Protein 2D5B (pdb70)

CATH classification: 3.40.50.620 (+2 more: 2.170.220.10, 1.10.730.10)

Nearest PDB structures (foldseek):
  2d54-assembly1_A  TM=9.998E-01  e=4.704E-87  Thermus thermophilus
  3vu8-assembly1_A  TM=9.979E-01  e=3.877E-84  Thermus thermophilus HB8
  1woy-assembly1_A  TM=9.708E-01  e=1.739E-84  Thermus thermophilus
  7wpl-assembly1_A  TM=9.063E-01  e=1.817E-44  Staphylococcus aureus subsp. aureus COL
  4eg3-assembly1_A  TM=8.966E-01  e=3.518E-40  Trypanosoma brucei brucei TREU927

Organism: Thermus thermophilus (strain ATCC 27634 / DSM 579 / HB8) (NCBI:txid300852)

Sequence (500 aa):
MEKVFYVTTPIYYVNAEPHLGHAYTTVVADFLARWHRLDGYRTFFLTGTDEHGETVYRAAQAAGEDPKAFVDRVSGRFKRAWDLLGIAYDDFIRTTEERHKKVVQLVLKKVYEAGDIYYGEYEGLYCVSCERFYTEKELVEGLCPIHGRPVERRKEGNYFFRMEKYRPWLQEYIQENPDLIRPEGYRNEVLAMLAEPIGDLSISRPKSRVPWGIPLPWDENHVTFVWFDALLNYVSALDYPEGEAYRTFWPHAWHLIGKDILKPHAVFWPTMLKAAGIPMYRHLNVGGFLLGPDGRKMSKTLGNVVDPFALLEKYGRDALRYYLLREIPYGQDTPVSEEALRTRYEADLADDLGNLVQRTRAMLFRFAEGRIPEPVAGEELAEGTGLAGRLRPLVRELKFHVALEEAMAYVKALNRYINEKKPWELFKKEPEEARAVLYRVVEGLRIASILLTPAMPDKMAELRRALGLKEEVRLEEAERWGLAEPRPIPEEAPVLFPKK

InterPro domains:
  IPR002547 tRNA-binding domain [PF01588] (524-615)
  IPR002547 tRNA-binding domain [PS50886] (518-618)
  IPR004495 Methionyl-tRNA synthetase, beta subunit, C-terminal [TIGR00399] (499-617)
  IPR004495 Methionyl-tRNA synthetase, beta subunit, C-terminal [cd02800] (514-618)
  IPR009080 Aminoacyl-tRNA synthetase, class Ia, anticodon-binding [SSF47323] (349-499)
  IPR012340 Nucleic acid-binding, OB-fold [G3DSA:2.40.50.140] (509-617)
  IPR012340 Nucleic acid-binding, OB-fold [SSF50249] (517-615)
  IPR014729 Rossmann-like alpha/beta/alpha sandwich fold [G3DSA:3.40.50.620] (5-330)
  IPR014758 Methionyl-tRNA synthetase [TIGR00398] (5-472)
  IPR015413 Methionyl/Leucyl tRNA synthetase [PF09334] (138-360)
  IPR023457 Methionine-tRNA synthetase, type 2 [MF_01228] (1-500)
  IPR023457 Methionine-tRNA synthetase, type 2 [PTHR43326] (2-507)
  IPR033911 Methioninyl-tRNA synthetase core domain [PR01041] (7-20)
  IPR033911 Methioninyl-tRNA synthetase core domain [PR01041] (39-53)
  IPR033911 Methioninyl-tRNA synthetase core domain [PR01041] (87-98)
  IPR033911 Methioninyl-tRNA synthetase core domain [PR01041] (224-235)
  IPR033911 Methioninyl-tRNA synthetase core domain [PR01041] (255-270)
  IPR033911 Methioninyl-tRNA synthetase core domain [PR01041] (348-359)
  IPR033911 Methioninyl-tRNA synthetase core domain [cd00814] (5-334)
  IPR041872 Methionyl-tRNA synthetase, anticodon-binding domain [PF19303] (409-472)

Solvent-accessible surface area: 21676 Å² total; per-residue (Å²): 232,158,95,17,2,0,0,0,0,6,20,24,78,0,42,22,142,14,91,4,30,19,0,6,12,0,0,0,0,0,1,0,0,52,4,2,75,26,15,58,48,140,18,33,0,0,0,0,0,27,0,20,4,29,85,1,55,97,24,0,104,95,57,70,54,88,26,86,48,6,0,64,136,2,2,23,66,0,82,142,3,1,103,73,0,12,14,34,70,69,33,16,0,38,1,24,50,117,57,0,77,141,6,0,37,65,1,0,112,74,0,99,125,49,43,0,16,70,132,19,109,75,92,14,35,11,8,88,38,13,43,84,24,11,71,141,192,80,16,86,170,41,67,2,55,126,52,45,122,108,30,91,140,97,132,21,18,4,31,20,0,86,6,49,118,22,44,78,55,0,51,98,53,2,105,125,53,76,92,8,1,37,42,110,51,22,44,72,83,0,46,67,48,0,66,118,102,36,30,59,17,19,0,0,34,26,80,95,108,9,53,44,22,3,20,0,50,63,31,101,106,12,4,5,62,46,71,1,1,8,3,1,1,3,0,0,4,0,65,17,68,167,18,101,32,33,175,17,14,2,65,65,0,8,0,0,0,14,55,104,31,4,101,16,2,0,2,27,0,0,0,1,1,97,12,1,61,7,74,11,1,94,40,0,0,0,3,12,61,21,22,0,74,58,36,134,136,48,34,182,124,84,67,9,86,12,69,3,35,45,8,19,141,105,6,27,73,6,4,0,0,0,2,0,2,44,48,6,28,14,10,109,62,20,69,3,18,51,106,28,0,78,83,51,5,80,51,7,0,29,81,22,1,9,51,0,5,103,67,0,25,40,6,0,77,140,19,8,156,7,92,1,10,123,51,48,69,3,100,91,8,34,135,0,30,35,19,0,40,132,2,63,67,26,0,86,76,6,81,4,39,42,2,3,83,44,0,3,50,18,0,76,35,0,21,148,10,1,79,113,71,90,0,83,68,28,70,148,135,77,46,136,66,0,76,10,0,0,0,16,0,0,0,0,0,14,0,0,0,0,2,0,17,0,0,0,18,82,51,0,25,34,0,4,107,8,0,14,11,113,82,140,12,111,0,89,10,0,63,123,57,26,58,3,101,46,101,85,8,48,143,155,34,106,94,12,10,49,189,111

Radius of gyration: 26.38 Å; Cα contacts (8 Å, |Δi|>4): 877; chains: 1; bounding box: 44×81×64 Å

Secondary structure (DSSP, 8-state):
---EEEEE-PPEETTSPP-HHHHHHHHHHHHHHHHHHHTT-EEEEEEEEE--SHHHHHHHHHHTS-HHHHHHHHHHHHHHHHHHTT---SEEEETTSHHHHHHHHHHHHHHHHTT-EEEEEEEEEEETTTTEE--TTTSBTTB-TTT-SB-EEEEEEEEEE-GGGGHHHHHHHHHT-TTSEESHHHHHHHHHHHTS----EE-EEETTT--SSPEETTEEEEEE-HHHHHHTHHHHTTTTTT-HHHHHHGGGEEEEEEGGGHHIIIIIHHHHHHHHT-PPPSEEEEE--EE-TTSSPP-TTTT----HHHHHHHH-HHHHHHHHHHHS-TTS-EE--HHHHHHHIIIIIIIIIIIHHHHHHHHHHHHSTTB-------GGGGGGGGHHHHHHHHHHTT-HHHHHHHHHHHHHHHHHHHHHH-HHHHHHH-HHHHHHHHHHHHHHHHHHHHHHTTTSHHHHHHHHHHTT--SS--GGGGGSS--S---BPPS----SS---

Structure (mmCIF, N/CA/C/O backbone):
data_2D5B
#
_entry.id   2D5B
#
_cell.length_a   50.140
_cell.length_b   82.250
_cell.length_c   121.410
_cell.angle_alpha   90.00
_cell.angle_beta   90.00
_cell.angle_gamma   90.00
#
_symmetry.space_group_name_H-M   'P 21 21 21'
#
loop_
_entity.id
_entity.type
_entity.pdbx_description
1 polymer 'Methionyl-tRNA Synthetase'
2 non-polymer 'ZINC ION'
3 water water
#
loop_
_atom_site.group_PDB
_atom_site.id
_atom_site.type_symbol
_atom_site.label_atom_id
_atom_site.label_alt_id
_atom_site.label_comp_id
_atom_site.label_asym_id
_atom_site.label_entity_id
_atom_site.label_seq_id
_atom_site.pdbx_PDB_ins_code
_atom_site.Cartn_x
_atom_site.Cartn_y
_atom_site.Cartn_z
_atom_site.occupancy
_atom_site.B_iso_or_equiv
_atom_site.auth_seq_id
_atom_site.auth_comp_id
_atom_site.auth_asym_id
_atom_site.auth_atom_id
_atom_site.pdbx_PDB_model_num
ATOM 1 N N . MET A 1 1 ? 32.895 3.942 24.885 1.00 45.24 1 MET A N 1
ATOM 2 C CA . MET A 1 1 ? 32.651 3.547 26.301 1.00 43.77 1 MET A CA 1
ATOM 3 C C . MET A 1 1 ? 33.919 3.770 27.118 1.00 41.69 1 MET A C 1
ATOM 4 O O . MET A 1 1 ? 34.102 3.177 28.182 1.00 41.10 1 MET A O 1
ATOM 9 N N . GLU A 1 2 ? 34.797 4.625 26.602 1.00 38.89 2 GLU A N 1
ATOM 10 C CA . GLU A 1 2 ? 36.047 4.953 27.280 1.00 35.78 2 GLU A CA 1
ATOM 11 C C . GLU A 1 2 ? 35.707 5.901 28.426 1.00 30.89 2 GLU A C 1
ATOM 12 O O . GLU A 1 2 ? 35.101 6.948 28.208 1.00 32.29 2 GLU A O 1
ATOM 18 N N . LYS A 1 3 ? 36.092 5.530 29.643 1.00 26.44 3 LYS A N 1
ATOM 19 C CA . LYS A 1 3 ? 35.808 6.350 30.817 1.00 20.97 3 LYS A CA 1
ATOM 20 C C . LYS A 1 3 ? 36.910 7.378 31.041 1.00 16.91 3 LYS A C 1
ATOM 21 O O . LYS A 1 3 ? 38.036 7.033 31.395 1.00 12.83 3 LYS A O 1
ATOM 27 N N . VAL A 1 4 ? 36.564 8.641 30.820 1.00 13.86 4 VAL A N 1
ATOM 28 C CA . VAL A 1 4 ? 37.495 9.753 30.971 1.00 11.48 4 VAL A CA 1
ATOM 29 C C . VAL A 1 4 ? 36.898 10.840 31.858 1.00 9.89 4 VAL A C 1
ATOM 30 O O . VAL A 1 4 ? 35.710 11.143 31.765 1.00 9.93 4 VAL A O 1
ATOM 34 N N . PHE A 1 5 ? 37.729 11.421 32.715 1.00 6.77 5 PHE A N 1
ATOM 35 C CA . PHE A 1 5 ? 37.287 12.495 33.597 1.00 9.05 5 PHE A CA 1
ATOM 36 C C . PHE A 1 5 ? 38.358 13.572 33.599 1.00 8.71 5 PHE A C 1
ATOM 37 O O . PHE A 1 5 ? 39.538 13.285 33.789 1.00 8.03 5 PHE A O 1
ATOM 45 N N . TYR A 1 6 ? 37.937 14.808 33.366 1.00 7.90 6 TYR A N 1
ATOM 46 C CA . TYR A 1 6 ? 38.847 15.943 33.363 1.00 7.05 6 TYR A CA 1
ATOM 47 C C . TYR A 1 6 ? 38.234 17.040 34.219 1.00 5.78 6 TYR A C 1
ATOM 48 O O . TYR A 1 6 ? 37.115 17.481 33.962 1.00 8.12 6 TYR A O 1
ATOM 57 N N . VAL A 1 7 ? 38.950 17.456 35.257 1.00 6.80 7 VAL A N 1
ATOM 58 C CA . VAL A 1 7 ? 38.462 18.524 36.120 1.00 8.10 7 VAL A CA 1
ATOM 59 C C . VAL A 1 7 ? 39.547 19.575 36.316 1.00 8.38 7 VAL A C 1
ATOM 60 O O . VAL A 1 7 ? 40.741 19.268 36.410 1.00 7.80 7 VAL A O 1
ATOM 64 N N . THR A 1 8 ? 39.124 20.829 36.346 1.00 7.37 8 THR A N 1
ATOM 65 C CA . THR A 1 8 ? 40.048 21.928 36.530 1.00 7.94 8 THR A CA 1
ATOM 66 C C . THR A 1 8 ? 39.556 22.787 37.671 1.00 7.63 8 THR A C 1
ATOM 67 O O . THR A 1 8 ? 38.376 22.777 38.004 1.00 8.08 8 THR A O 1
ATOM 71 N N . THR A 1 9 ? 40.480 23.531 38.261 1.00 9.10 9 THR A N 1
ATOM 72 C CA . THR A 1 9 ? 40.157 24.461 39.329 1.00 9.18 9 THR A CA 1
ATOM 73 C C . THR A 1 9 ? 40.629 25.784 38.766 1.00 9.60 9 THR A C 1
ATOM 74 O O . THR A 1 9 ? 41.402 25.814 37.808 1.00 10.60 9 THR A O 1
ATOM 78 N N . PRO A 1 10 ? 40.183 26.902 39.345 1.00 10.56 10 PRO A N 1
ATOM 79 C CA . PRO A 1 10 ? 40.650 28.170 38.784 1.00 11.02 10 PRO A CA 1
ATOM 80 C C . PRO A 1 10 ? 42.135 28.346 39.081 1.00 10.88 10 PRO A C 1
ATOM 81 O O . PRO A 1 10 ? 42.611 27.905 40.128 1.00 9.90 10 PRO A O 1
ATOM 85 N N . ILE A 1 11 ? 42.884 28.957 38.172 1.00 9.11 11 ILE A N 1
ATOM 86 C CA . ILE A 1 11 ? 44.281 29.202 38.498 1.00 10.85 11 ILE A CA 1
ATOM 87 C C . ILE A 1 11 ? 44.209 30.508 39.292 1.00 13.55 11 ILE A C 1
ATOM 88 O O . ILE A 1 11 ? 43.557 31.467 38.876 1.00 15.11 11 ILE A O 1
ATOM 93 N N . TYR A 1 12 ? 44.853 30.530 40.453 1.00 13.09 12 TYR A N 1
ATOM 94 C CA . TYR A 1 12 ? 44.805 31.690 41.336 1.00 13.77 12 TYR A CA 1
ATOM 95 C C . TYR A 1 12 ? 45.917 32.725 41.182 1.00 13.70 12 TYR A C 1
ATOM 96 O O . TYR A 1 12 ? 46.992 32.422 40.668 1.00 11.63 12 TYR A O 1
ATOM 105 N N . TYR A 1 13 ? 45.637 33.954 41.619 1.00 14.59 13 TYR A N 1
ATOM 106 C CA . TYR A 1 13 ? 46.622 35.037 41.574 1.00 16.04 13 TYR A CA 1
ATOM 107 C C . TYR A 1 13 ? 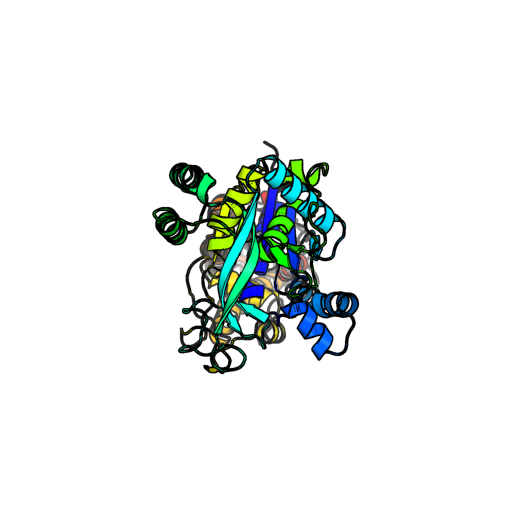47.836 34.461 42.288 1.00 14.59 13 TYR A C 1
ATOM 108 O O . TYR A 1 13 ? 47.752 34.075 43.450 1.00 13.27 13 TYR A O 1
ATOM 117 N N . VAL A 1 14 ? 48.962 34.410 41.589 1.00 13.29 14 VAL A N 1
ATOM 118 C CA . VAL A 1 14 ? 50.170 33.798 42.127 1.00 15.21 14 VAL A CA 1
ATOM 119 C C . VAL A 1 14 ? 50.699 34.308 43.468 1.00 16.38 14 VAL A C 1
ATOM 120 O O . VAL A 1 14 ? 51.256 33.530 44.242 1.00 16.13 14 VAL A O 1
ATOM 124 N N . ASN A 1 15 ? 50.521 35.592 43.758 1.00 15.43 15 ASN A N 1
ATOM 125 C CA . ASN A 1 15 ? 51.024 36.140 45.020 1.00 17.65 15 ASN A CA 1
ATOM 126 C C . ASN A 1 15 ? 49.950 36.235 46.099 1.00 17.34 15 ASN A C 1
ATOM 127 O O . ASN A 1 15 ? 50.163 36.841 47.150 1.00 17.95 15 ASN A O 1
ATOM 132 N N . ALA A 1 16 ? 48.795 35.637 45.841 1.00 15.53 16 ALA A N 1
ATOM 133 C CA . ALA A 1 16 ? 47.705 35.675 46.799 1.00 15.40 16 ALA A CA 1
ATOM 134 C C . ALA A 1 16 ? 47.959 34.760 47.990 1.00 15.46 16 ALA A C 1
ATOM 135 O O . ALA A 1 16 ? 48.629 33.736 47.872 1.00 14.69 16 ALA A O 1
ATOM 137 N N . GLU A 1 17 ? 47.436 35.145 49.148 1.00 14.69 17 GLU A N 1
ATOM 138 C CA . GLU A 1 17 ? 47.578 34.316 50.337 1.00 15.12 17 GLU A CA 1
ATOM 139 C C . GLU A 1 17 ? 46.520 33.216 50.225 1.00 14.23 17 GLU A C 1
ATOM 140 O O . GLU A 1 17 ? 45.325 33.504 50.174 1.00 12.55 17 GLU A O 1
ATOM 146 N N . PRO A 1 18 ? 46.945 31.946 50.168 1.00 14.42 18 PRO A N 1
ATOM 147 C CA . PRO A 1 18 ? 45.968 30.856 50.062 1.00 15.01 18 PRO A CA 1
ATOM 148 C C . PRO A 1 18 ? 44.993 30.931 51.230 1.00 14.68 18 PRO A C 1
ATOM 149 O O . PRO A 1 18 ? 45.413 31.061 52.380 1.00 14.82 18 PRO A O 1
ATOM 153 N N . HIS A 1 19 ? 43.698 30.863 50.936 1.00 13.61 19 HIS A N 1
ATOM 154 C CA . HIS A 1 19 ? 42.682 30.938 51.979 1.00 13.25 19 HIS A CA 1
ATOM 155 C C . HIS A 1 19 ? 41.661 29.804 51.901 1.00 12.18 19 HIS A C 1
ATOM 156 O O . HIS A 1 19 ? 41.788 28.892 51.080 1.00 8.90 19 HIS A O 1
ATOM 163 N N . LEU A 1 20 ? 40.655 29.867 52.765 1.00 12.30 20 LEU A N 1
ATOM 164 C CA . LEU A 1 20 ? 39.625 28.839 52.829 1.00 13.57 20 LEU A CA 1
ATOM 165 C C . LEU A 1 20 ? 38.922 28.603 51.498 1.00 13.49 20 LEU A C 1
ATOM 166 O O . LEU A 1 20 ? 38.576 27.470 51.171 1.00 11.80 20 LEU A O 1
ATOM 171 N N . GLY A 1 21 ? 38.705 29.675 50.741 1.00 12.63 21 GLY A N 1
ATOM 172 C CA . GLY A 1 21 ? 38.043 29.542 49.457 1.00 12.44 21 GLY A CA 1
ATOM 173 C C . GLY A 1 21 ? 38.875 28.724 48.495 1.00 11.93 21 GLY A C 1
ATOM 174 O O . GLY A 1 21 ? 38.363 27.824 47.815 1.00 13.13 21 GLY A O 1
ATOM 175 N N . HIS A 1 22 ? 40.165 29.036 48.430 1.00 10.71 22 HIS A N 1
ATOM 176 C CA . HIS A 1 22 ? 41.064 28.308 47.549 1.00 11.72 22 HIS A CA 1
ATOM 177 C C . HIS A 1 22 ? 41.083 26.841 47.963 1.00 12.27 22 HIS A C 1
ATOM 178 O O . HIS A 1 22 ? 41.006 25.941 47.122 1.00 11.98 22 HIS A O 1
ATOM 185 N N . ALA A 1 23 ? 41.193 26.613 49.269 1.00 10.45 23 ALA A N 1
ATOM 186 C CA . ALA A 1 23 ? 41.249 25.267 49.820 1.00 11.38 23 ALA A CA 1
ATOM 187 C C . ALA A 1 23 ? 40.018 24.429 49.486 1.00 10.83 23 ALA A C 1
ATOM 188 O O . ALA A 1 23 ? 40.140 23.292 49.026 1.00 8.52 23 ALA A O 1
ATOM 190 N N . TYR A 1 24 ? 38.837 24.996 49.713 1.00 10.67 24 TYR A N 1
ATOM 191 C CA . TYR A 1 24 ? 37.584 24.296 49.453 1.00 11.07 24 TYR A CA 1
ATOM 192 C C . TYR A 1 24 ? 37.434 23.840 48.006 1.00 9.48 24 TYR A C 1
ATOM 193 O O . TYR A 1 24 ? 37.190 22.667 47.739 1.00 9.55 24 TYR A O 1
ATOM 202 N N . THR A 1 25 ? 37.568 24.776 47.076 1.00 9.60 25 THR A N 1
ATOM 203 C CA . THR A 1 25 ? 37.435 24.472 45.658 1.00 8.22 25 THR A CA 1
ATOM 204 C C . THR A 1 25 ? 38.377 23.360 45.222 1.00 9.11 25 THR A C 1
ATOM 205 O O . THR A 1 25 ? 37.995 22.456 44.478 1.00 7.26 25 THR A O 1
ATOM 209 N N . THR A 1 26 ? 39.615 23.436 45.693 1.00 7.46 26 THR A N 1
ATOM 210 C CA . THR A 1 26 ? 40.628 22.448 45.340 1.00 7.76 26 THR A CA 1
ATOM 211 C C . THR A 1 26 ? 40.354 21.091 45.983 1.00 7.41 26 THR A C 1
ATOM 212 O O . THR A 1 26 ? 40.589 20.050 45.368 1.00 7.22 26 THR A O 1
ATOM 216 N N . VAL A 1 27 ? 39.854 21.106 47.217 1.00 6.79 27 VAL A N 1
ATOM 217 C CA . VAL A 1 27 ? 39.526 19.872 47.923 1.00 7.56 27 VAL A CA 1
ATOM 218 C C . VAL A 1 27 ? 38.365 19.180 47.212 1.00 8.94 27 VAL A C 1
ATOM 219 O O . VAL A 1 27 ? 38.333 17.949 47.102 1.00 9.07 27 VAL A O 1
ATOM 223 N N . VAL A 1 28 ? 37.408 19.972 46.731 1.00 8.73 28 VAL A N 1
ATOM 224 C CA . VAL A 1 28 ? 36.270 19.405 46.016 1.00 8.33 28 VAL A CA 1
ATOM 225 C C . VAL A 1 28 ? 36.730 18.771 44.706 1.00 8.16 28 VAL A C 1
ATOM 226 O O . VAL A 1 28 ? 36.289 17.677 44.351 1.00 7.44 28 VAL A O 1
ATOM 230 N N . ALA A 1 29 ? 37.601 19.467 43.981 1.00 8.24 29 ALA A N 1
ATOM 231 C CA . ALA A 1 29 ? 38.120 18.942 42.721 1.00 8.88 29 ALA A CA 1
ATOM 232 C C . ALA A 1 29 ? 38.888 17.655 43.001 1.00 9.33 29 ALA A C 1
ATOM 233 O O . ALA A 1 29 ? 38.775 16.677 42.264 1.00 7.34 29 ALA A O 1
ATOM 235 N N . ASP A 1 30 ? 39.670 17.655 44.075 1.00 10.38 30 ASP A N 1
ATOM 236 C CA . ASP A 1 30 ? 40.447 16.476 44.431 1.00 9.67 30 ASP A CA 1
ATOM 237 C C . ASP A 1 30 ? 39.523 15.295 44.748 1.00 10.25 30 ASP A C 1
ATOM 238 O O . ASP A 1 30 ? 39.802 14.161 44.369 1.00 9.25 30 ASP A O 1
ATOM 243 N N . PHE A 1 31 ? 38.414 15.559 45.432 1.00 9.72 31 PHE A N 1
ATOM 244 C CA . PHE A 1 31 ? 37.481 14.484 45.745 1.00 8.66 31 PHE A CA 1
ATOM 245 C C . PHE A 1 31 ? 36.960 13.900 44.430 1.00 8.71 31 PHE A C 1
ATOM 246 O O . PHE A 1 31 ? 36.938 12.682 44.248 1.00 7.80 31 PHE A O 1
ATOM 254 N N . LEU A 1 32 ? 36.539 14.778 43.519 1.00 8.21 32 LEU A N 1
ATOM 255 C CA . LEU A 1 32 ? 36.025 14.356 42.216 1.00 7.87 32 LEU A CA 1
ATOM 256 C C . LEU A 1 32 ? 37.041 13.532 41.439 1.00 7.37 32 LEU A C 1
ATOM 257 O O . LEU A 1 32 ? 36.719 12.468 40.904 1.00 6.96 32 LEU A O 1
ATOM 262 N N . ALA A 1 33 ? 38.268 14.032 41.371 1.00 8.22 33 ALA A N 1
ATOM 263 C CA . ALA A 1 33 ? 39.338 13.338 40.665 1.00 7.93 33 ALA A CA 1
ATOM 264 C C . ALA A 1 33 ? 39.618 11.982 41.317 1.00 9.03 33 ALA A C 1
ATOM 265 O O . ALA A 1 33 ? 39.648 10.951 40.641 1.00 7.52 33 ALA A O 1
ATOM 267 N N . ARG A 1 34 ? 39.815 11.978 42.630 1.00 7.89 34 ARG A N 1
ATOM 268 C CA . ARG A 1 34 ? 40.100 10.727 43.328 1.00 9.81 34 ARG A CA 1
ATOM 269 C C . ARG A 1 34 ? 38.968 9.728 43.151 1.00 9.31 34 ARG A C 1
ATOM 270 O O . ARG A 1 34 ? 39.209 8.540 42.934 1.00 9.68 34 ARG A O 1
ATOM 278 N N . TRP A 1 35 ? 37.734 10.212 43.234 1.00 9.86 35 TRP A N 1
ATOM 279 C CA . TRP A 1 35 ? 36.582 9.336 43.075 1.00 9.36 35 TRP A CA 1
ATOM 280 C C . TRP A 1 35 ? 36.561 8.693 41.693 1.00 9.01 35 TRP A C 1
ATOM 281 O O . TRP A 1 35 ? 36.372 7.482 41.561 1.00 7.42 35 TRP A O 1
ATOM 292 N N . HIS A 1 36 ? 36.752 9.494 40.652 1.00 9.59 36 HIS A N 1
ATOM 293 C CA . HIS A 1 36 ? 36.731 8.927 39.316 1.00 9.13 36 HIS A CA 1
ATOM 294 C C . HIS A 1 36 ? 37.888 7.960 39.061 1.00 8.74 36 HIS A C 1
ATOM 295 O O . HIS A 1 36 ? 37.702 6.933 38.409 1.00 9.55 36 HIS A O 1
ATOM 302 N N . ARG A 1 37 ? 39.073 8.261 39.587 1.00 9.15 37 ARG A N 1
ATOM 303 C CA . ARG A 1 37 ? 40.209 7.352 39.411 1.00 8.73 37 ARG A CA 1
ATOM 304 C C . ARG A 1 37 ? 39.887 6.030 40.101 1.00 9.26 37 ARG A C 1
ATOM 305 O O . ARG A 1 37 ? 40.174 4.949 39.580 1.00 9.10 37 ARG A O 1
ATOM 313 N N . LEU A 1 38 ? 39.286 6.131 41.279 1.00 8.13 38 LEU A N 1
ATOM 314 C CA . LEU A 1 38 ? 38.910 4.961 42.057 1.00 10.69 38 LEU A CA 1
ATOM 315 C C . LEU A 1 38 ? 37.880 4.146 41.273 1.00 10.68 38 LEU A C 1
ATOM 316 O O . LEU A 1 38 ? 37.822 2.922 41.398 1.00 12.22 38 LEU A O 1
ATOM 321 N N . ASP A 1 39 ? 37.081 4.829 40.455 1.00 9.42 39 ASP A N 1
ATOM 322 C CA . ASP A 1 39 ? 36.050 4.165 39.660 1.00 8.75 39 ASP A CA 1
ATOM 323 C C . ASP A 1 39 ? 36.534 3.788 38.256 1.00 10.62 39 ASP A C 1
ATOM 324 O O . ASP A 1 39 ? 35.731 3.569 37.345 1.00 11.09 39 ASP A O 1
ATOM 329 N N . GLY A 1 40 ? 37.854 3.729 38.093 1.00 11.92 40 GLY A N 1
ATOM 330 C CA . GLY A 1 40 ? 38.446 3.329 36.826 1.00 12.07 40 GLY A CA 1
ATOM 331 C C . GLY A 1 40 ? 38.506 4.310 35.668 1.00 14.05 40 GLY A C 1
ATOM 332 O O . GLY A 1 40 ? 38.736 3.892 34.527 1.00 13.34 40 GLY A O 1
ATOM 333 N N . TYR A 1 41 ? 38.306 5.598 35.935 1.00 11.85 41 TYR A N 1
ATOM 334 C CA . TYR A 1 41 ? 38.359 6.603 34.876 1.00 11.37 41 TYR A CA 1
ATOM 335 C C . TYR A 1 41 ? 39.790 7.045 34.587 1.00 11.04 41 TYR A C 1
ATOM 336 O O . TYR A 1 41 ? 40.619 7.136 35.498 1.00 11.54 41 TYR A O 1
ATOM 345 N N . ARG A 1 42 ? 40.069 7.304 33.313 1.00 10.40 42 ARG A N 1
ATOM 346 C CA . ARG A 1 42 ? 41.361 7.830 32.902 1.00 9.77 42 ARG A CA 1
ATOM 347 C C . ARG A 1 42 ? 41.112 9.278 33.317 1.00 10.37 42 ARG A C 1
ATOM 348 O O . ARG A 1 42 ? 40.245 9.951 32.759 1.00 10.39 42 ARG A O 1
ATOM 356 N N . THR A 1 43 ? 41.873 9.747 34.297 1.00 10.14 43 THR A N 1
ATOM 357 C CA . THR A 1 43 ? 41.658 11.066 34.873 1.00 7.62 43 THR A CA 1
ATOM 358 C C . THR A 1 43 ? 42.763 12.112 34.786 1.00 9.24 43 THR A C 1
ATOM 359 O O . THR A 1 43 ? 43.945 11.794 34.882 1.00 9.42 43 THR A O 1
ATOM 363 N N . PHE A 1 44 ? 42.359 13.366 34.592 1.00 9.03 44 PHE A N 1
ATOM 364 C CA . PHE A 1 44 ? 43.301 14.481 34.571 1.00 8.88 44 PHE A CA 1
ATOM 365 C C . PHE A 1 44 ? 42.691 15.558 35.463 1.00 9.90 44 PHE A C 1
ATOM 366 O O . PHE A 1 44 ? 41.550 15.974 35.254 1.00 10.14 44 PHE A O 1
ATOM 374 N N . PHE A 1 45 ? 43.457 15.985 36.464 1.00 9.00 45 PHE A N 1
ATOM 375 C CA . PHE A 1 45 ? 43.025 16.998 37.431 1.00 8.05 45 PHE A CA 1
ATOM 376 C C . PHE A 1 45 ? 44.030 18.147 37.349 1.00 8.34 45 PHE A C 1
ATOM 377 O O . PHE A 1 45 ? 45.207 17.981 37.675 1.00 7.94 45 PHE A O 1
ATOM 385 N N . LEU A 1 46 ? 43.552 19.306 36.903 1.00 7.42 46 LEU A N 1
ATOM 386 C CA . LEU A 1 46 ? 44.396 20.485 36.725 1.00 7.88 46 LEU A CA 1
ATOM 387 C C . LEU A 1 46 ? 44.231 21.595 37.755 1.00 8.03 46 LEU A C 1
ATOM 388 O O . LEU A 1 46 ? 43.123 21.896 38.195 1.00 8.20 46 LEU A O 1
ATOM 393 N N . THR A 1 47 ? 45.355 22.206 38.114 1.00 8.67 47 THR A N 1
ATOM 394 C CA . THR A 1 47 ? 45.372 23.334 39.034 1.00 10.67 47 THR A CA 1
ATOM 395 C C . THR A 1 47 ? 46.504 24.242 38.551 1.00 10.44 47 THR A C 1
ATOM 396 O O . THR A 1 47 ? 47.232 23.877 37.628 1.00 10.94 47 THR A O 1
ATOM 400 N N . GLY A 1 48 ? 46.657 25.415 39.157 1.00 8.01 48 GLY A N 1
ATOM 401 C CA . GLY A 1 48 ? 47.727 26.301 38.727 1.00 9.67 48 GLY A CA 1
ATOM 402 C C . GLY A 1 48 ? 47.687 27.709 39.287 1.00 11.48 48 GLY A C 1
ATOM 403 O O . GLY A 1 48 ? 46.896 28.020 40.184 1.00 10.59 48 GLY A O 1
ATOM 404 N N . THR A 1 49 ? 48.556 28.560 38.746 1.00 9.91 49 THR A N 1
ATOM 405 C CA . THR A 1 49 ? 48.659 29.953 39.164 1.00 10.94 49 THR A CA 1
ATOM 406 C C . THR A 1 49 ? 48.668 30.926 37.982 1.00 10.57 49 THR A C 1
ATOM 407 O O . THR A 1 49 ? 49.265 30.650 36.936 1.00 9.46 49 THR A O 1
ATOM 411 N N . ASP A 1 50 ? 47.989 32.056 38.168 1.00 11.05 50 ASP A N 1
ATOM 412 C CA . ASP A 1 50 ? 47.920 33.121 37.171 1.00 13.42 50 ASP A CA 1
ATOM 413 C C . ASP A 1 50 ? 49.094 34.027 37.527 1.00 13.93 50 ASP A C 1
ATOM 414 O O . ASP A 1 50 ? 49.070 34.706 38.557 1.00 14.49 50 ASP A O 1
ATOM 419 N N . GLU A 1 51 ? 50.119 34.037 36.680 1.00 14.75 51 GLU A N 1
ATOM 420 C CA . GLU A 1 51 ? 51.312 34.820 36.967 1.00 14.64 51 GLU A CA 1
ATOM 421 C C . GLU A 1 51 ? 51.594 36.027 36.070 1.00 14.56 51 GLU A C 1
ATOM 422 O O . GLU A 1 51 ? 52.727 36.511 36.036 1.00 13.27 51 GLU A O 1
ATOM 428 N N . HIS A 1 52 ? 50.583 36.518 35.355 1.00 13.92 52 HIS A N 1
ATOM 429 C CA . HIS A 1 52 ? 50.774 37.686 34.489 1.00 14.89 52 HIS A CA 1
ATOM 430 C C . HIS A 1 52 ? 49.969 38.895 34.967 1.00 15.42 52 HIS A C 1
ATOM 431 O O . HIS A 1 52 ? 49.163 38.789 35.890 1.00 15.75 52 HIS A O 1
ATOM 438 N N . GLY A 1 53 ? 50.184 40.043 34.326 1.00 16.65 53 GLY A N 1
ATOM 439 C CA . GLY A 1 53 ? 49.466 41.250 34.705 1.00 17.16 53 GLY A CA 1
ATOM 440 C C . GLY A 1 53 ? 50.357 42.256 35.416 1.00 20.45 53 GLY A C 1
ATOM 441 O O . GLY A 1 53 ? 51.434 41.900 35.903 1.00 19.77 53 GLY A O 1
ATOM 442 N N . GLU A 1 54 ? 49.913 43.510 35.488 1.00 20.65 54 GLU A N 1
ATOM 443 C CA . GLU A 1 54 ? 50.706 44.553 36.133 1.00 22.68 54 GLU A CA 1
ATOM 444 C C . GLU A 1 54 ? 50.720 44.438 37.653 1.00 22.31 54 GLU A C 1
ATOM 445 O O . GLU A 1 54 ? 51.683 44.843 38.300 1.00 22.85 54 GLU A O 1
ATOM 451 N N . THR A 1 55 ? 49.654 43.891 38.225 1.00 22.08 55 THR A N 1
ATOM 452 C CA . THR A 1 55 ? 49.593 43.738 39.670 1.00 23.55 55 THR A CA 1
ATOM 453 C C . THR A 1 55 ? 50.740 42.841 40.126 1.00 22.93 55 THR A C 1
ATOM 454 O O . THR A 1 55 ? 51.474 43.189 41.046 1.00 23.82 55 THR A O 1
ATOM 458 N N . VAL A 1 56 ? 50.896 41.692 39.472 1.00 21.42 56 VAL A N 1
ATOM 459 C CA . VAL A 1 56 ? 51.977 40.765 39.803 1.00 20.60 56 VAL A CA 1
ATOM 460 C C . VAL A 1 56 ? 53.316 41.480 39.630 1.00 19.22 56 VAL A C 1
ATOM 461 O O . VAL A 1 56 ? 54.185 41.430 40.500 1.00 19.42 56 VAL A O 1
ATOM 465 N N . TYR A 1 57 ? 53.464 42.148 38.491 1.00 17.57 57 TYR A N 1
ATOM 466 C CA . TYR A 1 57 ? 54.687 42.869 38.165 1.00 16.73 57 TYR A CA 1
ATOM 467 C C . TYR A 1 57 ? 55.057 43.900 39.230 1.00 16.69 57 TYR A C 1
ATOM 468 O O . TYR A 1 57 ? 56.207 43.980 39.658 1.00 16.60 57 TYR A O 1
ATOM 477 N N . ARG A 1 58 ? 54.082 44.692 39.654 1.00 17.20 58 ARG A N 1
ATOM 478 C CA . ARG A 1 58 ? 54.342 45.712 40.657 1.00 19.28 58 ARG A CA 1
ATOM 479 C C . ARG A 1 58 ? 54.613 45.103 42.026 1.00 19.53 58 ARG A C 1
ATOM 480 O O . ARG A 1 58 ? 55.342 45.678 42.834 1.00 18.38 58 ARG A O 1
ATOM 488 N N . ALA A 1 59 ? 54.037 43.934 42.280 1.00 19.02 59 ALA A N 1
ATOM 489 C CA . ALA A 1 59 ? 54.258 43.258 43.551 1.00 18.97 59 ALA A CA 1
ATOM 490 C C . ALA A 1 59 ? 55.732 42.869 43.605 1.00 18.38 59 ALA A C 1
ATOM 491 O O . ALA A 1 59 ? 56.395 43.044 44.626 1.00 19.67 59 ALA A O 1
ATOM 493 N N . ALA A 1 60 ? 56.243 42.357 42.489 1.00 18.83 60 ALA A N 1
ATOM 494 C CA . ALA A 1 60 ? 57.645 41.957 42.404 1.00 18.66 60 ALA A CA 1
ATOM 495 C C . ALA A 1 60 ? 58.546 43.171 42.616 1.00 18.97 60 ALA A C 1
ATOM 496 O O . ALA A 1 60 ? 59.515 43.115 43.371 1.00 16.45 60 ALA A O 1
ATOM 498 N N . GLN A 1 61 ? 58.224 44.267 41.939 1.00 20.02 61 GLN A N 1
ATOM 499 C CA . GLN A 1 61 ? 59.009 45.487 42.067 1.00 21.10 61 GLN A CA 1
ATOM 500 C C . GLN A 1 61 ? 59.017 45.968 43.512 1.00 21.10 61 GLN A C 1
ATOM 501 O O . GLN A 1 61 ? 60.065 46.338 44.046 1.00 20.70 61 GLN A O 1
ATOM 507 N N . ALA A 1 62 ? 57.849 45.950 44.147 1.00 20.18 62 ALA A N 1
ATOM 508 C CA . ALA A 1 62 ? 57.737 46.371 45.541 1.00 20.18 62 ALA A CA 1
ATOM 509 C C . ALA A 1 62 ? 58.554 45.437 46.437 1.00 20.43 62 ALA A C 1
ATOM 510 O O . ALA A 1 62 ? 59.162 45.874 47.415 1.00 19.84 62 ALA A O 1
ATOM 512 N N . ALA A 1 63 ? 58.568 44.150 46.093 1.00 20.29 63 ALA A N 1
ATOM 513 C CA . ALA A 1 63 ? 59.307 43.155 46.866 1.00 21.52 63 ALA A CA 1
ATOM 514 C C . ALA A 1 63 ? 60.802 43.227 46.572 1.00 23.03 63 ALA A C 1
ATOM 515 O O . ALA A 1 63 ? 61.600 42.541 47.214 1.00 22.93 63 ALA A O 1
ATOM 517 N N . GLY A 1 64 ? 61.172 44.055 45.600 1.00 22.98 64 GLY A N 1
ATOM 518 C CA . GLY A 1 64 ? 62.569 44.206 45.233 1.00 23.44 64 GLY A CA 1
ATOM 519 C C . GLY A 1 64 ? 63.114 42.998 44.495 1.00 25.28 64 GLY A C 1
ATOM 520 O O . GLY A 1 64 ? 64.316 42.733 44.527 1.00 26.72 64 GLY A O 1
ATOM 521 N N . GLU A 1 65 ? 62.234 42.268 43.819 1.00 25.05 65 GLU A N 1
ATOM 522 C CA . GLU A 1 65 ? 62.634 41.072 43.084 1.00 24.71 65 GLU A CA 1
ATOM 523 C C . GLU A 1 65 ? 62.349 41.133 41.590 1.00 23.42 65 GLU A C 1
ATOM 524 O O . GLU A 1 65 ? 61.449 41.843 41.144 1.00 21.41 65 GLU A O 1
ATOM 530 N N . ASP A 1 66 ? 63.123 40.370 40.824 1.00 22.84 66 ASP A N 1
ATOM 531 C CA . ASP A 1 66 ? 62.919 40.275 39.388 1.00 21.93 66 ASP A CA 1
ATOM 532 C C . ASP A 1 66 ? 61.562 39.576 39.260 1.00 21.50 66 ASP A C 1
ATOM 533 O O . ASP A 1 66 ? 61.278 38.635 39.998 1.00 20.25 66 ASP A O 1
ATOM 538 N N . PRO A 1 67 ? 60.703 40.036 38.337 1.00 20.96 67 PRO A N 1
ATOM 539 C CA . PRO A 1 67 ? 59.378 39.432 38.151 1.00 20.62 67 PRO A CA 1
ATOM 540 C C . PRO A 1 67 ? 59.324 37.914 37.965 1.00 19.26 67 PRO A C 1
ATOM 541 O O . PRO A 1 67 ? 58.542 37.236 38.632 1.00 19.18 67 PRO A O 1
ATOM 545 N N . LYS A 1 68 ? 60.140 37.378 37.063 1.00 19.41 68 LYS A N 1
ATOM 546 C CA . LYS A 1 68 ? 60.134 35.937 36.831 1.00 18.85 68 LYS A CA 1
ATOM 547 C C . LYS A 1 68 ? 60.607 35.209 38.081 1.00 17.89 68 LYS A C 1
ATOM 548 O O . LYS A 1 68 ? 60.050 34.178 38.454 1.00 17.72 68 LYS A O 1
ATOM 554 N N . ALA A 1 69 ? 61.639 35.749 38.722 1.00 18.18 69 ALA A N 1
ATOM 555 C CA . ALA A 1 69 ? 62.176 35.156 39.943 1.00 17.58 69 ALA A CA 1
ATOM 556 C C . ALA A 1 69 ? 61.121 35.232 41.037 1.00 17.40 69 ALA A C 1
ATOM 557 O O . ALA A 1 69 ? 60.981 34.313 41.845 1.00 18.08 69 ALA A O 1
ATOM 559 N N . PHE A 1 70 ? 60.383 36.338 41.057 1.00 16.27 70 PHE A N 1
ATOM 560 C CA . PHE A 1 70 ? 59.328 36.548 42.044 1.00 15.41 70 PHE A CA 1
ATOM 561 C C . PHE A 1 70 ? 58.243 35.474 41.909 1.00 15.45 70 PHE A C 1
ATOM 562 O O . PHE A 1 70 ? 57.918 34.782 42.876 1.00 14.62 70 PHE A O 1
ATOM 570 N N . VAL A 1 71 ? 57.686 35.328 40.711 1.00 16.70 71 VAL A N 1
ATOM 571 C CA . VAL A 1 71 ? 56.638 34.331 40.511 1.00 17.91 71 VAL A CA 1
ATOM 572 C C . VAL A 1 71 ? 57.162 32.908 40.714 1.00 19.01 71 VAL A C 1
ATOM 573 O O . VAL A 1 71 ? 56.438 32.039 41.204 1.00 18.53 71 VAL A O 1
ATOM 577 N N . ASP A 1 72 ? 58.418 32.672 40.347 1.00 18.78 72 ASP A N 1
ATOM 578 C CA . ASP A 1 72 ? 59.019 31.353 40.524 1.00 22.22 72 ASP A CA 1
ATOM 579 C C . ASP A 1 72 ? 58.973 30.975 41.999 1.00 23.12 72 ASP A C 1
ATOM 580 O O . ASP A 1 72 ? 58.729 29.820 42.351 1.00 24.33 72 ASP A O 1
ATOM 585 N N . ARG A 1 73 ? 59.208 31.964 42.854 1.00 22.92 73 ARG A N 1
ATOM 586 C CA . ARG A 1 73 ? 59.209 31.757 44.293 1.00 22.13 73 ARG A CA 1
ATOM 587 C C . ARG A 1 73 ? 57.819 31.703 44.931 1.00 21.61 73 ARG A C 1
ATOM 588 O O . ARG A 1 73 ? 57.460 30.703 45.558 1.00 20.88 73 ARG A O 1
ATOM 596 N N . VAL A 1 74 ? 57.034 32.762 44.766 1.00 19.12 74 VAL A N 1
ATOM 597 C CA . VAL A 1 74 ? 55.705 32.816 45.375 1.00 18.79 74 VAL A CA 1
ATOM 598 C C . VAL A 1 74 ? 54.700 31.761 44.907 1.00 17.92 74 VAL A C 1
ATOM 599 O O . VAL A 1 74 ? 53.750 31.445 45.627 1.00 15.97 74 VAL A O 1
ATOM 603 N N . SER A 1 75 ? 54.897 31.215 43.713 1.00 17.00 75 SER A N 1
ATOM 604 C CA . SER A 1 75 ? 53.982 30.188 43.222 1.00 18.01 75 SER A CA 1
ATOM 605 C C . SER A 1 75 ? 54.102 28.957 44.122 1.00 17.19 75 SER A C 1
ATOM 606 O O . SER A 1 75 ? 53.171 28.165 44.238 1.00 18.05 75 SER A O 1
ATOM 609 N N . GLY A 1 76 ? 55.254 28.813 44.771 1.00 17.25 76 GLY A N 1
ATOM 610 C CA . GLY A 1 76 ? 55.468 27.680 45.656 1.00 15.42 76 GLY A CA 1
ATOM 611 C C . GLY A 1 76 ? 54.524 27.669 46.845 1.00 15.08 76 GLY A C 1
ATOM 612 O O . GLY A 1 76 ? 54.333 26.637 47.489 1.00 13.28 76 GLY A O 1
ATOM 613 N N . ARG A 1 77 ? 53.927 28.820 47.138 1.00 14.05 77 ARG A N 1
ATOM 614 C CA . ARG A 1 77 ? 53.002 28.937 48.253 1.00 14.79 77 ARG A CA 1
ATOM 615 C C . ARG A 1 77 ? 51.769 28.074 47.984 1.00 14.04 77 ARG A C 1
ATOM 616 O O . ARG A 1 77 ? 51.312 27.342 48.862 1.00 13.16 77 ARG A O 1
ATOM 624 N N . PHE A 1 78 ? 51.223 28.153 46.775 1.00 12.74 78 PHE A N 1
ATOM 625 C CA . PHE A 1 78 ? 50.061 27.331 46.457 1.00 12.14 78 PHE A CA 1
ATOM 626 C C . PHE A 1 78 ? 50.436 25.857 46.345 1.00 11.11 78 PHE A C 1
ATOM 627 O O . PHE A 1 78 ? 49.664 24.985 46.745 1.00 10.18 78 PHE A O 1
ATOM 635 N N . LYS A 1 79 ? 51.621 25.571 45.814 1.00 11.78 79 LYS A N 1
ATOM 636 C CA . LYS A 1 79 ? 52.056 24.185 45.693 1.00 11.61 79 LYS A CA 1
ATOM 637 C C . LYS A 1 79 ? 52.161 23.592 47.093 1.00 12.04 79 LYS A C 1
ATOM 638 O O . LYS A 1 79 ? 51.790 22.436 47.327 1.00 11.81 79 LYS A O 1
ATOM 644 N N . ARG A 1 80 ? 52.659 24.400 48.024 1.00 11.06 80 ARG A N 1
ATOM 645 C CA . ARG A 1 80 ? 52.804 23.997 49.417 1.00 13.50 80 ARG A CA 1
ATOM 646 C C . ARG A 1 80 ? 51.424 23.723 50.018 1.00 12.70 80 ARG A C 1
ATOM 647 O O . ARG A 1 80 ? 51.217 22.718 50.707 1.00 12.05 80 ARG A O 1
ATOM 655 N N . ALA A 1 81 ? 50.484 24.623 49.752 1.00 11.43 81 ALA A N 1
ATOM 656 C CA . ALA A 1 81 ? 49.124 24.478 50.263 1.00 12.11 81 ALA A CA 1
ATOM 657 C C . ALA A 1 81 ? 48.483 23.185 49.776 1.00 11.87 81 ALA A C 1
ATOM 658 O O . ALA A 1 81 ? 47.797 22.504 50.534 1.00 10.24 81 ALA A O 1
ATOM 660 N N . TRP A 1 82 ? 48.701 22.844 48.510 1.00 11.11 82 TRP A N 1
ATOM 661 C CA . TRP A 1 82 ? 48.110 21.626 47.964 1.00 12.40 82 TRP A CA 1
ATOM 662 C C . TRP A 1 82 ? 48.770 20.381 48.554 1.00 12.22 82 TRP A C 1
ATOM 663 O O . TRP A 1 82 ? 48.127 19.341 48.722 1.00 11.44 82 TRP A O 1
ATOM 674 N N . ASP A 1 83 ? 50.054 20.484 48.873 1.00 11.15 83 ASP A N 1
ATOM 675 C CA . ASP A 1 83 ? 50.747 19.362 49.480 1.00 12.82 83 ASP A CA 1
ATOM 676 C C . ASP A 1 83 ? 50.152 19.166 50.876 1.00 12.77 83 ASP A C 1
ATOM 677 O O . ASP A 1 83 ? 49.796 18.049 51.262 1.00 12.12 83 ASP A O 1
ATOM 682 N N . LEU A 1 84 ? 50.029 20.258 51.628 1.00 12.35 84 LEU A N 1
ATOM 683 C CA . LEU A 1 84 ? 49.467 20.188 52.975 1.00 12.17 84 LEU A CA 1
ATOM 684 C C . LEU A 1 84 ? 48.057 19.603 52.969 1.00 11.09 84 LEU A C 1
ATOM 685 O O . LEU A 1 84 ? 47.714 18.800 53.832 1.00 10.30 84 LEU A O 1
ATOM 690 N N . LEU A 1 85 ? 47.248 20.003 51.991 1.00 9.69 85 LEU A N 1
ATOM 691 C CA . LEU A 1 85 ? 45.873 19.519 51.897 1.00 10.58 85 LEU A CA 1
ATOM 692 C C . LEU A 1 85 ? 45.751 18.134 51.251 1.00 11.64 85 LEU A C 1
ATOM 693 O O . LEU A 1 85 ? 44.651 17.576 51.156 1.00 10.78 85 LEU A O 1
ATOM 698 N N . GLY A 1 86 ? 46.881 17.583 50.817 1.00 10.07 86 GLY A N 1
ATOM 699 C CA . GLY A 1 86 ? 46.879 16.264 50.202 1.00 11.65 86 GLY A CA 1
ATOM 700 C C . GLY A 1 86 ? 46.174 16.213 48.861 1.00 11.69 86 GLY A C 1
ATOM 701 O O . GLY A 1 86 ? 45.453 15.261 48.563 1.00 11.02 86 GLY A O 1
ATOM 702 N N . ILE A 1 87 ? 46.402 17.231 48.040 1.00 10.75 87 ILE A N 1
ATOM 703 C CA . ILE A 1 87 ? 45.780 17.316 46.722 1.00 11.10 87 ILE A CA 1
ATOM 704 C C . ILE A 1 87 ? 46.568 16.533 45.671 1.00 10.54 87 ILE A C 1
ATOM 705 O O . ILE A 1 87 ? 47.706 16.874 45.357 1.00 10.64 87 ILE A O 1
ATOM 710 N N . ALA A 1 88 ? 45.957 15.493 45.113 1.00 10.28 88 ALA A N 1
ATOM 711 C CA . ALA A 1 88 ? 46.634 14.692 44.101 1.00 9.64 88 ALA A CA 1
ATOM 712 C C . ALA A 1 88 ? 46.311 15.184 42.693 1.00 10.19 88 ALA A C 1
ATOM 713 O O . ALA A 1 88 ? 45.590 14.526 41.946 1.00 9.43 88 ALA A O 1
ATOM 715 N N . TYR A 1 89 ? 46.849 16.344 42.331 1.00 10.45 89 TYR A N 1
ATOM 716 C CA . TYR A 1 89 ? 46.611 16.896 41.005 1.00 10.14 89 TYR A CA 1
ATOM 717 C C . TYR A 1 89 ? 47.589 16.290 40.005 1.00 11.03 89 TYR A C 1
ATOM 718 O O . TYR A 1 89 ? 48.645 15.778 40.388 1.00 11.23 89 TYR A O 1
ATOM 727 N N . ASP A 1 90 ? 47.236 16.336 38.725 1.00 10.65 90 ASP A N 1
ATOM 728 C CA . ASP A 1 90 ? 48.100 15.778 37.692 1.00 11.38 90 ASP A CA 1
ATOM 729 C C . ASP A 1 90 ? 49.059 16.812 37.124 1.00 12.40 90 ASP A C 1
ATOM 730 O O . ASP A 1 90 ? 50.125 16.465 36.610 1.00 12.16 90 ASP A O 1
ATOM 735 N N . ASP A 1 91 ? 48.685 18.083 37.220 1.00 10.57 91 ASP A N 1
ATOM 736 C CA . ASP A 1 91 ? 49.539 19.146 36.705 1.00 11.25 91 ASP A CA 1
ATOM 737 C C . ASP A 1 91 ? 49.235 20.458 37.425 1.00 11.04 91 ASP A C 1
ATOM 738 O O . ASP A 1 91 ? 48.108 20.688 37.873 1.00 9.75 91 ASP A O 1
ATOM 743 N N . PHE A 1 92 ? 50.260 21.291 37.556 1.00 9.84 92 PHE A N 1
ATOM 744 C CA . PHE A 1 92 ? 50.154 22.604 38.193 1.00 10.19 92 PHE A CA 1
ATOM 745 C C . PHE A 1 92 ? 50.654 23.527 37.090 1.00 11.06 92 PHE A C 1
ATOM 746 O O . PHE A 1 92 ? 51.860 23.635 36.862 1.00 12.91 92 PHE A O 1
ATOM 754 N N . ILE A 1 93 ? 49.728 24.167 36.386 1.00 10.32 93 ILE A N 1
ATOM 755 C CA . ILE A 1 93 ? 50.093 25.037 35.276 1.00 10.55 93 ILE A CA 1
ATOM 756 C C . ILE A 1 93 ? 50.391 26.462 35.717 1.00 11.70 93 ILE A C 1
ATOM 757 O O . ILE A 1 93 ? 49.616 27.077 36.449 1.00 11.41 93 ILE A O 1
ATOM 762 N N . ARG A 1 94 ? 51.539 26.968 35.280 1.00 11.49 94 ARG A N 1
ATOM 763 C CA . ARG A 1 94 ? 51.961 28.330 35.588 1.00 12.64 94 ARG A CA 1
ATOM 764 C C . ARG A 1 94 ? 51.921 29.072 34.251 1.00 12.86 94 ARG A C 1
ATOM 765 O O . ARG A 1 94 ? 52.536 28.636 33.280 1.00 12.74 94 ARG A O 1
ATOM 773 N N . THR A 1 95 ? 51.197 30.185 34.200 1.00 13.35 95 THR A N 1
ATOM 774 C CA . THR A 1 95 ? 51.043 30.927 32.952 1.00 13.13 95 THR A CA 1
ATOM 775 C C . THR A 1 95 ? 52.305 31.522 32.333 1.00 13.72 95 THR A C 1
ATOM 776 O O . THR A 1 95 ? 52.249 32.050 31.226 1.00 13.79 95 THR A O 1
ATOM 780 N N . THR A 1 96 ? 53.432 31.446 33.038 1.00 13.04 96 THR A N 1
ATOM 781 C CA . THR A 1 96 ? 54.700 31.941 32.504 1.00 12.71 96 THR A CA 1
ATOM 782 C C . THR A 1 96 ? 55.358 30.847 31.661 1.00 14.11 96 THR A C 1
ATOM 783 O O . THR A 1 96 ? 56.388 31.073 31.025 1.00 13.61 96 THR A O 1
ATOM 787 N N . GLU A 1 97 ? 54.752 29.664 31.664 1.00 13.16 97 GLU A N 1
ATOM 788 C CA . GLU A 1 97 ? 55.254 28.525 30.897 1.00 15.69 97 GLU A CA 1
ATOM 789 C C . GLU A 1 97 ? 55.183 28.805 29.398 1.00 14.58 97 GLU A C 1
ATOM 790 O O . GLU A 1 97 ? 54.211 29.382 28.920 1.00 12.21 97 GLU A O 1
ATOM 796 N N . GLU A 1 98 ? 56.209 28.384 28.663 1.00 14.14 98 GLU A N 1
ATOM 797 C CA . GLU A 1 98 ? 56.248 28.590 27.218 1.00 15.46 98 GLU A CA 1
ATOM 798 C C . GLU A 1 98 ? 55.071 27.972 26.472 1.00 14.74 98 GLU A C 1
ATOM 799 O O . GLU A 1 98 ? 54.526 28.584 25.549 1.00 13.64 98 GLU A O 1
ATOM 805 N N . ARG A 1 99 ? 54.676 26.763 26.854 1.00 14.45 99 ARG A N 1
ATOM 806 C CA . ARG A 1 99 ? 53.569 26.123 26.167 1.00 15.64 99 ARG A CA 1
ATOM 807 C C . ARG A 1 99 ? 52.290 26.940 26.315 1.00 15.75 99 ARG A C 1
ATOM 808 O O . ARG A 1 99 ? 51.439 26.931 25.428 1.00 16.26 99 ARG A O 1
ATOM 816 N N . HIS A 1 100 ? 52.152 27.647 27.434 1.00 14.13 100 HIS A N 1
ATOM 817 C CA . HIS A 1 100 ? 50.969 28.471 27.636 1.00 13.52 100 HIS A CA 1
ATOM 818 C C . HIS A 1 100 ? 51.057 29.676 26.704 1.00 14.35 100 HIS A C 1
ATOM 819 O O . HIS A 1 100 ? 50.080 30.043 26.046 1.00 13.26 100 HIS A O 1
ATOM 826 N N . LYS A 1 101 ? 52.239 30.284 26.642 1.00 14.69 101 LYS A N 1
ATOM 827 C CA . LYS A 1 101 ? 52.450 31.445 25.786 1.00 15.46 101 LYS A CA 1
ATOM 828 C C . LYS A 1 101 ? 52.110 31.117 24.344 1.00 15.75 101 LYS A C 1
ATOM 829 O O . LYS A 1 101 ? 51.463 31.904 23.654 1.00 14.42 101 LYS A O 1
ATOM 835 N N . LYS A 1 102 ? 52.552 29.951 23.884 1.00 15.44 102 LYS A N 1
ATOM 836 C CA . LYS A 1 102 ? 52.293 29.555 22.508 1.00 16.82 102 LYS A CA 1
ATOM 837 C C . LYS A 1 102 ? 50.820 29.310 22.216 1.00 14.50 102 LYS A C 1
ATOM 838 O O . LYS A 1 102 ? 50.333 29.669 21.149 1.00 15.87 102 LYS A O 1
ATOM 844 N N . VAL A 1 103 ? 50.105 28.705 23.159 1.00 13.92 103 VAL A N 1
ATOM 845 C CA . VAL A 1 103 ? 48.684 28.446 22.955 1.00 12.52 103 VAL A CA 1
ATOM 846 C C . VAL A 1 103 ? 47.884 29.743 22.935 1.00 11.55 103 VAL A C 1
ATOM 847 O O . VAL A 1 103 ? 46.999 29.924 22.098 1.00 12.37 103 VAL A O 1
ATOM 851 N N . VAL A 1 104 ? 48.196 30.654 23.851 1.00 10.32 104 VAL A N 1
ATOM 852 C CA . VAL A 1 104 ? 47.487 31.923 23.897 1.00 10.41 104 VAL A CA 1
ATOM 853 C C . VAL A 1 104 ? 47.709 32.686 22.592 1.00 9.57 104 VAL A C 1
ATOM 854 O O . VAL A 1 104 ? 46.778 33.275 22.058 1.00 9.90 104 VAL A O 1
ATOM 858 N N . GLN A 1 105 ? 48.934 32.667 22.071 1.00 10.08 105 GLN A N 1
ATOM 859 C CA . GLN A 1 105 ? 49.215 33.374 20.825 1.00 10.85 105 GLN A CA 1
ATOM 860 C C . GLN A 1 105 ? 48.572 32.687 19.618 1.00 12.22 105 GLN A C 1
ATOM 861 O O . GLN A 1 105 ? 48.153 33.347 18.663 1.00 11.79 105 GLN A O 1
ATOM 867 N N . LEU A 1 106 ? 48.490 31.363 19.659 1.00 13.05 106 LEU A N 1
ATOM 868 C CA . LEU A 1 106 ? 47.870 30.627 18.556 1.00 14.00 106 LEU A CA 1
ATOM 869 C C . LEU A 1 106 ? 46.363 30.890 18.538 1.00 13.04 106 LEU A C 1
ATOM 870 O O . LEU A 1 106 ? 45.767 31.089 17.477 1.00 14.80 106 LEU A O 1
ATOM 875 N N . VAL A 1 107 ? 45.746 30.895 19.715 1.00 12.60 107 VAL A N 1
ATOM 876 C CA . VAL A 1 107 ? 44.310 31.142 19.805 1.00 13.59 107 VAL A CA 1
ATOM 877 C C . VAL A 1 107 ? 43.985 32.577 19.398 1.00 12.91 107 VAL A C 1
ATOM 878 O O . VAL A 1 107 ? 42.998 32.822 18.705 1.00 14.03 107 VAL A O 1
ATOM 882 N N . LEU A 1 108 ? 44.817 33.526 19.822 1.00 12.18 108 LEU A N 1
ATOM 883 C CA . LEU A 1 108 ? 44.603 34.924 19.457 1.00 11.91 108 LEU A CA 1
ATOM 884 C C . LEU A 1 108 ? 44.675 35.050 17.942 1.00 11.09 108 LEU A C 1
ATOM 885 O O . LEU A 1 108 ? 43.876 35.754 17.325 1.00 12.98 108 LEU A O 1
ATOM 890 N N . LYS A 1 109 ? 45.637 34.357 17.344 1.00 14.35 109 LYS A N 1
ATOM 891 C CA . LYS A 1 109 ? 45.800 34.387 15.898 1.00 17.32 109 LYS A CA 1
ATOM 892 C C . LYS A 1 109 ? 44.544 33.837 15.213 1.00 17.97 109 LYS A C 1
ATOM 893 O O . LYS A 1 109 ? 44.095 34.389 14.207 1.00 18.71 109 LYS A O 1
ATOM 899 N N . LYS A 1 110 ? 43.969 32.769 15.768 1.00 17.39 110 LYS A N 1
ATOM 900 C CA . LYS A 1 110 ? 42.759 32.168 15.198 1.00 18.40 110 LYS A CA 1
ATOM 901 C C . LYS A 1 110 ? 41.565 33.117 15.244 1.00 18.71 110 LYS A C 1
ATOM 902 O O . LYS A 1 110 ? 40.824 33.249 14.267 1.00 19.60 110 LYS A O 1
ATOM 908 N N . VAL A 1 111 ? 41.376 33.763 16.390 1.00 17.99 111 VAL A N 1
ATOM 909 C CA . VAL A 1 111 ? 40.283 34.702 16.573 1.00 17.17 111 VAL A CA 1
ATOM 910 C C . VAL A 1 111 ? 40.483 35.903 15.657 1.00 17.10 111 VAL A C 1
ATOM 911 O O . VAL A 1 111 ? 39.522 36.444 15.103 1.00 17.14 111 VAL A O 1
ATOM 915 N N . TYR A 1 112 ? 41.739 36.308 15.497 1.00 17.76 112 TYR A N 1
ATOM 916 C CA . TYR A 1 112 ? 42.081 37.434 14.637 1.00 19.69 112 TYR A CA 1
ATOM 917 C C . TYR A 1 112 ? 41.724 37.088 13.193 1.00 21.43 112 TYR A C 1
ATOM 918 O O . TYR A 1 112 ? 41.032 37.848 12.516 1.00 23.20 112 TYR A O 1
ATOM 927 N N . GLU A 1 113 ? 42.196 35.938 12.725 1.00 22.56 113 GLU A N 1
ATOM 928 C CA . GLU A 1 113 ? 41.916 35.507 11.360 1.00 25.53 113 GLU A CA 1
ATOM 929 C C . GLU A 1 113 ? 40.424 35.262 11.128 1.00 24.89 113 GLU A C 1
ATOM 930 O O . GLU A 1 113 ? 39.964 35.213 9.986 1.00 26.39 113 GLU A O 1
ATOM 936 N N . ALA A 1 114 ? 39.667 35.115 12.211 1.00 24.87 114 ALA A N 1
ATOM 937 C CA . ALA A 1 114 ? 38.226 34.905 12.106 1.00 23.31 114 ALA A CA 1
ATOM 938 C C . ALA A 1 114 ? 37.557 36.266 11.953 1.00 23.44 114 ALA A C 1
ATOM 939 O O . ALA A 1 114 ? 36.337 36.360 11.823 1.00 24.56 114 ALA A O 1
ATOM 941 N N . GLY A 1 115 ? 38.373 37.316 11.978 1.00 21.89 115 GLY A N 1
ATOM 942 C CA . GLY A 1 115 ? 37.867 38.670 11.836 1.00 20.50 115 GLY A CA 1
ATOM 943 C C . GLY A 1 115 ? 37.148 39.197 13.064 1.00 20.27 115 GLY A C 1
ATOM 944 O O . GLY A 1 115 ? 36.357 40.132 12.962 1.00 19.61 115 GLY A O 1
ATOM 945 N N . ASP A 1 116 ? 37.427 38.616 14.227 1.00 17.66 116 ASP A N 1
ATOM 946 C CA . ASP A 1 116 ? 36.765 39.042 15.458 1.00 18.02 116 ASP A CA 1
ATOM 947 C C . ASP A 1 116 ? 37.553 40.050 16.280 1.00 19.52 116 ASP A C 1
ATOM 948 O O . ASP A 1 116 ? 37.163 40.375 17.400 1.00 19.50 116 ASP A O 1
ATOM 953 N N . ILE A 1 117 ? 38.657 40.542 15.727 1.00 18.80 117 ILE A N 1
ATOM 954 C CA . ILE A 1 117 ? 39.490 41.513 16.424 1.00 18.48 117 ILE A CA 1
ATOM 955 C C . ILE A 1 117 ? 39.514 42.844 15.691 1.00 18.34 117 ILE A C 1
ATOM 956 O O . ILE A 1 117 ? 39.523 42.887 14.464 1.00 20.21 117 ILE A O 1
ATOM 961 N N . TYR A 1 118 ? 39.504 43.930 16.453 1.00 17.54 118 TYR A N 1
ATOM 962 C CA . TYR A 1 118 ? 39.577 45.261 15.876 1.00 17.50 118 TYR A CA 1
ATOM 963 C C . TYR A 1 118 ? 40.239 46.173 16.895 1.00 16.87 118 TYR A C 1
ATOM 964 O O . TYR A 1 118 ? 40.169 45.932 18.106 1.00 15.50 118 TYR A O 1
ATOM 973 N N . TYR A 1 119 ? 40.913 47.201 16.399 1.00 15.58 119 TYR A N 1
ATOM 974 C CA . TYR A 1 119 ? 41.581 48.153 17.272 1.00 17.39 119 TYR A CA 1
ATOM 975 C C . TYR A 1 119 ? 40.588 49.263 17.597 1.00 17.12 119 TYR A C 1
ATOM 976 O O . TYR A 1 119 ? 39.909 49.776 16.711 1.00 17.79 119 TYR A O 1
ATOM 985 N N . GLY A 1 120 ? 40.500 49.630 18.869 1.00 18.67 120 GLY A N 1
ATOM 986 C CA . GLY A 1 120 ? 39.569 50.669 19.261 1.00 20.39 120 GLY A CA 1
ATOM 987 C C . GLY A 1 120 ? 40.029 51.470 20.461 1.00 21.39 120 GLY A C 1
ATOM 988 O O . GLY A 1 120 ? 41.134 51.282 20.964 1.00 20.99 120 GLY A O 1
ATOM 989 N N . GLU A 1 121 ? 39.170 52.370 20.922 1.00 22.51 121 GLU A N 1
ATOM 990 C CA . GLU A 1 121 ? 39.490 53.211 22.064 1.00 24.43 121 GLU A CA 1
ATOM 991 C C . GLU A 1 121 ? 38.717 52.775 23.302 1.00 24.17 121 GLU A C 1
ATOM 992 O O . GLU A 1 121 ? 37.504 52.573 23.248 1.00 24.30 121 GLU A O 1
ATOM 998 N N . TYR A 1 122 ? 39.428 52.610 24.411 1.00 22.93 122 TYR A N 1
ATOM 999 C CA . TYR A 1 122 ? 38.799 52.233 25.667 1.00 22.16 122 TYR A CA 1
ATOM 1000 C C . TYR A 1 122 ? 38.746 53.510 26.495 1.00 22.23 122 TYR A C 1
ATOM 1001 O O . TYR A 1 122 ? 39.767 54.159 26.693 1.00 22.30 122 TYR A O 1
ATOM 1010 N N . GLU A 1 123 ? 37.560 53.872 26.967 1.00 23.24 123 GLU A N 1
ATOM 1011 C CA . GLU A 1 123 ? 37.398 55.079 27.769 1.00 24.69 123 GLU A CA 1
ATOM 1012 C C . GLU A 1 123 ? 36.646 54.786 29.062 1.00 24.27 123 GLU A C 1
ATOM 1013 O O . GLU A 1 123 ? 35.691 54.007 29.071 1.00 22.65 123 GLU A O 1
ATOM 1019 N N . GLY A 1 124 ? 37.085 55.415 30.149 1.00 24.26 124 GLY A N 1
ATOM 1020 C CA . GLY A 1 124 ? 36.446 55.221 31.439 1.00 23.04 124 GLY A CA 1
ATOM 1021 C C . GLY A 1 124 ? 37.237 55.877 32.555 1.00 22.93 124 GLY A C 1
ATOM 1022 O O . GLY A 1 124 ? 38.272 56.496 32.300 1.00 22.68 124 GLY A O 1
ATOM 1023 N N . LEU A 1 125 ? 36.750 55.747 33.787 1.00 23.11 125 LEU A N 1
ATOM 1024 C CA . LEU A 1 125 ? 37.421 56.323 34.952 1.00 22.19 125 LEU A CA 1
ATOM 1025 C C . LEU A 1 125 ? 38.758 55.612 35.144 1.00 20.57 125 LEU A C 1
ATOM 1026 O O . LEU A 1 125 ? 38.837 54.388 35.056 1.00 20.28 125 LEU A O 1
ATOM 1031 N N . TYR A 1 126 ? 39.799 56.386 35.432 1.00 19.44 126 TYR A N 1
ATOM 1032 C CA . TYR A 1 126 ? 41.145 55.843 35.557 1.00 17.41 126 TYR A CA 1
ATOM 1033 C C . TYR A 1 126 ? 41.921 56.358 36.769 1.00 17.81 126 TYR A C 1
ATOM 1034 O O . TYR A 1 126 ? 41.757 57.505 37.178 1.00 17.22 126 TYR A O 1
ATOM 1043 N N . CYS A 1 127 ? 42.762 55.502 37.343 1.00 16.72 127 CYS A N 1
ATOM 1044 C CA . CYS A 1 127 ? 43.610 55.906 38.458 1.00 17.00 127 CYS A CA 1
ATOM 1045 C C . CYS A 1 127 ? 45.030 55.854 37.914 1.00 15.25 127 CYS A C 1
ATOM 1046 O O . CYS A 1 127 ? 45.540 54.775 37.615 1.00 15.55 127 CYS A O 1
ATOM 1049 N N . VAL A 1 128 ? 45.659 57.016 37.774 1.00 15.45 128 VAL A N 1
ATOM 1050 C CA . VAL A 1 128 ? 47.016 57.095 37.241 1.00 15.60 128 VAL A CA 1
ATOM 1051 C C . VAL A 1 128 ? 48.060 56.459 38.156 1.00 16.79 128 VAL A C 1
ATOM 1052 O O . VAL A 1 128 ? 49.173 56.152 37.721 1.00 15.83 128 VAL A O 1
ATOM 1056 N N . SER A 1 129 ? 47.703 56.261 39.422 1.00 17.76 129 SER A N 1
ATOM 1057 C CA . SER A 1 129 ? 48.625 55.654 40.376 1.00 18.45 129 SER A CA 1
ATOM 1058 C C . SER A 1 129 ? 48.597 54.130 40.219 1.00 18.87 129 SER A C 1
ATOM 1059 O O . SER A 1 129 ? 49.637 53.472 40.300 1.00 16.91 129 SER A O 1
ATOM 1062 N N . CYS A 1 130 ? 47.405 53.578 39.997 1.00 19.40 130 CYS A N 1
ATOM 1063 C CA . CYS A 1 130 ? 47.240 52.139 39.788 1.00 19.14 130 CYS A CA 1
ATOM 1064 C C . CYS A 1 130 ? 47.570 51.794 38.341 1.00 19.28 130 CYS A C 1
ATOM 1065 O O . CYS A 1 130 ? 47.984 50.675 38.029 1.00 17.98 130 CYS A O 1
ATOM 1068 N N . GLU A 1 131 ? 47.355 52.765 37.462 1.00 17.36 131 GLU A N 1
ATOM 1069 C CA . GLU A 1 131 ? 47.591 52.591 36.038 1.00 18.34 131 GLU A CA 1
ATOM 1070 C C . GLU A 1 131 ? 46.583 51.581 35.486 1.00 17.82 131 GLU A C 1
ATOM 1071 O O . GLU A 1 131 ? 46.942 50.678 34.729 1.00 15.93 131 GLU A O 1
ATOM 1077 N N . ARG A 1 132 ? 45.324 51.725 35.885 1.00 17.84 132 ARG A N 1
ATOM 1078 C CA . ARG A 1 132 ? 44.267 50.836 35.410 1.00 18.75 132 ARG A CA 1
ATOM 1079 C C . ARG A 1 132 ? 42.915 51.531 35.469 1.00 18.94 132 ARG A C 1
ATOM 1080 O O . ARG A 1 132 ? 42.748 52.523 36.182 1.00 18.46 132 ARG A O 1
ATOM 1088 N N . PHE A 1 133 ? 41.955 51.012 34.710 1.00 18.33 133 PHE A N 1
ATOM 1089 C CA . PHE A 1 133 ? 40.615 51.579 34.693 1.00 18.87 133 PHE A CA 1
ATOM 1090 C C . PHE A 1 133 ? 39.772 50.953 35.795 1.00 20.00 133 PHE A C 1
ATOM 1091 O O . PHE A 1 133 ? 40.019 49.822 36.213 1.00 21.28 133 PHE A O 1
ATOM 1099 N N . TYR A 1 134 ? 38.780 51.703 36.260 1.00 21.80 134 TYR A N 1
ATOM 1100 C CA . TYR A 1 134 ? 37.881 51.246 37.314 1.00 23.29 134 TYR A CA 1
ATOM 1101 C C . TYR A 1 134 ? 36.448 51.635 36.978 1.00 25.44 134 TYR A C 1
ATOM 1102 O O . TYR A 1 134 ? 36.181 52.777 36.606 1.00 25.13 134 TYR A O 1
ATOM 1111 N N . THR A 1 135 ? 35.525 50.690 37.107 1.00 28.40 135 THR A N 1
ATOM 1112 C CA . THR A 1 135 ? 34.123 50.986 36.847 1.00 31.76 135 THR A CA 1
ATOM 1113 C C . THR A 1 135 ? 33.636 51.731 38.080 1.00 33.15 135 THR A C 1
ATOM 1114 O O . THR A 1 135 ? 34.266 51.660 39.136 1.00 31.30 135 THR A O 1
ATOM 1118 N N . GLU A 1 136 ? 32.523 52.445 37.956 1.00 36.15 136 GLU A N 1
ATOM 1119 C CA . GLU A 1 136 ? 31.997 53.179 39.097 1.00 38.57 136 GLU A CA 1
ATOM 1120 C C . GLU A 1 136 ? 31.662 52.238 40.251 1.00 39.25 136 GLU A C 1
ATOM 1121 O O . GLU A 1 136 ? 31.655 52.649 41.410 1.00 39.22 136 GLU A O 1
ATOM 1127 N N . LYS A 1 137 ? 31.399 50.973 39.933 1.00 40.64 137 LYS A N 1
ATOM 1128 C CA . LYS A 1 137 ? 31.073 49.989 40.961 1.00 42.05 137 LYS A CA 1
ATOM 1129 C C . LYS A 1 137 ? 32.320 49.524 41.708 1.00 42.51 137 LYS A C 1
ATOM 1130 O O . LYS A 1 137 ? 32.267 49.242 42.907 1.00 42.77 137 LYS A O 1
ATOM 1136 N N . GLU A 1 138 ? 33.442 49.447 40.997 1.00 42.77 138 GLU A N 1
ATOM 1137 C CA . GLU A 1 138 ? 34.702 49.019 41.597 1.00 43.24 138 GLU A CA 1
ATOM 1138 C C . GLU A 1 138 ? 35.261 50.083 42.535 1.00 43.29 138 GLU A C 1
ATOM 1139 O O . GLU A 1 138 ? 36.070 49.790 43.414 1.00 43.62 138 GLU A O 1
ATOM 1145 N N . LEU A 1 139 ? 34.824 51.322 42.343 1.00 43.43 139 LEU A N 1
ATOM 1146 C CA . LEU A 1 139 ? 35.283 52.422 43.175 1.00 43.30 139 LEU A CA 1
ATOM 1147 C C . LEU A 1 139 ? 34.664 52.346 44.563 1.00 44.22 139 LEU A C 1
ATOM 1148 O O . LEU A 1 139 ? 33.580 51.791 44.740 1.00 43.75 139 LEU A O 1
ATOM 1153 N N . VAL A 1 140 ? 35.369 52.902 45.542 1.00 44.97 140 VAL A N 1
ATOM 1154 C CA . VAL A 1 140 ? 34.891 52.932 46.918 1.00 45.39 140 VAL A CA 1
ATOM 1155 C C . VAL A 1 140 ? 34.338 54.331 47.144 1.00 45.50 140 VAL A C 1
ATOM 1156 O O . VAL A 1 140 ? 35.024 55.203 47.680 1.00 46.20 140 VAL A O 1
ATOM 1160 N N . GLU A 1 141 ? 33.094 54.536 46.723 1.00 45.04 141 GLU A N 1
ATOM 1161 C CA . GLU A 1 141 ? 32.438 55.831 46.845 1.00 44.60 141 GLU A CA 1
ATOM 1162 C C . GLU A 1 141 ? 33.161 56.878 46.002 1.00 42.87 141 GLU A C 1
ATOM 1163 O O . GLU A 1 141 ? 33.484 57.967 46.482 1.00 42.65 141 GLU A O 1
ATOM 1169 N N . GLY A 1 142 ? 33.416 56.530 44.744 1.00 40.71 142 GLY A N 1
ATOM 1170 C CA . GLY A 1 142 ? 34.081 57.444 43.833 1.00 37.10 142 GLY A CA 1
ATOM 1171 C C . GLY A 1 142 ? 35.585 57.535 43.991 1.00 35.30 142 GLY A C 1
ATOM 1172 O O . GLY A 1 142 ? 36.243 58.257 43.243 1.00 35.35 142 GLY A O 1
ATOM 1173 N N . LEU A 1 143 ? 36.137 56.805 44.954 1.00 33.07 143 LEU A N 1
ATOM 1174 C CA . LEU A 1 143 ? 37.576 56.828 45.193 1.00 31.26 143 LEU A CA 1
ATOM 1175 C C . LEU A 1 143 ? 38.234 55.504 44.817 1.00 30.28 143 LEU A C 1
ATOM 1176 O O . LEU A 1 143 ? 37.617 54.444 44.916 1.00 28.67 143 LEU A O 1
ATOM 1181 N N . CYS A 1 144 ? 39.489 55.569 44.380 1.00 28.53 144 CYS A N 1
ATOM 1182 C CA . CYS A 1 144 ? 40.214 54.362 44.013 1.00 27.17 144 CYS A CA 1
ATOM 1183 C C . CYS A 1 144 ? 40.217 53.419 45.209 1.00 27.70 144 CYS A C 1
ATOM 1184 O O . CYS A 1 144 ? 40.607 53.802 46.313 1.00 27.55 144 CYS A O 1
ATOM 1187 N N . PRO A 1 145 ? 39.783 52.169 45.003 1.00 26.94 145 PRO A N 1
ATOM 1188 C CA . PRO A 1 145 ? 39.748 51.193 46.092 1.00 26.53 145 PRO A CA 1
ATOM 1189 C C . PRO A 1 145 ? 41.135 50.898 46.656 1.00 26.95 145 PRO A C 1
ATOM 1190 O O . PRO A 1 145 ? 41.262 50.240 47.686 1.00 28.52 145 PRO A O 1
ATOM 1194 N N . ILE A 1 146 ? 42.171 51.388 45.982 1.00 25.81 146 ILE A N 1
ATOM 1195 C CA . ILE A 1 146 ? 43.540 51.161 46.435 1.00 26.27 146 ILE A CA 1
ATOM 1196 C C . ILE A 1 146 ? 44.172 52.401 47.064 1.00 26.98 146 ILE A C 1
ATOM 1197 O O . ILE A 1 146 ? 44.680 52.339 48.185 1.00 27.52 146 ILE A O 1
ATOM 1202 N N . HIS A 1 147 ? 44.136 53.523 46.347 1.00 26.10 147 HIS A N 1
ATOM 1203 C CA . HIS A 1 147 ? 44.735 54.761 46.843 1.00 25.66 147 HIS A CA 1
ATOM 1204 C C . HIS A 1 147 ? 43.789 55.701 47.583 1.00 26.18 147 HIS A C 1
ATOM 1205 O O . HIS A 1 147 ? 44.228 56.690 48.165 1.00 26.23 147 HIS A O 1
ATOM 1212 N N . GLY A 1 148 ? 42.497 55.399 47.558 1.00 27.37 148 GLY A N 1
ATOM 1213 C CA . GLY A 1 148 ? 41.537 56.241 48.248 1.00 28.70 148 GLY A CA 1
ATOM 1214 C C . GLY A 1 148 ? 41.540 57.678 47.765 1.00 29.80 148 GLY A C 1
ATOM 1215 O O . GLY A 1 148 ? 41.237 58.600 48.524 1.00 30.88 148 GLY A O 1
ATOM 1216 N N . ARG A 1 149 ? 41.897 57.873 46.501 1.00 30.43 149 ARG A N 1
ATOM 1217 C CA . ARG A 1 149 ? 41.921 59.206 45.914 1.00 30.91 149 ARG A CA 1
ATOM 1218 C C . ARG A 1 149 ? 41.008 59.246 44.694 1.00 29.86 149 ARG A C 1
ATOM 1219 O O . ARG A 1 149 ? 40.658 58.205 44.136 1.00 29.49 149 ARG A O 1
ATOM 1227 N N . PRO A 1 150 ? 40.604 60.453 44.266 1.00 28.75 150 PRO A N 1
ATOM 1228 C CA . PRO A 1 150 ? 39.725 60.594 43.102 1.00 27.39 150 PRO A CA 1
ATOM 1229 C C . PRO A 1 150 ? 40.316 60.024 41.815 1.00 26.07 150 PRO A C 1
ATOM 1230 O O . PRO A 1 150 ? 41.535 59.951 41.654 1.00 25.53 150 PRO A O 1
ATOM 1234 N N . VAL A 1 151 ? 39.439 59.612 40.905 1.00 24.54 151 VAL A N 1
ATOM 1235 C CA . VAL A 1 151 ? 39.868 59.070 39.625 1.00 24.70 151 VAL A CA 1
ATOM 1236 C C . VAL A 1 151 ? 39.539 60.061 38.515 1.00 25.03 151 VAL A C 1
ATOM 1237 O O . VAL A 1 151 ? 38.769 61.004 38.717 1.00 24.68 151 VAL A O 1
ATOM 1241 N N . GLU A 1 152 ? 40.126 59.844 37.344 1.00 24.23 152 GLU A N 1
ATOM 1242 C CA . GLU A 1 152 ? 39.927 60.742 36.213 1.00 24.79 152 GLU A CA 1
ATOM 1243 C C . GLU A 1 152 ? 39.581 59.966 34.948 1.00 23.36 152 GLU A C 1
ATOM 1244 O O . GLU A 1 152 ? 40.016 58.831 34.770 1.00 20.19 152 GLU A O 1
ATOM 1250 N N . ARG A 1 153 ? 38.800 60.583 34.069 1.00 22.13 153 ARG A N 1
ATOM 1251 C CA . ARG A 1 153 ? 38.414 59.924 32.828 1.00 23.19 153 ARG A CA 1
ATOM 1252 C C . ARG A 1 153 ? 39.555 59.992 31.814 1.00 21.25 153 ARG A C 1
ATOM 1253 O O . ARG A 1 153 ? 40.018 61.072 31.460 1.00 23.34 153 ARG A O 1
ATOM 1261 N N . ARG A 1 154 ? 40.012 58.832 31.357 1.00 20.62 154 ARG A N 1
ATOM 1262 C CA . ARG A 1 154 ? 41.095 58.765 30.381 1.00 18.85 154 ARG A CA 1
ATOM 1263 C C . ARG A 1 154 ? 40.731 57.797 29.256 1.00 18.37 154 ARG A C 1
ATOM 1264 O O . ARG A 1 154 ? 39.812 56.985 29.387 1.00 17.20 154 ARG A O 1
ATOM 1272 N N . LYS A 1 155 ? 41.453 57.888 28.145 1.00 19.35 155 LYS A N 1
ATOM 1273 C CA . LYS A 1 155 ? 41.206 57.004 27.014 1.00 19.42 155 LYS A CA 1
ATOM 1274 C C . LYS A 1 155 ? 42.481 56.265 26.652 1.00 18.59 155 LYS A C 1
ATOM 1275 O O . LYS A 1 155 ? 43.586 56.719 26.964 1.00 17.88 155 LYS A O 1
ATOM 1281 N N . GLU A 1 156 ? 42.321 55.124 25.988 1.00 16.29 156 GLU A N 1
ATOM 1282 C CA . GLU A 1 156 ? 43.451 54.288 25.622 1.00 16.64 156 GLU A CA 1
ATOM 1283 C C . GLU A 1 156 ? 43.096 53.382 24.455 1.00 16.20 156 GLU A C 1
ATOM 1284 O O . GLU A 1 156 ? 41.969 52.908 24.353 1.00 18.59 156 GLU A O 1
ATOM 1290 N N . GLY A 1 157 ? 44.063 53.141 23.580 1.00 16.05 157 GLY A N 1
ATOM 1291 C CA . GLY A 1 157 ? 43.825 52.254 22.458 1.00 13.65 157 GLY A CA 1
ATOM 1292 C C . GLY A 1 157 ? 44.031 50.814 22.895 1.00 11.85 157 GLY A C 1
ATOM 1293 O O . GLY A 1 157 ? 45.037 50.497 23.526 1.00 10.46 157 GLY A O 1
ATOM 1294 N N . ASN A 1 158 ? 43.066 49.951 22.588 1.00 12.49 158 ASN A N 1
ATOM 1295 C CA . ASN A 1 158 ? 43.138 48.527 22.922 1.00 12.12 158 ASN A CA 1
ATOM 1296 C C . ASN A 1 158 ? 42.629 47.753 21.714 1.00 12.01 158 ASN A C 1
ATOM 1297 O O . ASN A 1 158 ? 41.964 48.321 20.849 1.00 12.48 158 ASN A O 1
ATOM 1302 N N . TYR A 1 159 ? 42.941 46.462 21.661 1.00 11.50 159 TYR A N 1
ATOM 1303 C CA . TYR A 1 159 ? 42.417 45.614 20.604 1.00 11.32 159 TYR A CA 1
ATOM 1304 C C . TYR A 1 159 ? 41.222 44.964 21.279 1.00 12.74 159 TYR A C 1
ATOM 1305 O O . TYR A 1 159 ? 41.295 44.601 22.457 1.00 12.75 159 TYR A O 1
ATOM 1314 N N . PHE A 1 160 ? 40.121 44.835 20.550 1.00 11.86 160 PHE A N 1
ATOM 1315 C CA . PHE A 1 160 ? 38.912 44.247 21.109 1.00 11.47 160 PHE A CA 1
ATOM 1316 C C . PHE A 1 160 ? 38.494 42.970 20.404 1.00 12.20 160 PHE A C 1
ATOM 1317 O O . PHE A 1 160 ? 38.767 42.780 19.224 1.00 12.95 160 PHE A O 1
ATOM 1325 N N . PHE A 1 161 ? 37.825 42.103 21.155 1.00 12.21 161 PHE A N 1
ATOM 1326 C CA . PHE A 1 161 ? 37.307 40.844 20.642 1.00 12.74 161 PHE A CA 1
ATOM 1327 C C . PHE A 1 161 ? 35.799 41.047 20.501 1.00 13.85 161 PHE A C 1
ATOM 1328 O O . PHE A 1 161 ? 35.151 41.541 21.426 1.00 13.10 161 PHE A O 1
ATOM 1336 N N . ARG A 1 162 ? 35.255 40.673 19.344 1.00 14.86 162 ARG A N 1
ATOM 1337 C CA . ARG A 1 162 ? 33.826 40.820 19.065 1.00 16.14 162 ARG A CA 1
ATOM 1338 C C . ARG A 1 162 ? 33.000 39.788 19.827 1.00 15.89 162 ARG A C 1
ATOM 1339 O O . ARG A 1 162 ? 32.374 38.913 19.223 1.00 13.94 162 ARG A O 1
ATOM 1347 N N . MET A 1 163 ? 32.994 39.899 21.150 1.00 14.02 163 MET A N 1
ATOM 1348 C CA . MET A 1 163 ? 32.263 38.971 22.004 1.00 14.47 163 MET A CA 1
ATOM 1349 C C . MET A 1 163 ? 30.752 38.968 21.747 1.00 13.45 163 MET A C 1
ATOM 1350 O O . MET A 1 163 ? 30.122 37.913 21.726 1.00 12.99 163 MET A O 1
ATOM 1355 N N . GLU A 1 164 ? 30.183 40.153 21.551 1.00 12.92 164 GLU A N 1
ATOM 1356 C CA . GLU A 1 164 ? 28.750 40.301 21.305 1.00 14.88 164 GLU A CA 1
ATOM 1357 C C . GLU A 1 164 ? 28.281 39.414 20.154 1.00 13.82 164 GLU A C 1
ATOM 1358 O O . GLU A 1 164 ? 27.179 38.869 20.181 1.00 12.74 164 GLU A O 1
ATOM 1364 N N . LYS A 1 165 ? 29.135 39.262 19.149 1.00 13.18 165 LYS A N 1
ATOM 1365 C CA . LYS A 1 165 ? 28.834 38.439 17.983 1.00 13.49 165 LYS A CA 1
ATOM 1366 C C . LYS A 1 165 ? 28.389 37.033 18.359 1.00 13.48 165 LYS A C 1
ATOM 1367 O O . LYS A 1 165 ? 27.611 36.408 17.641 1.00 12.10 165 LYS A O 1
ATOM 1373 N N . TYR A 1 166 ? 28.871 36.536 19.493 1.00 12.38 166 TYR A N 1
ATOM 1374 C CA . TYR A 1 166 ? 28.533 35.187 19.915 1.00 12.74 166 TYR A CA 1
ATOM 1375 C C . TYR A 1 166 ? 27.463 35.073 20.992 1.00 12.66 166 TYR A C 1
ATOM 1376 O O . TYR A 1 166 ? 27.191 33.977 21.479 1.00 12.61 166 TYR A O 1
ATOM 1385 N N . ARG A 1 167 ? 26.840 36.190 21.353 1.00 13.33 167 ARG A N 1
ATOM 1386 C CA . ARG A 1 167 ? 25.816 36.160 22.391 1.00 13.16 167 ARG A CA 1
ATOM 1387 C C . ARG A 1 167 ? 24.590 35.339 21.976 1.00 12.27 167 ARG A C 1
ATOM 1388 O O . ARG A 1 167 ? 24.115 34.498 22.739 1.00 11.90 167 ARG A O 1
ATOM 1396 N N . PRO A 1 168 ? 24.057 35.574 20.764 1.00 12.49 168 PRO A N 1
ATOM 1397 C CA . PRO A 1 168 ? 22.883 34.787 20.361 1.00 13.12 168 PRO A CA 1
ATOM 1398 C C . PRO A 1 168 ? 23.159 33.283 20.446 1.00 13.04 168 PRO A C 1
ATOM 1399 O O . PRO A 1 168 ? 22.333 32.518 20.957 1.00 13.80 168 PRO A O 1
ATOM 1403 N N . TRP A 1 169 ? 24.326 32.867 19.955 1.00 13.20 169 TRP A N 1
ATOM 1404 C CA . TRP A 1 169 ? 24.719 31.459 19.982 1.00 13.68 169 TRP A CA 1
ATOM 1405 C C . TRP A 1 169 ? 24.809 30.929 21.406 1.00 12.41 169 TRP A C 1
ATOM 1406 O O . TRP A 1 169 ? 24.252 29.874 21.722 1.00 12.56 169 TRP A O 1
ATOM 1417 N N . LEU A 1 170 ? 25.528 31.659 22.257 1.00 12.40 170 LEU A N 1
ATOM 1418 C CA . LEU A 1 170 ? 25.717 31.255 23.648 1.00 13.98 170 LEU A CA 1
ATOM 1419 C C . LEU A 1 170 ? 24.381 31.148 24.377 1.00 12.70 170 LEU A C 1
ATOM 1420 O O . LEU A 1 170 ? 24.129 30.184 25.097 1.00 9.78 170 LEU A O 1
ATOM 1425 N N . GLN A 1 171 ? 23.534 32.155 24.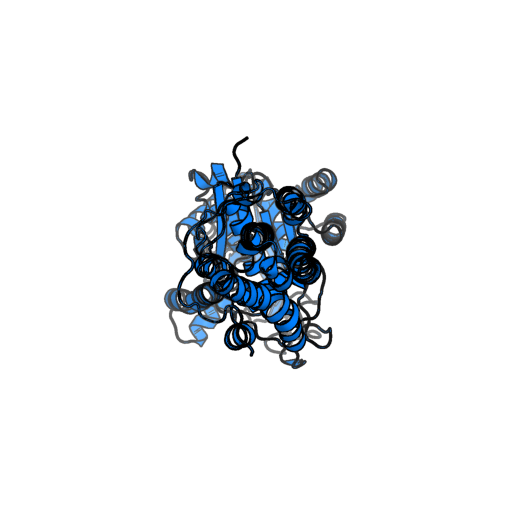201 1.00 13.66 171 GLN A N 1
ATOM 1426 C CA . GLN A 1 171 ? 22.231 32.151 24.850 1.00 13.97 171 GLN A CA 1
ATOM 1427 C C . GLN A 1 171 ? 21.486 30.865 24.509 1.00 14.95 171 GLN A C 1
ATOM 1428 O O . GLN A 1 171 ? 20.973 30.180 25.390 1.00 16.72 171 GLN A O 1
ATOM 1434 N N . GLU A 1 172 ? 21.447 30.538 23.225 1.00 15.09 172 GLU A N 1
ATOM 1435 C CA . GLU A 1 172 ? 20.767 29.340 22.756 1.00 17.80 172 GLU A CA 1
ATOM 1436 C C . GLU A 1 172 ? 21.435 28.049 23.240 1.00 16.78 172 GLU A C 1
ATOM 1437 O O . GLU A 1 172 ? 20.749 27.096 23.612 1.00 17.57 172 GLU A O 1
ATOM 1443 N N . TYR A 1 173 ? 22.767 28.024 23.238 1.00 15.93 173 TYR A N 1
ATOM 1444 C CA . TYR A 1 173 ? 23.519 26.844 23.670 1.00 15.22 173 TYR A CA 1
ATOM 1445 C C . TYR A 1 173 ? 23.170 26.473 25.108 1.00 16.42 173 TYR A C 1
ATOM 1446 O O . TYR A 1 173 ? 22.909 25.309 25.415 1.00 16.97 173 TYR A O 1
ATOM 1455 N N . ILE A 1 174 ? 23.176 27.469 25.988 1.00 17.72 174 ILE A N 1
ATOM 1456 C CA . ILE A 1 174 ? 22.852 27.248 27.392 1.00 18.28 174 ILE A CA 1
ATOM 1457 C C . ILE A 1 174 ? 21.394 26.827 27.531 1.00 20.57 174 ILE A C 1
ATOM 1458 O O . ILE A 1 174 ? 21.060 25.966 28.348 1.00 20.67 174 ILE A O 1
ATOM 1463 N N . GLN A 1 175 ? 20.526 27.428 26.725 1.00 20.41 175 GLN A N 1
ATOM 1464 C CA . GLN A 1 175 ? 19.113 27.091 26.780 1.00 22.93 175 GLN A CA 1
ATOM 1465 C C . GLN A 1 175 ? 18.890 25.633 26.390 1.00 23.26 175 GLN A C 1
ATOM 1466 O O . GLN A 1 175 ? 18.055 24.951 26.981 1.00 24.60 175 GLN A O 1
ATOM 1472 N N . GLU A 1 176 ? 19.650 25.151 25.411 1.00 22.59 176 GLU A N 1
ATOM 1473 C CA . GLU A 1 176 ? 19.510 23.772 24.956 1.00 22.59 176 GLU A CA 1
ATOM 1474 C C . GLU A 1 176 ? 20.366 22.768 25.729 1.00 21.83 176 GLU A C 1
ATOM 1475 O O . GLU A 1 176 ? 20.335 21.574 25.438 1.00 22.56 176 GLU A O 1
ATOM 1481 N N . ASN A 1 177 ? 21.132 23.252 26.703 1.00 20.46 177 ASN A N 1
ATOM 1482 C CA . ASN A 1 177 ? 21.985 22.390 27.522 1.00 19.46 177 ASN A CA 1
ATOM 1483 C C . ASN A 1 177 ? 21.793 22.782 28.986 1.00 19.87 177 ASN A C 1
ATOM 1484 O O . ASN A 1 177 ? 22.658 23.413 29.596 1.00 19.32 177 ASN A O 1
ATOM 1489 N N . PRO A 1 178 ? 20.644 22.396 29.566 1.00 20.67 178 PRO A N 1
ATOM 1490 C CA . PRO A 1 178 ? 20.225 22.658 30.948 1.00 20.64 178 PRO A CA 1
ATOM 1491 C C . PRO A 1 178 ? 21.258 22.365 32.031 1.00 20.27 178 PRO A C 1
ATOM 1492 O O . PRO A 1 178 ? 21.360 23.104 33.009 1.00 21.67 178 PRO A O 1
ATOM 1496 N N . ASP A 1 179 ? 22.026 21.294 31.860 1.00 18.58 179 ASP A N 1
ATOM 1497 C CA . ASP A 1 179 ? 23.012 20.927 32.869 1.00 18.86 179 ASP A CA 1
ATOM 1498 C C . ASP A 1 179 ? 24.419 21.481 32.687 1.00 15.51 179 ASP A C 1
ATOM 1499 O O . ASP A 1 179 ? 25.314 21.141 33.453 1.00 13.51 179 ASP A O 1
ATOM 1504 N N . LEU A 1 180 ? 24.616 22.333 31.687 1.00 14.19 180 LEU A N 1
ATOM 1505 C CA . LEU A 1 180 ? 25.938 22.912 31.440 1.00 12.21 180 LEU A CA 1
ATOM 1506 C C . LEU A 1 180 ? 26.454 23.683 32.658 1.00 13.52 180 LEU A C 1
ATOM 1507 O O . LEU A 1 180 ? 27.602 23.516 33.086 1.00 13.06 180 LEU A O 1
ATOM 1512 N N . ILE A 1 181 ? 25.600 24.537 33.207 1.00 11.75 181 ILE A N 1
ATOM 1513 C CA . 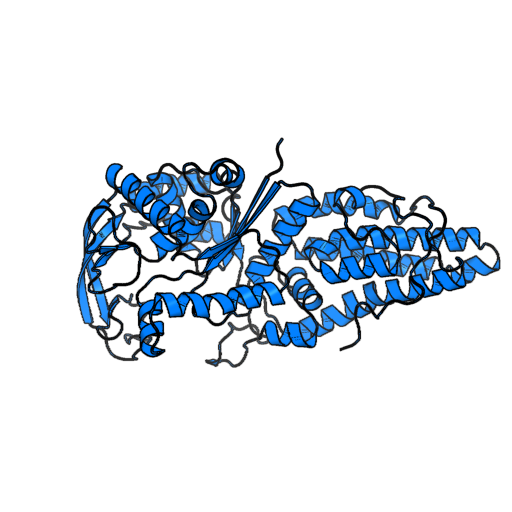ILE A 1 181 ? 25.960 25.342 34.364 1.00 12.89 181 ILE A CA 1
ATOM 1514 C C . ILE A 1 181 ? 25.171 24.854 35.570 1.00 13.57 181 ILE A C 1
ATOM 1515 O O . ILE A 1 181 ? 23.943 24.888 35.570 1.00 13.55 181 ILE A O 1
ATOM 1520 N N . ARG A 1 182 ? 25.888 24.397 36.592 1.00 12.65 182 ARG A N 1
ATOM 1521 C CA . ARG A 1 182 ? 25.273 23.875 37.809 1.00 13.61 182 ARG A CA 1
ATOM 1522 C C . ARG A 1 182 ? 25.955 24.466 39.038 1.00 13.91 182 ARG A C 1
ATOM 1523 O O . ARG A 1 182 ? 27.162 24.709 39.023 1.00 13.85 182 ARG A O 1
ATOM 1531 N N . PRO A 1 183 ? 25.198 24.700 40.123 1.00 15.40 183 PRO A N 1
ATOM 1532 C CA . PRO A 1 183 ? 23.757 24.465 40.300 1.00 17.31 183 PRO A CA 1
ATOM 1533 C C . PRO A 1 183 ? 22.899 25.343 39.388 1.00 18.09 183 PRO A C 1
ATOM 1534 O O . PRO A 1 183 ? 23.386 26.305 38.792 1.00 16.48 183 PRO A O 1
ATOM 1538 N N . GLU A 1 184 ? 21.611 25.019 39.319 1.00 19.46 184 GLU A N 1
ATOM 1539 C CA . GLU A 1 184 ? 20.657 25.728 38.470 1.00 20.95 184 GLU A CA 1
ATOM 1540 C C . GLU A 1 184 ? 20.522 27.230 38.714 1.00 19.25 184 GLU A C 1
ATOM 1541 O O . GLU A 1 184 ? 20.274 27.995 37.778 1.00 17.09 184 GLU A O 1
ATOM 1547 N N . GLY A 1 185 ? 20.669 27.653 39.963 1.00 17.76 185 GLY A N 1
ATOM 1548 C CA . GLY A 1 185 ? 20.552 29.067 40.271 1.00 17.64 185 GLY A CA 1
ATOM 1549 C C . GLY A 1 185 ? 21.531 29.924 39.486 1.00 18.20 185 GLY A C 1
ATOM 1550 O O . GLY A 1 185 ? 21.204 31.035 39.063 1.00 19.62 185 GLY A O 1
ATOM 1551 N N . TYR A 1 186 ? 22.739 29.410 39.284 1.00 16.26 186 TYR A N 1
ATOM 1552 C CA . TYR A 1 186 ? 23.753 30.158 38.555 1.00 15.24 186 TYR A CA 1
ATOM 1553 C C . TYR A 1 186 ? 23.444 30.204 37.068 1.00 14.13 186 TYR A C 1
ATOM 1554 O O . TYR A 1 186 ? 23.724 31.200 36.403 1.00 15.07 186 TYR A O 1
ATOM 1563 N N . ARG A 1 187 ? 22.863 29.127 36.552 1.00 15.69 187 ARG A N 1
ATOM 1564 C CA . ARG A 1 187 ? 22.483 29.072 35.146 1.00 17.23 187 ARG A CA 1
ATOM 1565 C C . ARG A 1 187 ? 21.520 30.230 34.889 1.00 17.02 187 ARG A C 1
ATOM 1566 O O . ARG A 1 187 ? 21.688 31.000 33.944 1.00 16.76 187 ARG A O 1
ATOM 1574 N N . ASN A 1 188 ? 20.509 30.352 35.742 1.00 18.14 188 ASN A N 1
ATOM 1575 C CA . ASN A 1 188 ? 19.528 31.425 35.601 1.00 18.35 188 ASN A CA 1
ATOM 1576 C C . ASN A 1 188 ? 20.229 32.776 35.626 1.00 18.71 188 ASN A C 1
ATOM 1577 O O . ASN A 1 188 ? 19.905 33.676 34.851 1.00 21.20 188 ASN A O 1
ATOM 1582 N N . GLU A 1 189 ? 21.202 32.907 36.516 1.00 18.56 189 GLU A N 1
ATOM 1583 C CA . GLU A 1 189 ? 21.954 34.147 36.647 1.00 19.81 189 GLU A CA 1
ATOM 1584 C C . GLU A 1 189 ? 22.661 34.489 35.338 1.00 17.80 189 GLU A C 1
ATOM 1585 O O . GLU A 1 189 ? 22.664 35.642 34.906 1.00 16.12 189 GLU A O 1
ATOM 1591 N N . VAL A 1 190 ? 23.257 33.480 34.707 1.00 15.46 190 VAL A N 1
ATOM 1592 C CA . VAL A 1 190 ? 23.964 33.682 33.446 1.00 15.78 190 VAL A CA 1
ATOM 1593 C C . VAL A 1 190 ? 22.972 34.014 32.329 1.00 15.39 190 VAL A C 1
ATOM 1594 O O . VAL A 1 190 ? 23.228 34.885 31.495 1.00 16.86 190 VAL A O 1
ATOM 1598 N N . LEU A 1 191 ? 21.840 33.318 32.308 1.00 13.98 191 LEU A N 1
ATOM 1599 C CA . LEU A 1 191 ? 20.833 33.586 31.293 1.00 16.48 191 LEU A CA 1
ATOM 1600 C C . LEU A 1 191 ? 20.392 35.038 31.401 1.00 16.10 191 LEU A C 1
ATOM 1601 O O . LEU A 1 191 ? 20.170 35.703 30.392 1.00 16.85 191 LEU A O 1
ATOM 1606 N N . ALA A 1 192 ? 20.274 35.537 32.625 1.00 17.94 192 ALA A N 1
ATOM 1607 C CA . ALA A 1 192 ? 19.881 36.926 32.820 1.00 19.67 192 ALA A CA 1
ATOM 1608 C C . ALA A 1 192 ? 20.944 37.826 32.189 1.00 21.74 192 ALA A C 1
ATOM 1609 O O . ALA A 1 192 ? 20.623 38.835 31.559 1.00 23.01 192 ALA A O 1
ATOM 1611 N N . MET A 1 193 ? 22.210 37.452 32.357 1.00 21.54 193 MET A N 1
ATOM 1612 C CA . MET A 1 193 ? 23.315 38.224 31.798 1.00 22.46 193 MET A CA 1
ATOM 1613 C C . MET A 1 193 ? 23.218 38.284 30.276 1.00 21.79 193 MET A C 1
ATOM 1614 O O . MET A 1 193 ? 23.348 39.349 29.672 1.00 23.97 193 MET A O 1
ATOM 1619 N N . LEU A 1 194 ? 22.989 37.128 29.666 1.00 20.65 194 LEU A N 1
ATOM 1620 C CA . LEU A 1 194 ? 22.907 37.014 28.219 1.00 21.68 194 LEU A CA 1
ATOM 1621 C C . LEU A 1 194 ? 21.619 37.554 27.608 1.00 22.75 194 LEU A C 1
ATOM 1622 O O . LEU A 1 194 ? 21.474 37.576 26.388 1.00 22.46 194 LEU A O 1
ATOM 1627 N N . ALA A 1 195 ? 20.685 37.984 28.449 1.00 23.27 195 ALA A N 1
ATOM 1628 C CA . ALA A 1 195 ? 19.426 38.534 27.958 1.00 24.27 195 ALA A CA 1
ATOM 1629 C C . ALA A 1 195 ? 19.677 39.938 27.413 1.00 23.49 195 ALA A C 1
ATOM 1630 O O . ALA A 1 195 ? 18.931 40.435 26.564 1.00 25.47 195 ALA A O 1
ATOM 1632 N N . GLU A 1 196 ? 20.738 40.565 27.913 1.00 22.49 196 GLU A N 1
ATOM 1633 C CA . GLU A 1 196 ? 21.121 41.912 27.513 1.00 22.21 196 GLU A CA 1
ATOM 1634 C C . GLU A 1 196 ? 22.460 41.870 26.784 1.00 20.20 196 GLU A C 1
ATOM 1635 O O . GLU A 1 196 ? 23.199 40.892 26.885 1.00 16.84 196 GLU A O 1
ATOM 1641 N N . PRO A 1 197 ? 22.784 42.933 26.031 1.00 18.82 197 PRO A N 1
ATOM 1642 C CA . PRO A 1 197 ? 24.054 42.974 25.301 1.00 17.61 197 PRO A CA 1
ATOM 1643 C C . PRO A 1 197 ? 25.234 42.740 26.238 1.00 17.52 197 PRO A C 1
ATOM 1644 O O . PRO A 1 197 ? 25.239 43.235 27.367 1.00 16.57 197 PRO A O 1
ATOM 1648 N N . ILE A 1 198 ? 26.224 41.975 25.785 1.00 15.80 198 ILE A N 1
ATOM 1649 C CA . ILE A 1 198 ? 27.404 41.735 26.605 1.00 16.02 198 ILE A CA 1
ATOM 1650 C C . ILE A 1 198 ? 28.567 42.563 26.072 1.00 17.02 198 ILE A C 1
ATOM 1651 O O . ILE A 1 198 ? 29.617 42.668 26.706 1.00 17.90 198 ILE A O 1
ATOM 1656 N N . GLY A 1 199 ? 28.363 43.158 24.903 1.00 18.32 199 GLY A N 1
ATOM 1657 C CA . GLY A 1 199 ? 29.383 43.996 24.299 1.00 17.91 199 GLY A CA 1
ATOM 1658 C C . GLY A 1 199 ? 30.649 43.292 23.853 1.00 16.69 199 GLY A C 1
ATOM 1659 O O . GLY A 1 199 ? 30.736 42.065 23.854 1.00 16.31 199 GLY A O 1
ATOM 1660 N N . ASP A 1 200 ? 31.638 44.085 23.457 1.00 16.66 200 ASP A N 1
ATOM 1661 C CA . ASP A 1 200 ? 32.910 43.542 23.015 1.00 15.09 200 ASP A CA 1
ATOM 1662 C C . ASP A 1 200 ? 33.861 43.520 24.200 1.00 15.83 200 ASP A C 1
ATOM 1663 O O . ASP A 1 200 ? 33.656 44.231 25.180 1.00 16.94 200 ASP A O 1
ATOM 1668 N N . LEU A 1 201 ? 34.903 42.707 24.106 1.00 14.93 201 LEU A N 1
ATOM 1669 C CA . LEU A 1 201 ? 35.852 42.571 25.200 1.00 14.16 201 LEU A CA 1
ATOM 1670 C C . LEU A 1 201 ? 37.229 43.108 24.856 1.00 13.15 201 LEU A C 1
ATOM 1671 O O . LEU A 1 201 ? 37.809 42.733 23.838 1.00 13.69 201 LEU A O 1
ATOM 1676 N N . SER A 1 202 ? 37.754 43.994 25.696 1.00 12.19 202 SER A N 1
ATOM 1677 C CA . SER A 1 202 ? 39.095 44.498 25.456 1.00 12.27 202 SER A CA 1
ATOM 1678 C C . SER A 1 202 ? 40.018 43.333 25.788 1.00 12.31 202 SER A C 1
ATOM 1679 O O . SER A 1 202 ? 39.984 42.812 26.905 1.00 12.42 202 SER A O 1
ATOM 1682 N N . ILE A 1 203 ? 40.834 42.912 24.831 1.00 11.54 203 ILE A N 1
ATOM 1683 C CA . ILE A 1 203 ? 41.737 41.802 25.089 1.00 11.69 203 ILE A CA 1
ATOM 1684 C C . ILE A 1 203 ? 43.209 42.191 25.168 1.00 12.65 203 ILE A C 1
ATOM 1685 O O . ILE A 1 203 ? 44.082 41.327 25.134 1.00 14.43 203 ILE A O 1
ATOM 1690 N N . SER A 1 204 ? 43.490 43.485 25.288 1.00 12.49 204 SER A N 1
ATOM 1691 C CA . SER A 1 204 ? 44.880 43.930 25.399 1.00 11.62 204 SER A CA 1
ATOM 1692 C C . SER A 1 204 ? 45.008 45.344 25.932 1.00 11.84 204 SER A C 1
ATOM 1693 O O . SER A 1 204 ? 44.050 46.111 25.936 1.00 13.46 204 SER A O 1
ATOM 1696 N N . ARG A 1 205 ? 46.212 45.663 26.393 1.00 9.72 205 ARG A N 1
ATOM 1697 C CA . ARG A 1 205 ? 46.555 46.994 26.861 1.00 10.92 205 ARG A CA 1
ATOM 1698 C C . ARG A 1 205 ? 47.986 47.222 26.387 1.00 11.27 205 ARG A C 1
ATOM 1699 O O . ARG A 1 205 ? 48.740 46.267 26.187 1.00 9.66 205 ARG A O 1
ATOM 1707 N N . PRO A 1 206 ? 48.372 48.488 26.178 1.00 12.22 206 PRO A N 1
ATOM 1708 C CA . PRO A 1 206 ? 49.731 48.803 25.726 1.00 11.72 206 PRO A CA 1
ATOM 1709 C C . PRO A 1 206 ? 50.746 48.262 26.724 1.00 11.29 206 PRO A C 1
ATOM 1710 O O . PRO A 1 206 ? 50.521 48.328 27.931 1.00 11.23 206 PRO A O 1
ATOM 1714 N N . LYS A 1 207 ? 51.859 47.738 26.219 1.00 11.91 207 LYS A N 1
ATOM 1715 C CA . LYS A 1 207 ? 52.914 47.210 27.073 1.00 12.68 207 LYS A CA 1
ATOM 1716 C C . LYS A 1 207 ? 53.435 48.321 27.980 1.00 12.89 207 LYS A C 1
ATOM 1717 O O . LYS A 1 207 ? 53.901 48.068 29.094 1.00 11.86 207 LYS A O 1
ATOM 1723 N N . SER A 1 208 ? 53.360 49.552 27.490 1.00 10.17 208 SER A N 1
ATOM 1724 C CA . SER A 1 208 ? 53.805 50.705 28.257 1.00 11.72 208 SER A CA 1
ATOM 1725 C C . SER A 1 208 ? 53.074 50.724 29.596 1.00 12.66 208 SER A C 1
ATOM 1726 O O . SER A 1 208 ? 53.647 51.097 30.620 1.00 13.56 208 SER A O 1
ATOM 1729 N N . ARG A 1 209 ? 51.811 50.300 29.576 1.00 12.30 209 ARG A N 1
ATOM 1730 C CA . ARG A 1 209 ? 50.965 50.265 30.767 1.00 13.81 209 ARG A CA 1
ATOM 1731 C C . ARG A 1 209 ? 51.012 48.936 31.520 1.00 15.45 209 ARG A C 1
ATOM 1732 O O . ARG A 1 209 ? 51.068 48.915 32.753 1.00 16.32 209 ARG A O 1
ATOM 1740 N N . VAL A 1 210 ? 50.960 47.839 30.769 1.00 14.65 210 VAL A N 1
ATOM 1741 C CA . VAL A 1 210 ? 51.002 46.480 31.316 1.00 16.63 210 VAL A CA 1
ATOM 1742 C C . VAL A 1 210 ? 52.168 45.802 30.606 1.00 15.89 210 VAL A C 1
ATOM 1743 O O . VAL A 1 210 ? 52.005 45.242 29.527 1.00 17.33 210 VAL A O 1
ATOM 1747 N N . PRO A 1 211 ? 53.364 45.845 31.206 1.00 16.88 211 PRO A N 1
ATOM 1748 C CA . PRO A 1 211 ? 54.551 45.237 30.598 1.00 15.82 211 PRO A CA 1
ATOM 1749 C C . PRO A 1 211 ? 54.804 43.763 30.899 1.00 16.37 211 PRO A C 1
ATOM 1750 O O . PRO A 1 211 ? 55.760 43.186 30.384 1.00 17.61 211 PRO A O 1
ATOM 1754 N N . TRP A 1 212 ? 53.955 43.156 31.719 1.00 14.54 212 TRP A N 1
ATOM 1755 C CA . TRP A 1 212 ? 54.135 41.760 32.111 1.00 15.03 212 TRP A CA 1
ATOM 1756 C C . TRP A 1 212 ? 53.004 40.880 31.574 1.00 14.56 212 TRP A C 1
ATOM 1757 O O . TRP A 1 212 ? 51.872 40.956 32.046 1.00 14.26 212 TRP A O 1
ATOM 1768 N N . GLY A 1 213 ? 53.320 40.049 30.581 1.00 15.34 213 GLY A N 1
ATOM 1769 C CA . GLY A 1 213 ? 52.312 39.175 30.002 1.00 13.80 213 GLY A CA 1
ATOM 1770 C C . GLY A 1 213 ? 52.670 38.638 28.626 1.00 13.26 213 GLY A C 1
ATOM 1771 O O . GLY A 1 213 ? 53.830 38.664 28.211 1.00 15.70 213 GLY A O 1
ATOM 1772 N N . ILE A 1 214 ? 51.662 38.160 27.907 1.00 11.10 214 ILE A N 1
ATOM 1773 C CA . ILE A 1 214 ? 51.860 37.597 26.578 1.00 10.34 214 ILE A CA 1
ATOM 1774 C C . ILE A 1 214 ? 51.538 38.635 25.502 1.00 11.87 214 ILE A C 1
ATOM 1775 O O . ILE A 1 214 ? 50.419 39.147 25.429 1.00 11.58 214 ILE A O 1
ATOM 1780 N N . PRO A 1 215 ? 52.523 38.966 24.655 1.00 13.19 215 PRO A N 1
ATOM 1781 C CA . PRO A 1 215 ? 52.288 39.955 23.598 1.00 14.15 215 PRO A CA 1
ATOM 1782 C C . PRO A 1 215 ? 51.323 39.450 22.530 1.00 14.07 215 PRO A C 1
ATOM 1783 O O . PRO A 1 215 ? 51.237 38.242 22.275 1.00 13.93 215 PRO A O 1
ATOM 1787 N N . LEU A 1 216 ? 50.587 40.372 21.913 1.00 12.68 216 LEU A N 1
ATOM 1788 C CA . LEU A 1 216 ? 49.669 39.985 20.851 1.00 12.19 216 LEU A CA 1
ATOM 1789 C C . LEU A 1 216 ? 50.544 39.609 19.662 1.00 13.82 216 LEU A C 1
ATOM 1790 O O . LEU A 1 216 ? 51.498 40.319 19.331 1.00 14.27 216 LEU A O 1
ATOM 1795 N N . PRO A 1 217 ? 50.237 38.488 19.001 1.00 15.05 217 PRO A N 1
ATOM 1796 C CA . PRO A 1 217 ? 51.042 38.066 17.852 1.00 14.98 217 PRO A CA 1
ATOM 1797 C C . PRO A 1 217 ? 51.102 39.054 16.679 1.00 15.62 217 PRO A C 1
ATOM 1798 O O . PRO A 1 217 ? 52.060 39.035 15.909 1.00 17.50 217 PRO A O 1
ATOM 1802 N N . TRP A 1 218 ? 50.096 39.916 16.551 1.00 13.90 218 TRP A N 1
ATOM 1803 C CA . TRP A 1 218 ? 50.068 40.901 15.467 1.00 14.87 218 TRP A CA 1
ATOM 1804 C C . TRP A 1 218 ? 50.568 42.276 15.920 1.00 14.28 218 TRP A C 1
ATOM 1805 O O . TRP A 1 218 ? 50.777 43.172 15.102 1.00 13.78 218 TRP A O 1
ATOM 1816 N N . ASP A 1 219 ? 50.760 42.442 17.223 1.00 13.42 219 ASP A N 1
ATOM 1817 C CA . ASP A 1 219 ? 51.249 43.706 17.753 1.00 13.48 219 ASP A CA 1
ATOM 1818 C C . ASP A 1 219 ? 51.992 43.473 19.059 1.00 12.85 219 ASP A C 1
ATOM 1819 O O . ASP A 1 219 ? 51.386 43.422 20.133 1.00 11.10 219 ASP A O 1
ATOM 1824 N N . GLU A 1 220 ? 53.309 43.338 18.956 1.00 13.42 220 GLU A N 1
ATOM 1825 C CA . GLU A 1 220 ? 54.164 43.103 20.111 1.00 15.60 220 GLU A CA 1
ATOM 1826 C C . GLU A 1 220 ? 54.132 44.260 21.104 1.00 13.81 220 GLU A C 1
ATOM 1827 O O . GLU A 1 220 ? 54.624 44.129 22.221 1.00 14.34 220 GLU A O 1
ATOM 1833 N N . ASN A 1 221 ? 53.563 45.393 20.698 1.00 13.12 221 ASN A N 1
ATOM 1834 C CA . ASN A 1 221 ? 53.477 46.563 21.573 1.00 13.98 221 ASN A CA 1
ATOM 1835 C C . ASN A 1 221 ? 52.313 46.458 22.566 1.00 12.11 221 ASN A C 1
ATOM 1836 O O . ASN A 1 221 ? 52.154 47.314 23.438 1.00 9.61 221 ASN A O 1
ATOM 1841 N N . HIS A 1 222 ? 51.496 45.418 22.418 1.00 12.17 222 HIS A N 1
ATOM 1842 C CA . HIS A 1 222 ? 50.357 45.201 23.308 1.00 12.16 222 HIS A CA 1
ATOM 1843 C C . HIS A 1 222 ? 50.462 43.870 24.044 1.00 12.33 222 HIS A C 1
ATOM 1844 O O . HIS A 1 222 ? 51.023 42.903 23.524 1.00 11.05 222 HIS A O 1
ATOM 1851 N N . VAL A 1 223 ? 49.920 43.833 25.257 1.00 12.16 223 VAL A N 1
ATOM 1852 C CA . VAL A 1 223 ? 49.941 42.631 26.082 1.00 10.97 223 VAL A CA 1
ATOM 1853 C C . VAL A 1 223 ? 48.513 42.137 26.279 1.00 12.07 223 VAL A C 1
ATOM 1854 O O . VAL A 1 223 ? 47.598 42.922 26.518 1.00 13.70 223 VAL A O 1
ATOM 1858 N N . THR A 1 224 ? 48.344 40.826 26.172 1.00 12.08 224 THR A N 1
ATOM 1859 C CA . THR A 1 224 ? 47.050 40.168 26.305 1.00 11.31 224 THR A CA 1
ATOM 1860 C C . THR A 1 224 ? 46.377 40.353 27.668 1.00 12.51 224 THR A C 1
ATOM 1861 O O . THR A 1 224 ? 47.002 40.180 28.717 1.00 12.23 224 THR A O 1
ATOM 1865 N N . PHE A 1 225 ? 45.096 40.708 27.621 1.00 11.77 225 PHE A N 1
ATOM 1866 C CA . PHE A 1 225 ? 44.250 40.900 28.796 1.00 14.27 225 PHE A CA 1
ATOM 1867 C C . PHE A 1 225 ? 44.397 39.669 29.689 1.00 15.86 225 PHE A C 1
ATOM 1868 O O . PHE A 1 225 ? 44.309 38.534 29.211 1.00 13.84 225 PHE A O 1
ATOM 1876 N N . VAL A 1 226 ? 44.617 39.894 30.981 1.00 15.96 226 VAL A N 1
ATOM 1877 C CA . VAL A 1 226 ? 44.813 38.794 31.926 1.00 16.46 226 VAL A CA 1
ATOM 1878 C C . VAL A 1 226 ? 43.773 37.679 31.889 1.00 15.68 226 VAL A C 1
ATOM 1879 O O . VAL A 1 226 ? 44.124 36.503 31.974 1.00 17.27 226 VAL A O 1
ATOM 1883 N N . TRP A 1 227 ? 42.498 38.026 31.773 1.00 15.42 227 TRP A N 1
ATOM 1884 C CA . TRP A 1 227 ? 41.473 36.986 31.745 1.00 14.81 227 TRP A CA 1
ATOM 1885 C C . TRP A 1 227 ? 41.520 36.110 30.494 1.00 14.21 227 TRP A C 1
ATOM 1886 O O . TRP A 1 227 ? 41.314 34.898 30.579 1.00 11.67 227 TRP A O 1
ATOM 1897 N N . PHE A 1 228 ? 41.779 36.715 29.335 1.00 12.00 228 PHE A N 1
ATOM 1898 C CA . PHE A 1 228 ? 41.857 35.954 28.086 1.00 10.75 228 PHE A CA 1
ATOM 1899 C C . PHE A 1 228 ? 43.005 34.958 28.237 1.00 11.71 228 PHE A C 1
ATOM 1900 O O . PHE A 1 228 ? 42.868 33.765 27.958 1.00 11.61 228 PHE A O 1
ATOM 1908 N N . ASP A 1 229 ? 44.132 35.486 28.703 1.00 11.12 229 ASP A N 1
ATOM 1909 C CA . ASP A 1 229 ? 45.367 34.751 28.960 1.00 11.15 229 ASP A CA 1
ATOM 1910 C C . ASP A 1 229 ? 45.135 33.584 29.935 1.00 9.99 229 ASP A C 1
ATOM 1911 O O . ASP A 1 229 ? 45.382 32.421 29.612 1.00 9.60 229 ASP A O 1
ATOM 1916 N N . ALA A 1 230 ? 44.634 33.910 31.120 1.00 9.54 230 ALA A N 1
ATOM 1917 C CA . ALA A 1 230 ? 44.390 32.923 32.170 1.00 9.08 230 ALA A CA 1
ATOM 1918 C C . ALA A 1 230 ? 43.416 31.807 31.809 1.00 8.38 230 ALA A C 1
ATOM 1919 O O . ALA A 1 230 ? 43.681 30.635 32.074 1.00 7.36 230 ALA A O 1
ATOM 1921 N N . LEU A 1 231 ? 42.290 32.174 31.212 1.00 8.28 231 LEU A N 1
ATOM 1922 C CA . LEU A 1 231 ? 41.260 31.207 30.840 1.00 9.02 231 LEU A CA 1
ATOM 1923 C C . LEU A 1 231 ? 41.779 30.078 29.949 1.00 7.40 231 LEU A C 1
ATOM 1924 O O . LEU A 1 231 ? 41.305 28.949 30.028 1.00 8.37 231 LEU A O 1
ATOM 1929 N N . LEU A 1 232 ? 42.755 30.382 29.104 1.00 9.44 232 LEU A N 1
ATOM 1930 C CA . LEU A 1 232 ? 43.287 29.385 28.189 1.00 9.02 232 LEU A CA 1
ATOM 1931 C C . LEU A 1 232 ? 44.150 28.308 28.850 1.00 10.41 232 LEU A C 1
ATOM 1932 O O . LEU A 1 232 ? 44.531 27.327 28.207 1.00 9.28 232 LEU A O 1
ATOM 1937 N N . ASN A 1 233 ? 44.443 28.472 30.136 1.00 8.77 233 ASN A N 1
ATOM 1938 C CA . ASN A 1 233 ? 45.251 27.475 30.835 1.00 9.57 233 ASN A CA 1
ATOM 1939 C C . ASN A 1 233 ? 44.570 26.107 30.755 1.00 10.49 233 ASN A C 1
ATOM 1940 O O . ASN A 1 233 ? 45.239 25.074 30.773 1.00 7.62 233 ASN A O 1
ATOM 1945 N N . TYR A 1 234 ? 43.238 26.113 30.658 1.00 9.61 234 TYR A N 1
ATOM 1946 C CA . TYR A 1 234 ? 42.454 24.879 30.597 1.00 9.50 234 TYR A CA 1
ATOM 1947 C C . TYR A 1 234 ? 42.761 24.037 29.366 1.00 9.22 234 TYR A C 1
ATOM 1948 O O . TYR A 1 234 ? 42.583 22.821 29.391 1.00 7.55 234 TYR A O 1
ATOM 1957 N N . VAL A 1 235 ? 43.208 24.672 28.285 1.00 9.52 235 VAL A N 1
ATOM 1958 C CA . VAL A 1 235 ? 43.557 23.904 27.093 1.00 9.56 235 VAL A CA 1
ATOM 1959 C C . VAL A 1 235 ? 45.071 23.873 26.857 1.00 10.45 235 VAL A C 1
ATOM 1960 O O . VAL A 1 235 ? 45.586 22.929 26.252 1.00 8.99 235 VAL A O 1
ATOM 1964 N N . SER A 1 236 ? 45.790 24.884 27.344 1.00 10.23 236 SER A N 1
ATOM 1965 C CA . SER A 1 236 ? 47.240 24.903 27.153 1.00 10.53 236 SER A CA 1
ATOM 1966 C C . SER A 1 236 ? 47.886 23.787 27.980 1.00 10.85 236 SER A C 1
ATOM 1967 O O . SER A 1 236 ? 48.898 23.210 27.581 1.00 12.37 236 SER A O 1
ATOM 1970 N N . ALA A 1 237 ? 47.292 23.468 29.126 1.00 10.77 237 ALA A N 1
ATOM 1971 C CA . ALA A 1 237 ? 47.823 22.402 29.975 1.00 12.31 237 ALA A CA 1
ATOM 1972 C C . ALA A 1 237 ? 47.671 21.044 29.286 1.00 12.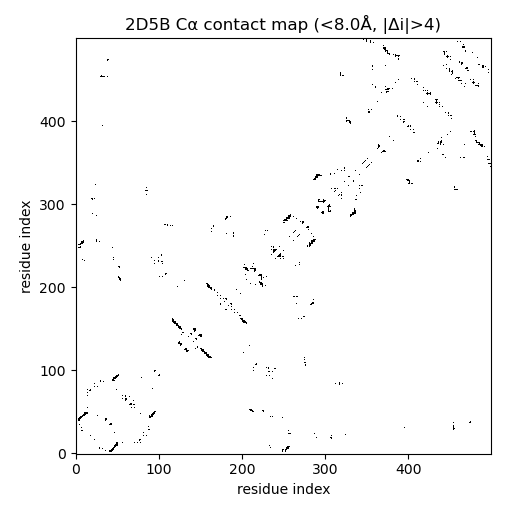33 237 ALA A C 1
ATOM 1973 O O . ALA A 1 237 ? 48.285 20.057 29.698 1.00 13.02 237 ALA A O 1
ATOM 1975 N N . LEU A 1 238 ? 46.840 20.998 28.246 1.00 10.82 238 LEU A N 1
ATOM 1976 C CA . LEU A 1 238 ? 46.609 19.763 27.493 1.00 9.31 238 LEU A CA 1
ATOM 1977 C C . LEU A 1 238 ? 47.416 19.809 26.202 1.00 8.24 238 LEU A C 1
ATOM 1978 O O . LEU A 1 238 ? 47.312 18.927 25.350 1.00 9.15 238 LEU A O 1
ATOM 1983 N N . ASP A 1 239 ? 48.232 20.846 26.079 1.00 9.94 239 ASP A N 1
ATOM 1984 C CA . ASP A 1 239 ? 49.069 21.055 24.909 1.00 12.16 239 ASP A CA 1
ATOM 1985 C C . ASP A 1 239 ? 48.303 21.153 23.593 1.00 13.96 239 ASP A C 1
ATOM 1986 O O . ASP A 1 239 ? 48.671 20.548 22.583 1.00 13.97 239 ASP A O 1
ATOM 1991 N N . TYR A 1 240 ? 47.227 21.929 23.628 1.00 14.44 240 TYR A N 1
ATOM 1992 C CA . TYR A 1 240 ? 46.401 22.195 22.458 1.00 14.60 240 TYR A CA 1
ATOM 1993 C C . TYR A 1 240 ? 47.352 22.846 21.451 1.00 14.69 240 TYR A C 1
ATOM 1994 O O . TYR A 1 240 ? 48.211 23.637 21.842 1.00 14.24 240 TYR A O 1
ATOM 2003 N N . PRO A 1 241 ? 47.208 22.544 20.148 1.00 13.53 241 PRO A N 1
ATOM 2004 C CA . PRO A 1 241 ? 46.240 21.651 19.508 1.00 14.73 241 PRO A CA 1
ATOM 2005 C C . PRO A 1 241 ? 46.754 20.248 19.163 1.00 14.78 241 PRO A C 1
ATOM 2006 O O . PRO A 1 241 ? 45.965 19.362 18.827 1.00 15.10 241 PRO A O 1
ATOM 2010 N N . GLU A 1 242 ? 48.062 20.036 19.249 1.00 15.80 242 GLU A N 1
ATOM 2011 C CA . GLU A 1 242 ? 48.627 18.736 18.893 1.00 16.09 242 GLU A CA 1
ATOM 2012 C C . GLU A 1 242 ? 48.723 17.704 20.007 1.00 14.62 242 GLU A C 1
ATOM 2013 O O . GLU A 1 242 ? 48.865 16.515 19.732 1.00 14.15 242 GLU A O 1
ATOM 2019 N N . GLY A 1 243 ? 48.650 18.149 21.256 1.00 12.17 243 GLY A N 1
ATOM 2020 C CA . GLY A 1 243 ? 48.748 17.218 22.370 1.00 11.95 243 GLY A CA 1
ATOM 2021 C C . GLY A 1 243 ? 47.655 16.165 22.379 1.00 13.85 243 GLY A C 1
ATOM 2022 O O . GLY A 1 243 ? 46.496 16.466 22.106 1.00 13.31 243 GLY A O 1
ATOM 2023 N N . GLU A 1 244 ? 48.013 14.923 22.690 1.00 13.76 244 GLU A N 1
ATOM 2024 C CA . GLU A 1 244 ? 47.019 13.862 22.735 1.00 14.80 244 GLU A CA 1
ATOM 2025 C C . GLU A 1 244 ? 46.144 14.093 23.964 1.00 13.71 244 GLU A C 1
ATOM 2026 O O . GLU A 1 244 ? 45.005 13.626 24.028 1.00 12.64 244 GLU A O 1
ATOM 2032 N N . ALA A 1 245 ? 46.683 14.825 24.936 1.00 12.24 245 ALA A N 1
ATOM 2033 C CA . ALA A 1 245 ? 45.949 15.130 26.161 1.00 13.25 245 ALA A CA 1
ATOM 2034 C C . ALA A 1 245 ? 44.744 16.001 25.829 1.00 12.14 245 ALA A C 1
ATOM 2035 O O . ALA A 1 245 ? 43.687 15.875 26.436 1.00 13.60 245 ALA A O 1
ATOM 2037 N N . TYR A 1 246 ? 44.909 16.894 24.862 1.00 12.45 246 TYR A N 1
ATOM 2038 C CA . TYR A 1 246 ? 43.811 17.757 24.459 1.00 10.04 246 TYR A CA 1
ATOM 2039 C C . TYR A 1 246 ? 42.708 16.882 23.874 1.00 11.57 246 TYR A C 1
ATOM 2040 O O . TYR A 1 246 ? 41.550 16.972 24.277 1.00 9.10 246 TYR A O 1
ATOM 2049 N N . ARG A 1 247 ? 43.080 16.020 22.933 1.00 10.16 247 ARG A N 1
ATOM 2050 C CA . ARG A 1 247 ? 42.123 15.129 22.296 1.00 12.40 247 ARG A CA 1
ATOM 2051 C C . ARG A 1 247 ? 41.427 14.224 23.303 1.00 10.97 247 ARG A C 1
ATOM 2052 O O . ARG A 1 247 ? 40.239 13.957 23.192 1.00 12.89 247 ARG A O 1
ATOM 2060 N N . THR A 1 248 ? 42.176 13.757 24.292 1.00 11.29 248 THR A N 1
ATOM 2061 C CA . THR A 1 248 ? 41.639 12.857 25.310 1.00 12.40 248 THR A CA 1
ATOM 2062 C C . THR A 1 248 ? 40.714 13.498 26.346 1.00 11.91 248 THR A C 1
ATOM 2063 O O . THR A 1 248 ? 39.583 13.050 26.554 1.00 11.92 248 THR A O 1
ATOM 2067 N N . PHE A 1 249 ? 41.194 14.556 26.984 1.00 8.78 249 PHE A N 1
ATOM 2068 C CA . PHE A 1 249 ? 40.436 15.193 28.054 1.00 8.98 249 PHE A CA 1
ATOM 2069 C C . PHE A 1 249 ? 39.494 16.356 27.757 1.00 8.87 249 PHE A C 1
ATOM 2070 O O . PHE A 1 249 ? 38.480 16.508 28.441 1.00 8.77 249 PHE A O 1
ATOM 2078 N N . TRP A 1 250 ? 39.792 17.183 26.761 1.00 8.46 250 TRP A N 1
ATOM 2079 C CA . TRP A 1 250 ? 38.910 18.318 26.522 1.00 8.62 250 TRP A CA 1
ATOM 2080 C C . TRP A 1 250 ? 37.444 17.952 26.293 1.00 10.48 250 TRP A C 1
ATOM 2081 O O . TRP A 1 250 ? 36.543 18.671 26.730 1.00 11.78 250 TRP A O 1
ATOM 2092 N N . PRO A 1 251 ? 37.180 16.832 25.604 1.00 11.64 251 PRO A N 1
ATOM 2093 C CA . PRO A 1 251 ? 35.789 16.434 25.363 1.00 13.36 251 PRO A CA 1
ATOM 2094 C C . PRO A 1 251 ? 34.992 16.190 26.651 1.00 13.54 251 PRO A C 1
ATOM 2095 O O . PRO A 1 251 ? 33.767 16.064 26.609 1.00 15.02 251 PRO A O 1
ATOM 2099 N N . HIS A 1 252 ? 35.681 16.118 27.789 1.00 12.24 252 HIS A N 1
ATOM 2100 C CA . HIS A 1 252 ? 35.010 15.867 29.067 1.00 11.68 252 HIS A CA 1
ATOM 2101 C C . HIS A 1 252 ? 35.304 16.933 30.118 1.00 11.50 252 HIS A C 1
ATOM 2102 O O . HIS A 1 252 ? 35.179 16.683 31.317 1.00 10.38 252 HIS A O 1
ATOM 2109 N N . ALA A 1 253 ? 35.671 18.127 29.674 1.00 9.38 253 ALA A N 1
ATOM 2110 C CA . ALA A 1 253 ? 36.025 19.186 30.604 1.00 8.72 253 ALA A CA 1
ATOM 2111 C C . ALA A 1 253 ? 34.981 19.626 31.625 1.00 9.55 253 ALA A C 1
ATOM 2112 O O . ALA A 1 253 ? 33.864 20.015 31.278 1.00 7.83 253 ALA A O 1
ATOM 2114 N N . TRP A 1 254 ? 35.370 19.550 32.894 1.00 9.05 254 TRP A N 1
ATOM 2115 C CA . TRP A 1 254 ? 34.545 20.009 34.005 1.00 9.23 254 TRP A CA 1
ATOM 2116 C C . TRP A 1 254 ? 35.342 21.145 34.641 1.00 10.54 254 TRP A C 1
ATOM 2117 O O . TRP A 1 254 ? 36.500 20.946 35.020 1.00 10.81 254 TRP A O 1
ATOM 2128 N N . HIS A 1 255 ? 34.739 22.328 34.752 1.00 6.74 255 HIS A N 1
ATOM 2129 C CA . HIS A 1 255 ? 35.416 23.465 35.377 1.00 8.21 255 HIS A CA 1
ATOM 2130 C C . HIS A 1 255 ? 34.791 23.749 36.741 1.00 9.29 255 HIS A C 1
ATOM 2131 O O . HIS A 1 255 ? 33.572 23.881 36.848 1.00 9.38 255 HIS A O 1
ATOM 2138 N N . LEU A 1 256 ? 35.609 23.813 37.788 1.00 8.74 256 LEU A N 1
ATOM 2139 C CA . LEU A 1 256 ? 35.084 24.149 39.112 1.00 8.80 256 LEU A CA 1
ATOM 2140 C C . LEU A 1 256 ? 35.504 25.581 39.397 1.00 9.91 256 LEU A C 1
ATOM 2141 O O . LEU A 1 256 ? 36.661 25.948 39.186 1.00 10.02 256 LEU A O 1
ATOM 2146 N N . ILE A 1 257 ? 34.561 26.391 39.867 1.00 10.29 257 ILE A N 1
ATOM 2147 C CA . ILE A 1 257 ? 34.841 27.784 40.190 1.00 9.42 257 ILE A CA 1
ATOM 2148 C C . ILE A 1 257 ? 33.967 28.259 41.330 1.00 8.20 257 ILE A C 1
ATOM 2149 O O . ILE A 1 257 ? 32.980 27.611 41.691 1.00 9.11 257 ILE A O 1
ATOM 2154 N N . GLY A 1 258 ? 34.347 29.402 41.888 1.00 11.60 258 GLY A N 1
ATOM 2155 C CA . GLY A 1 258 ? 33.567 30.024 42.936 1.00 11.66 258 GLY A CA 1
ATOM 2156 C C . GLY A 1 258 ? 32.712 31.003 42.152 1.00 12.78 258 GLY A C 1
ATOM 2157 O O . GLY A 1 258 ? 33.113 31.442 41.070 1.00 12.68 258 GLY A O 1
ATOM 2158 N N . LYS A 1 259 ? 31.547 31.361 42.669 1.00 12.99 259 LYS A N 1
ATOM 2159 C CA . LYS A 1 259 ? 30.667 32.268 41.942 1.00 12.98 259 LYS A CA 1
ATOM 2160 C C . LYS A 1 259 ? 31.262 33.639 41.621 1.00 13.61 259 LYS A C 1
ATOM 2161 O O . LYS A 1 259 ? 30.756 34.352 40.755 1.00 13.65 259 LYS A O 1
ATOM 2167 N N . ASP A 1 260 ? 32.342 34.005 42.304 1.00 15.76 260 ASP A N 1
ATOM 2168 C CA . ASP A 1 260 ? 32.981 35.296 42.070 1.00 19.04 260 ASP A CA 1
ATOM 2169 C C . ASP A 1 260 ? 33.567 35.466 40.666 1.00 16.81 260 ASP A C 1
ATOM 2170 O O . ASP A 1 260 ? 33.795 36.590 40.224 1.00 19.10 260 ASP A O 1
ATOM 2175 N N . ILE A 1 261 ? 33.814 34.362 39.962 1.00 14.43 261 ILE A N 1
ATOM 2176 C CA . ILE A 1 261 ? 34.372 34.434 38.609 1.00 11.21 261 ILE A CA 1
ATOM 2177 C C . ILE A 1 261 ? 33.463 33.759 37.587 1.00 11.98 261 ILE A C 1
ATOM 2178 O O . ILE A 1 261 ? 33.929 33.161 36.617 1.00 9.20 261 ILE A O 1
ATOM 2183 N N . LEU A 1 262 ? 32.158 33.875 37.819 1.00 10.29 262 LEU A N 1
ATOM 2184 C CA . LEU A 1 262 ? 31.140 33.288 36.959 1.00 9.05 262 LEU A CA 1
ATOM 2185 C C . LEU A 1 262 ? 31.093 33.889 35.555 1.00 8.10 262 LEU A C 1
ATOM 2186 O O . LEU A 1 262 ? 31.132 33.161 34.561 1.00 8.52 262 LEU A O 1
ATOM 2191 N N . LYS A 1 263 ? 31.012 35.213 35.465 1.00 9.51 263 LYS A N 1
ATOM 2192 C CA . LYS A 1 263 ? 30.934 35.864 34.160 1.00 11.45 263 LYS A CA 1
ATOM 2193 C C . LYS A 1 263 ? 32.072 35.454 33.234 1.00 10.68 263 LYS A C 1
ATOM 2194 O O . LYS A 1 263 ? 31.843 35.100 32.078 1.00 9.29 263 LYS A O 1
ATOM 2200 N N . PRO A 1 264 ? 33.317 35.491 33.729 1.00 10.71 264 PRO A N 1
ATOM 2201 C CA . PRO A 1 264 ? 34.424 35.095 32.859 1.00 10.66 264 PRO A CA 1
ATOM 2202 C C . PRO A 1 264 ? 34.293 33.662 32.328 1.00 10.22 264 PRO A C 1
ATOM 2203 O O . PRO A 1 264 ? 34.577 33.407 31.161 1.00 8.05 264 PRO A O 1
ATOM 2207 N N . HIS A 1 265 ? 33.861 32.735 33.181 1.00 9.25 265 HIS A N 1
ATOM 2208 C CA . HIS A 1 265 ? 33.712 31.336 32.773 1.00 10.51 265 HIS A CA 1
ATOM 2209 C C . HIS A 1 265 ? 32.439 30.992 32.008 1.00 10.98 265 HIS A C 1
ATOM 2210 O O . HIS A 1 265 ? 32.440 30.069 31.190 1.00 10.85 265 HIS A O 1
ATOM 2217 N N . ALA A 1 266 ? 31.357 31.721 32.266 1.00 9.94 266 ALA A N 1
ATOM 2218 C CA . ALA A 1 266 ? 30.088 31.440 31.602 1.00 11.23 266 ALA A CA 1
ATOM 2219 C C . ALA A 1 266 ? 29.796 32.334 30.398 1.00 10.12 266 ALA A C 1
ATOM 2220 O O . ALA A 1 266 ? 28.924 32.020 29.591 1.00 13.59 266 ALA A O 1
ATOM 2222 N N . VAL A 1 267 ? 30.520 33.437 30.275 1.00 9.81 267 VAL A N 1
ATOM 2223 C CA . VAL A 1 267 ? 30.305 34.349 29.158 1.00 11.27 267 VAL A CA 1
ATOM 2224 C C . VAL A 1 267 ? 31.560 34.525 28.303 1.00 10.65 267 VAL A C 1
ATOM 2225 O O . VAL A 1 267 ? 31.564 34.155 27.133 1.00 13.33 267 VAL A O 1
ATOM 2229 N N . PHE A 1 268 ? 32.626 35.066 28.886 1.00 8.90 268 PHE A N 1
ATOM 2230 C CA . PHE A 1 268 ? 33.868 35.281 28.139 1.00 11.10 268 PHE A CA 1
ATOM 2231 C C . PHE A 1 268 ? 34.372 33.986 27.498 1.00 9.96 268 PHE A C 1
ATOM 2232 O O . PHE A 1 268 ? 34.480 33.881 26.280 1.00 10.87 268 PHE A O 1
ATOM 2240 N N . TRP A 1 269 ? 34.684 33.016 28.352 1.00 9.99 269 TRP A N 1
ATOM 2241 C CA . TRP A 1 269 ? 35.230 31.718 27.961 1.00 9.71 269 TRP A CA 1
ATOM 2242 C C . TRP A 1 269 ? 34.487 31.017 26.815 1.00 9.70 269 TRP A C 1
ATOM 2243 O O . TRP A 1 269 ? 35.097 30.657 25.811 1.00 10.91 269 TRP A O 1
ATOM 2254 N N . PRO A 1 270 ? 33.167 30.811 26.945 1.00 10.67 270 PRO A N 1
ATOM 2255 C CA . PRO A 1 270 ? 32.434 30.145 25.858 1.00 9.93 270 PRO A CA 1
ATOM 2256 C C . PRO A 1 270 ? 32.568 30.846 24.496 1.00 10.18 270 PRO A C 1
ATOM 2257 O O . PRO A 1 270 ? 32.723 30.183 23.465 1.00 7.39 270 PRO A O 1
ATOM 2261 N N . THR A 1 271 ? 32.495 32.176 24.489 1.00 10.33 271 THR A N 1
ATOM 2262 C CA . THR A 1 271 ? 32.619 32.926 23.236 1.00 9.65 271 THR A CA 1
ATOM 2263 C C . THR A 1 271 ? 34.035 32.800 22.666 1.00 10.31 271 THR A C 1
ATOM 2264 O O . THR A 1 271 ? 34.225 32.767 21.444 1.00 9.28 271 THR A O 1
ATOM 2268 N N . MET A 1 272 ? 35.029 32.722 23.544 1.00 9.84 272 MET A N 1
ATOM 2269 C CA . MET A 1 272 ? 36.415 32.574 23.099 1.00 10.75 272 MET A CA 1
ATOM 2270 C C . MET A 1 272 ? 36.581 31.225 22.409 1.00 11.57 272 MET A C 1
ATOM 2271 O O . MET A 1 272 ? 37.188 31.125 21.335 1.00 11.66 272 MET A O 1
ATOM 2276 N N . LEU A 1 273 ? 36.039 30.190 23.045 1.00 10.11 273 LEU A N 1
ATOM 2277 C CA . LEU A 1 273 ? 36.107 28.835 22.520 1.00 10.96 273 LEU A CA 1
ATOM 2278 C C . LEU A 1 273 ? 35.439 28.760 21.156 1.00 10.16 273 LEU A C 1
ATOM 2279 O O . LEU A 1 273 ? 36.017 28.242 20.205 1.00 9.87 273 LEU A O 1
ATOM 2284 N N . LYS A 1 274 ? 34.220 29.284 21.065 1.00 10.18 274 LYS A N 1
ATOM 2285 C CA . LYS A 1 274 ? 33.476 29.263 19.811 1.00 11.62 274 LYS A CA 1
ATOM 2286 C C . LYS A 1 274 ? 34.247 29.978 18.707 1.00 11.80 274 LYS A C 1
ATOM 2287 O O . LYS A 1 274 ? 34.350 29.476 17.590 1.00 12.28 274 LYS A O 1
ATOM 2293 N N . ALA A 1 275 ? 34.800 31.144 19.026 1.00 11.66 275 ALA A N 1
ATOM 2294 C CA . ALA A 1 275 ? 35.551 31.922 18.042 1.00 11.97 275 ALA A CA 1
ATOM 2295 C C . ALA A 1 275 ? 36.819 31.205 17.596 1.00 13.65 275 ALA A C 1
ATOM 2296 O O . ALA A 1 275 ? 37.236 31.326 16.441 1.00 15.42 275 ALA A O 1
ATOM 2298 N N . ALA A 1 276 ? 37.431 30.461 18.513 1.00 13.44 276 ALA A N 1
ATOM 2299 C CA . ALA A 1 276 ? 38.660 29.741 18.208 1.00 12.47 276 ALA A CA 1
ATOM 2300 C C . ALA A 1 276 ? 38.405 28.359 17.614 1.00 13.55 276 ALA A C 1
ATOM 2301 O O . ALA A 1 276 ? 39.348 27.646 17.274 1.00 14.21 276 ALA A O 1
ATOM 2303 N N . GLY A 1 277 ? 37.137 27.977 17.505 1.00 11.63 277 GLY A N 1
ATOM 2304 C CA . GLY A 1 277 ? 36.815 26.677 16.944 1.00 13.58 277 GLY A CA 1
ATOM 2305 C C . GLY A 1 277 ? 37.119 25.533 17.892 1.00 13.77 277 GLY A C 1
ATOM 2306 O O . GLY A 1 277 ? 37.421 24.415 17.465 1.00 15.40 277 GLY A O 1
ATOM 2307 N N . ILE A 1 278 ? 37.042 25.811 19.187 1.00 11.24 278 ILE A N 1
ATOM 2308 C CA . ILE A 1 278 ? 37.304 24.798 20.203 1.00 10.34 278 ILE A CA 1
ATOM 2309 C C . ILE A 1 278 ? 35.970 24.401 20.823 1.00 10.66 278 ILE A C 1
ATOM 2310 O O . ILE A 1 278 ? 35.152 25.260 21.151 1.00 9.95 278 ILE A O 1
ATOM 2315 N N . PRO A 1 279 ? 35.724 23.090 20.981 1.00 12.12 279 PRO A N 1
ATOM 2316 C CA . PRO A 1 279 ? 34.462 22.633 21.569 1.00 11.79 279 PRO A CA 1
ATOM 2317 C C . PRO A 1 279 ? 34.191 23.244 22.939 1.00 12.98 279 PRO A C 1
ATOM 2318 O O . PRO A 1 279 ? 35.118 23.623 23.670 1.00 10.33 279 PRO A O 1
ATOM 2322 N N . MET A 1 280 ? 32.912 23.346 23.277 1.00 11.15 280 MET A N 1
ATOM 2323 C CA . MET A 1 280 ? 32.518 23.886 24.565 1.00 10.88 280 MET A CA 1
ATOM 2324 C C . MET A 1 280 ? 32.899 22.887 25.640 1.00 10.05 280 MET A C 1
ATOM 2325 O O . MET A 1 280 ? 33.087 21.705 25.357 1.00 10.26 280 MET A O 1
ATOM 2330 N N . TYR A 1 281 ? 33.029 23.364 26.870 1.00 8.32 281 TYR A N 1
ATOM 2331 C CA . TYR A 1 281 ? 33.329 22.467 27.967 1.00 9.45 281 TYR A CA 1
ATOM 2332 C C . TYR A 1 281 ? 32.030 21.728 28.275 1.00 10.07 281 TYR A C 1
ATOM 2333 O O . TYR A 1 281 ? 30.958 22.112 27.791 1.00 10.95 281 TYR A O 1
ATOM 2342 N N . ARG A 1 282 ? 32.118 20.672 29.071 1.00 10.55 282 ARG A N 1
ATOM 2343 C CA . ARG A 1 282 ? 30.937 19.888 29.407 1.00 11.45 282 ARG A CA 1
ATOM 2344 C C . ARG A 1 282 ? 30.134 20.488 30.556 1.00 12.28 282 ARG A C 1
ATOM 2345 O O . ARG A 1 282 ? 28.912 20.596 30.471 1.00 12.19 282 ARG A O 1
ATOM 2353 N N . HIS A 1 283 ? 30.816 20.885 31.628 1.00 10.78 283 HIS A N 1
ATOM 2354 C CA . HIS A 1 283 ? 30.133 21.455 32.780 1.00 11.27 283 HIS A CA 1
ATOM 2355 C C . HIS A 1 283 ? 30.909 22.535 33.504 1.00 10.73 283 HIS A C 1
ATOM 2356 O O . HIS A 1 283 ? 32.127 22.445 33.643 1.00 10.14 283 HIS A O 1
ATOM 2363 N N . LEU A 1 284 ? 30.177 23.548 33.958 1.00 9.86 284 LEU A N 1
ATOM 2364 C CA . LEU A 1 284 ? 30.720 24.645 34.748 1.00 9.24 284 LEU A CA 1
ATOM 2365 C C . LEU A 1 284 ? 30.039 24.399 36.090 1.00 10.42 284 LEU A C 1
ATOM 2366 O O . LEU A 1 284 ? 28.814 24.446 36.187 1.00 10.98 284 LEU A O 1
ATOM 2371 N N . ASN A 1 285 ? 30.833 24.121 37.116 1.00 9.63 285 ASN A N 1
ATOM 2372 C CA . ASN A 1 285 ? 30.299 23.810 38.438 1.00 9.22 285 ASN A CA 1
ATOM 2373 C C . ASN A 1 285 ? 30.641 24.933 39.395 1.00 10.02 285 ASN A C 1
ATOM 2374 O O . ASN A 1 285 ? 31.791 25.093 39.806 1.00 7.75 285 ASN A O 1
ATOM 2379 N N . VAL A 1 286 ? 29.613 25.697 39.750 1.00 8.53 286 VAL A N 1
ATOM 2380 C CA . VAL A 1 286 ? 29.755 26.886 40.585 1.00 9.08 286 VAL A CA 1
ATOM 2381 C C . VAL A 1 286 ? 29.521 26.739 42.082 1.00 9.96 286 VAL A C 1
ATOM 2382 O O . VAL A 1 286 ? 28.430 26.380 42.528 1.00 9.17 286 VAL A O 1
ATOM 2386 N N . GLY A 1 287 ? 30.556 27.046 42.857 1.00 11.54 287 GLY A N 1
ATOM 2387 C CA . GLY A 1 287 ? 30.447 26.956 44.301 1.00 13.00 287 GLY A CA 1
ATOM 2388 C C . GLY A 1 287 ? 30.044 28.281 44.923 1.00 13.18 287 GLY A C 1
ATOM 2389 O O . GLY A 1 287 ? 30.162 29.339 44.298 1.00 14.43 287 GLY A O 1
ATOM 2390 N N . GLY A 1 288 ? 29.552 28.224 46.157 1.00 11.78 288 GLY A N 1
ATOM 2391 C CA . GLY A 1 288 ? 29.150 29.433 46.847 1.00 12.09 288 GLY A CA 1
ATOM 2392 C C . GLY A 1 288 ? 30.256 29.959 47.745 1.00 13.96 288 GLY A C 1
ATOM 2393 O O . GLY A 1 288 ? 31.413 29.544 47.638 1.00 12.94 288 GLY A O 1
ATOM 2394 N N . PHE A 1 289 ? 29.900 30.874 48.637 1.00 13.39 289 PHE A N 1
ATOM 2395 C CA . PHE A 1 289 ? 30.859 31.460 49.564 1.00 14.91 289 PHE A CA 1
ATOM 2396 C C . PHE A 1 289 ? 30.917 30.650 50.849 1.00 14.43 289 PHE A C 1
ATOM 2397 O O . PHE A 1 289 ? 29.908 30.107 51.293 1.00 15.85 289 PHE A O 1
ATOM 2405 N N . LEU A 1 290 ? 32.103 30.558 51.437 1.00 13.66 290 LEU A N 1
ATOM 2406 C CA . LEU A 1 290 ? 32.246 29.882 52.713 1.00 13.60 290 LEU A CA 1
ATOM 2407 C C . LEU A 1 290 ? 32.264 31.064 53.665 1.00 13.14 290 LEU A C 1
ATOM 2408 O O . LEU A 1 290 ? 33.235 31.816 53.725 1.00 13.24 290 LEU A O 1
ATOM 2413 N N . LEU A 1 291 ? 31.160 31.241 54.378 1.00 14.01 291 LEU A N 1
ATOM 2414 C CA . LEU A 1 291 ? 31.004 32.361 55.293 1.00 16.35 291 LEU A CA 1
ATOM 2415 C C . LEU A 1 291 ? 31.698 32.147 56.623 1.00 18.13 291 LEU A C 1
ATOM 2416 O O . LEU A 1 291 ? 32.091 31.029 56.966 1.00 18.24 291 LEU A O 1
ATOM 2421 N N . GLY A 1 292 ? 31.846 33.233 57.373 1.00 20.34 292 GLY A N 1
ATOM 2422 C CA . GLY A 1 292 ? 32.485 33.149 58.669 1.00 22.41 292 GLY A CA 1
ATOM 2423 C C . GLY A 1 292 ? 31.545 32.545 59.696 1.00 24.00 292 GLY A C 1
ATOM 2424 O O . GLY A 1 292 ? 30.370 32.312 59.404 1.00 22.25 292 GLY A O 1
ATOM 2425 N N . PRO A 1 293 ? 32.035 32.279 60.915 1.00 25.55 293 PRO A N 1
ATOM 2426 C CA . PRO A 1 293 ? 31.215 31.696 61.978 1.00 27.56 293 PRO A CA 1
ATOM 2427 C C . PRO A 1 293 ? 29.937 32.494 62.227 1.00 29.55 293 PRO A C 1
ATOM 2428 O O . PRO A 1 293 ? 28.913 31.933 62.611 1.00 30.66 293 PRO A O 1
ATOM 2432 N N . ASP A 1 294 ? 30.003 33.803 61.994 1.00 31.63 294 ASP A N 1
ATOM 2433 C CA . ASP A 1 294 ? 28.858 34.684 62.208 1.00 32.98 294 ASP A CA 1
ATOM 2434 C C . ASP A 1 294 ? 27.886 34.726 61.035 1.00 33.41 294 ASP A C 1
ATOM 2435 O O . ASP A 1 294 ? 26.955 35.531 61.026 1.00 34.17 294 ASP A O 1
ATOM 2440 N N . GLY A 1 295 ? 28.105 33.868 60.046 1.00 31.97 295 GLY A N 1
ATOM 2441 C CA . GLY A 1 295 ? 27.219 33.841 58.897 1.00 30.02 295 GLY A CA 1
ATOM 2442 C C . GLY A 1 295 ? 27.478 34.941 57.886 1.00 29.49 295 GLY A C 1
ATOM 2443 O O . GLY A 1 295 ? 26.795 35.023 56.867 1.00 29.07 295 GLY A O 1
ATOM 2444 N N . ARG A 1 296 ? 28.465 35.788 58.156 1.00 28.48 296 ARG A N 1
ATOM 2445 C CA . ARG A 1 296 ? 28.791 36.876 57.244 1.00 29.04 296 ARG A CA 1
ATOM 2446 C C . ARG A 1 296 ? 30.055 36.573 56.441 1.00 28.97 296 ARG A C 1
ATOM 2447 O O . ARG A 1 296 ? 30.879 35.755 56.850 1.00 28.25 296 ARG A O 1
ATOM 2455 N N . LYS A 1 297 ? 30.201 37.228 55.294 1.00 28.53 297 LYS A N 1
ATOM 2456 C CA . LYS A 1 297 ? 31.372 37.024 54.451 1.00 30.49 297 LYS A CA 1
ATOM 2457 C C . LYS A 1 297 ? 32.643 37.263 55.259 1.00 29.83 297 LYS A C 1
ATOM 2458 O O . LYS A 1 297 ? 32.682 38.129 56.136 1.00 29.13 297 LYS A O 1
ATOM 2464 N N . MET A 1 298 ? 33.676 36.482 54.965 1.00 29.31 298 MET A N 1
ATOM 2465 C CA . MET A 1 298 ? 34.950 36.593 55.661 1.00 29.87 298 MET A CA 1
ATOM 2466 C C . MET A 1 298 ? 35.750 37.816 55.257 1.00 30.91 298 MET A C 1
ATOM 2467 O O . MET A 1 298 ? 35.854 38.141 54.075 1.00 31.54 298 MET A O 1
ATOM 2472 N N . SER A 1 299 ? 36.325 38.482 56.250 1.00 33.03 299 SER A N 1
ATOM 2473 C CA . SER A 1 299 ? 37.142 39.662 56.014 1.00 35.63 299 SER A CA 1
ATOM 2474 C C . SER A 1 299 ? 37.846 40.052 57.306 1.00 37.12 299 SER A C 1
ATOM 2475 O O . SER A 1 299 ? 37.253 40.006 58.385 1.00 36.55 299 SER A O 1
ATOM 2478 N N . LYS A 1 300 ? 39.117 40.426 57.192 1.00 39.68 300 LYS A N 1
ATOM 2479 C CA . LYS A 1 300 ? 39.896 40.841 58.351 1.00 41.64 300 LYS A CA 1
ATOM 2480 C C . LYS A 1 300 ? 39.079 41.927 59.031 1.00 42.55 300 LYS A C 1
ATOM 2481 O O . LYS A 1 300 ? 39.010 42.005 60.260 1.00 43.08 300 LYS A O 1
ATOM 2487 N N . THR A 1 301 ? 38.447 42.750 58.202 1.00 42.69 301 THR A N 1
ATOM 2488 C CA . THR A 1 301 ? 37.607 43.847 58.659 1.00 43.33 301 THR A CA 1
ATOM 2489 C C . THR A 1 301 ? 36.613 43.369 59.717 1.00 42.73 301 THR A C 1
ATOM 2490 O O . THR A 1 301 ? 36.450 44.004 60.761 1.00 43.47 301 THR A O 1
ATOM 2494 N N . LEU A 1 302 ? 35.957 42.245 59.439 1.00 41.25 302 LEU A N 1
ATOM 2495 C CA . LEU A 1 302 ? 34.965 41.678 60.348 1.00 38.57 302 LEU A CA 1
ATOM 2496 C C . LEU A 1 302 ? 35.546 40.765 61.425 1.00 37.51 302 LEU A C 1
ATOM 2497 O O . LEU A 1 302 ? 34.900 40.515 62.441 1.00 37.08 302 LEU A O 1
ATOM 2502 N N . GLY A 1 303 ? 36.757 40.262 61.201 1.00 36.11 303 GLY A N 1
ATOM 2503 C CA . GLY A 1 303 ? 37.385 39.384 62.176 1.00 32.52 303 GLY A CA 1
ATOM 2504 C C . GLY A 1 303 ? 36.730 38.017 62.273 1.00 30.68 303 GLY A C 1
ATOM 2505 O O . GLY A 1 303 ? 36.720 37.392 63.335 1.00 31.14 303 GLY A O 1
ATOM 2506 N N . ASN A 1 304 ? 36.185 37.545 61.158 1.00 27.80 304 ASN A N 1
ATOM 2507 C CA . ASN A 1 304 ? 35.522 36.249 61.121 1.00 25.12 304 ASN A CA 1
ATOM 2508 C C . ASN A 1 304 ? 36.213 35.305 60.135 1.00 24.38 304 ASN A C 1
ATOM 2509 O O . ASN A 1 304 ? 35.609 34.351 59.646 1.00 22.19 304 ASN A O 1
ATOM 2514 N N . VAL A 1 305 ? 37.482 35.580 59.849 1.00 24.25 305 VAL A N 1
ATOM 2515 C CA . VAL A 1 305 ? 38.251 34.755 58.922 1.00 23.82 305 VAL A CA 1
ATOM 2516 C C . VAL A 1 305 ? 38.637 33.421 59.545 1.00 24.34 305 VAL A C 1
ATOM 2517 O O . VAL A 1 305 ? 39.180 33.372 60.650 1.00 24.27 305 VAL A O 1
ATOM 2521 N N . VAL A 1 306 ? 38.349 32.339 58.832 1.00 22.40 306 VAL A N 1
ATOM 2522 C CA . VAL A 1 306 ? 38.693 31.011 59.308 1.00 20.74 306 VAL A CA 1
ATOM 2523 C C . VAL A 1 306 ? 39.885 30.546 58.477 1.00 20.22 306 VAL A C 1
ATOM 2524 O O . VAL A 1 306 ? 39.788 30.427 57.259 1.00 17.94 306 VAL A O 1
ATOM 2528 N N . ASP A 1 307 ? 41.010 30.305 59.143 1.00 18.64 307 ASP A N 1
ATOM 2529 C CA . ASP A 1 307 ? 42.233 29.874 58.474 1.00 18.48 307 ASP A CA 1
ATOM 2530 C C . ASP A 1 307 ? 42.237 28.363 58.270 1.00 16.53 307 ASP A C 1
ATOM 2531 O O . ASP A 1 307 ? 42.229 27.597 59.234 1.00 17.83 307 ASP A O 1
ATOM 2536 N N . PRO A 1 308 ? 42.263 27.913 57.007 1.00 15.60 308 PRO A N 1
ATOM 2537 C CA . PRO A 1 308 ? 42.264 26.480 56.717 1.00 14.37 308 PRO A CA 1
ATOM 2538 C C . PRO A 1 308 ? 43.501 25.747 57.225 1.00 14.11 308 PRO A C 1
ATOM 2539 O O . PRO A 1 308 ? 43.418 24.607 57.677 1.00 12.39 308 PRO A O 1
ATOM 2543 N N . PHE A 1 309 ? 44.650 26.407 57.168 1.00 14.30 309 PHE A N 1
ATOM 2544 C CA . PHE A 1 309 ? 45.877 25.764 57.606 1.00 16.49 309 PHE A CA 1
ATOM 2545 C C . PHE A 1 309 ? 45.966 25.659 59.122 1.00 16.57 309 PHE A C 1
ATOM 2546 O O . PHE A 1 309 ? 46.600 24.744 59.654 1.00 16.39 309 PHE A O 1
ATOM 2554 N N . ALA A 1 310 ? 45.305 26.578 59.815 1.00 16.45 310 ALA A N 1
ATOM 2555 C CA . ALA A 1 310 ? 45.271 26.552 61.272 1.00 18.30 310 ALA A CA 1
ATOM 2556 C C . ALA A 1 310 ? 44.423 25.338 61.657 1.00 17.71 310 ALA A C 1
ATOM 2557 O O . ALA A 1 310 ? 44.749 24.598 62.584 1.00 17.09 310 ALA A O 1
ATOM 2559 N N . LEU A 1 311 ? 43.329 25.146 60.928 1.00 17.34 311 LEU A N 1
ATOM 2560 C CA . LEU A 1 311 ? 42.429 24.023 61.168 1.00 18.02 311 LEU A CA 1
ATOM 2561 C C . LEU A 1 311 ? 43.133 22.711 60.833 1.00 18.27 311 LEU A C 1
ATOM 2562 O O . LEU A 1 311 ? 43.048 21.736 61.583 1.00 17.02 311 LEU A O 1
ATOM 2567 N N . LEU A 1 312 ? 43.825 22.700 59.698 1.00 18.24 312 LEU A N 1
ATOM 2568 C CA . LEU A 1 312 ? 44.560 21.527 59.240 1.00 19.10 312 LEU A CA 1
ATOM 2569 C C . LEU A 1 312 ? 45.643 21.117 60.245 1.00 19.95 312 LEU A C 1
ATOM 2570 O O . LEU A 1 312 ? 45.854 19.931 60.495 1.00 19.66 312 LEU A O 1
ATOM 2575 N N . GLU A 1 313 ? 46.322 22.104 60.823 1.00 19.13 313 GLU A N 1
ATOM 2576 C CA . GLU A 1 313 ? 47.375 21.843 61.802 1.00 19.64 313 GLU A CA 1
ATOM 2577 C C . GLU A 1 313 ? 46.836 21.214 63.080 1.00 18.79 313 GLU A C 1
ATOM 2578 O O . GLU A 1 313 ? 47.431 20.295 63.639 1.00 18.31 313 GLU A O 1
ATOM 2584 N N . LYS A 1 314 ? 45.705 21.728 63.542 1.00 18.55 314 LYS A N 1
ATOM 2585 C CA . LYS A 1 314 ? 45.110 21.259 64.779 1.00 20.53 314 LYS A CA 1
ATOM 2586 C C . LYS A 1 314 ? 44.370 19.932 64.700 1.00 20.51 314 LYS A C 1
ATOM 2587 O O . LYS A 1 314 ? 44.575 19.060 65.546 1.00 20.87 314 LYS A O 1
ATOM 2593 N N . TYR A 1 315 ? 43.523 19.765 63.691 1.00 18.69 315 TYR A N 1
ATOM 2594 C CA . TYR A 1 315 ? 42.749 18.535 63.587 1.00 18.17 315 TYR A CA 1
ATOM 2595 C C . TYR A 1 315 ? 43.215 17.537 62.533 1.00 16.76 315 TYR A C 1
ATOM 2596 O O . TYR A 1 315 ? 42.780 16.386 62.535 1.00 16.81 315 TYR A O 1
ATOM 2605 N N . GLY A 1 316 ? 44.101 17.968 61.644 1.00 15.15 316 GLY A N 1
ATOM 2606 C CA . GLY A 1 316 ? 44.590 17.070 60.613 1.00 15.00 316 GLY A CA 1
ATOM 2607 C C . GLY A 1 316 ? 43.952 17.313 59.259 1.00 14.39 316 GLY A C 1
ATOM 2608 O O . GLY A 1 316 ? 42.819 17.784 59.166 1.00 11.12 316 GLY A O 1
ATOM 2609 N N . ARG A 1 317 ? 44.697 16.984 58.211 1.00 14.48 317 ARG A N 1
ATOM 2610 C CA . ARG A 1 317 ? 44.264 17.150 56.828 1.00 15.62 317 ARG A CA 1
ATOM 2611 C C . ARG A 1 317 ? 42.943 16.446 56.519 1.00 14.26 317 ARG A C 1
ATOM 2612 O O . ARG A 1 317 ? 41.994 17.060 56.032 1.00 12.15 317 ARG A O 1
ATOM 2620 N N . ASP A 1 318 ? 42.886 15.150 56.796 1.00 12.17 318 ASP A N 1
ATOM 2621 C CA . ASP A 1 318 ? 41.678 14.394 56.504 1.00 13.34 318 ASP A CA 1
ATOM 2622 C C . ASP A 1 318 ? 40.442 14.846 57.272 1.00 11.84 318 ASP A C 1
ATOM 2623 O O . ASP A 1 318 ? 39.338 14.824 56.732 1.00 11.76 318 ASP A O 1
ATOM 2628 N N . ALA A 1 319 ? 40.620 15.275 58.517 1.00 12.65 319 ALA A N 1
ATOM 2629 C CA . ALA A 1 319 ? 39.489 15.763 59.298 1.00 11.08 319 ALA A CA 1
ATOM 2630 C C . ALA A 1 319 ? 38.939 17.018 58.625 1.00 11.74 319 ALA A C 1
ATOM 2631 O O . ALA A 1 319 ? 37.723 17.191 58.504 1.00 11.72 319 ALA A O 1
ATOM 2633 N N . LEU A 1 320 ? 39.839 17.896 58.188 1.00 10.53 320 LEU A N 1
ATOM 2634 C CA . LEU A 1 320 ? 39.420 19.126 57.528 1.00 10.33 320 LEU A CA 1
ATOM 2635 C C . LEU A 1 320 ? 38.726 18.821 56.211 1.00 10.66 320 LEU A C 1
ATOM 2636 O O . LEU A 1 320 ? 37.659 19.369 55.928 1.00 11.47 320 LEU A O 1
ATOM 2641 N N . ARG A 1 321 ? 39.342 17.960 55.402 1.00 8.39 321 ARG A N 1
ATOM 2642 C CA . ARG A 1 321 ? 38.765 17.589 54.115 1.00 9.08 321 ARG A CA 1
ATOM 2643 C C . ARG A 1 321 ? 37.369 17.031 54.333 1.00 9.25 321 ARG A C 1
ATOM 2644 O O . ARG A 1 321 ? 36.404 17.467 53.702 1.00 7.73 321 ARG A O 1
ATOM 2652 N N . TYR A 1 322 ? 37.269 16.068 55.243 1.00 8.50 322 TYR A N 1
ATOM 2653 C CA . TYR A 1 322 ? 35.994 15.449 55.531 1.00 8.83 322 TYR A CA 1
ATOM 2654 C C . TYR A 1 322 ? 34.949 16.482 55.921 1.00 9.21 322 TYR A C 1
ATOM 2655 O O . TYR A 1 322 ? 33.848 16.479 55.389 1.00 10.10 322 TYR A O 1
ATOM 2664 N N . TYR A 1 323 ? 35.299 17.366 56.852 1.00 9.68 323 TYR A N 1
ATOM 2665 C CA . TYR A 1 323 ? 34.374 18.400 57.305 1.00 9.81 323 TYR A CA 1
ATOM 2666 C C . TYR A 1 323 ? 33.857 19.278 56.168 1.00 10.16 323 TYR A C 1
ATOM 2667 O O . TYR A 1 323 ? 32.653 19.514 56.053 1.00 9.31 323 TYR A O 1
ATOM 2676 N N . LEU A 1 324 ? 34.759 19.764 55.325 1.00 10.37 324 LEU A N 1
ATOM 2677 C CA . LEU A 1 324 ? 34.341 20.632 54.232 1.00 10.27 324 LEU A CA 1
ATOM 2678 C C . LEU A 1 324 ? 33.417 19.929 53.244 1.00 11.95 324 LEU A C 1
ATOM 2679 O O . LEU A 1 324 ? 32.432 20.506 52.787 1.00 12.96 324 LEU A O 1
ATOM 2684 N N . LEU A 1 325 ? 33.727 18.678 52.932 1.00 11.02 325 LEU A N 1
ATOM 2685 C CA . LEU A 1 325 ? 32.923 17.907 51.988 1.00 11.44 325 LEU A CA 1
ATOM 2686 C C . LEU A 1 325 ? 31.598 17.446 52.579 1.00 12.30 325 LEU A C 1
ATOM 2687 O O . LEU A 1 325 ? 30.599 17.337 51.870 1.00 12.57 325 LEU A O 1
ATOM 2692 N N . ARG A 1 326 ? 31.588 17.194 53.883 1.00 11.59 326 ARG A N 1
ATOM 2693 C CA . ARG A 1 326 ? 30.381 16.727 54.554 1.00 13.91 326 ARG A CA 1
ATOM 2694 C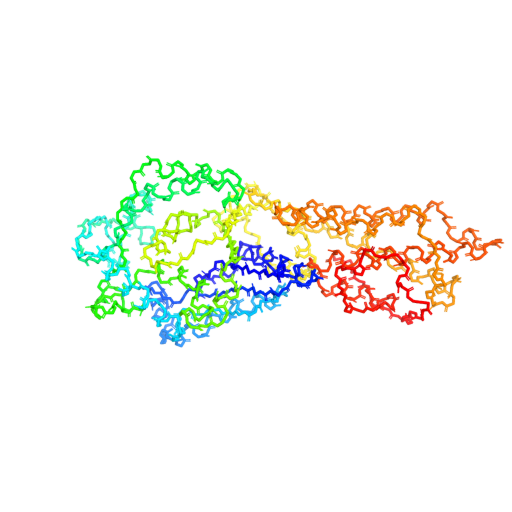 C . ARG A 1 326 ? 29.403 17.828 54.938 1.00 13.87 326 ARG A C 1
ATOM 2695 O O . ARG A 1 326 ? 28.193 17.659 54.802 1.00 16.81 326 ARG A O 1
ATOM 2703 N N . GLU A 1 327 ? 29.919 18.962 55.402 1.00 14.97 327 GLU A N 1
ATOM 2704 C CA . GLU A 1 327 ? 29.051 20.042 55.854 1.00 17.43 327 GLU A CA 1
ATOM 2705 C C . GLU A 1 327 ? 28.795 21.207 54.917 1.00 17.85 327 GLU A C 1
ATOM 2706 O O . GLU A 1 327 ? 27.952 22.053 55.211 1.00 19.31 327 GLU A O 1
ATOM 2712 N N . ILE A 1 328 ? 29.500 21.267 53.795 1.00 17.72 328 ILE A N 1
ATOM 2713 C CA . ILE A 1 328 ? 29.297 22.381 52.876 1.00 20.10 328 ILE A CA 1
ATOM 2714 C C . ILE A 1 328 ? 28.719 21.947 51.534 1.00 20.57 328 ILE A C 1
ATOM 2715 O O . ILE A 1 328 ? 29.453 21.497 50.656 1.00 23.79 328 ILE A O 1
ATOM 2720 N N . PRO A 1 329 ? 27.392 22.078 51.356 1.00 18.53 329 PRO A N 1
ATOM 2721 C CA . PRO A 1 329 ? 26.740 21.691 50.097 1.00 18.53 329 PRO A CA 1
ATOM 2722 C C . PRO A 1 329 ? 27.312 22.545 48.969 1.00 18.12 329 PRO A C 1
ATOM 2723 O O . PRO A 1 329 ? 27.199 23.771 48.996 1.00 17.52 329 PRO A O 1
ATOM 2727 N N . TYR A 1 330 ? 27.923 21.901 47.981 1.00 16.53 330 TYR A N 1
ATOM 2728 C CA . TYR A 1 330 ? 28.525 22.633 46.875 1.00 14.46 330 TYR A CA 1
ATOM 2729 C C . TYR A 1 330 ? 27.524 23.545 46.178 1.00 12.15 330 TYR A C 1
ATOM 2730 O O . TYR A 1 330 ? 26.470 23.095 45.741 1.00 13.32 330 TYR A O 1
ATOM 2739 N N . GLY A 1 331 ? 27.863 24.826 46.075 1.00 10.20 331 GLY A N 1
ATOM 2740 C CA . GLY A 1 331 ? 26.982 25.773 45.409 1.00 11.26 331 GLY A CA 1
ATOM 2741 C C . GLY A 1 331 ? 26.266 26.774 46.297 1.00 13.74 331 GLY A C 1
ATOM 2742 O O . GLY A 1 331 ? 25.877 27.844 45.832 1.00 14.36 331 GLY A O 1
ATOM 2743 N N . GLN A 1 332 ? 26.075 26.456 47.572 1.00 14.59 332 GLN A N 1
ATOM 2744 C CA . GLN A 1 332 ? 25.383 27.405 48.433 1.00 18.17 332 GLN A CA 1
ATOM 2745 C C . GLN A 1 332 ? 26.224 27.982 49.560 1.00 18.35 332 GLN A C 1
ATOM 2746 O O . GLN A 1 332 ? 27.002 27.273 50.208 1.00 19.15 332 GLN A O 1
ATOM 2752 N N . ASP A 1 333 ? 26.061 29.284 49.778 1.00 17.11 333 ASP A N 1
ATOM 2753 C CA . ASP A 1 333 ? 26.781 29.999 50.827 1.00 17.18 333 ASP A CA 1
ATOM 2754 C C . ASP A 1 333 ? 26.533 29.270 52.141 1.00 17.80 333 ASP A C 1
ATOM 2755 O O . ASP A 1 333 ? 25.385 29.021 52.511 1.00 19.38 333 ASP A O 1
ATOM 2760 N N . THR A 1 334 ? 27.610 28.929 52.842 1.00 17.29 334 THR A N 1
ATOM 2761 C CA . THR A 1 334 ? 27.505 28.189 54.096 1.00 17.51 334 THR A CA 1
ATOM 2762 C C . THR A 1 334 ? 28.546 28.663 55.106 1.00 17.65 334 THR A C 1
ATOM 2763 O O . THR A 1 334 ? 29.719 28.817 54.777 1.00 16.99 334 THR A O 1
ATOM 2767 N N . PRO A 1 335 ? 28.126 28.904 56.355 1.00 18.21 335 PRO A N 1
ATOM 2768 C CA . PRO A 1 335 ? 29.080 29.356 57.367 1.00 18.15 335 PRO A CA 1
ATOM 2769 C C . PRO A 1 335 ? 29.944 28.202 57.877 1.00 17.78 335 PRO A C 1
ATOM 2770 O O . PRO A 1 335 ? 29.491 27.064 57.973 1.00 17.05 335 PRO A O 1
ATOM 2774 N N . VAL A 1 336 ? 31.195 28.508 58.188 1.00 18.15 336 VAL A N 1
ATOM 2775 C CA . VAL A 1 336 ? 32.125 27.507 58.687 1.00 17.98 336 VAL A CA 1
ATOM 2776 C C . VAL A 1 336 ? 32.703 27.992 60.007 1.00 17.65 336 VAL A C 1
ATOM 2777 O O . VAL A 1 336 ? 32.654 29.188 60.307 1.00 18.14 336 VAL A O 1
ATOM 2781 N N . SER A 1 337 ? 33.242 27.066 60.794 1.00 16.40 337 SER A N 1
ATOM 2782 C CA . SER A 1 337 ? 33.832 27.418 62.079 1.00 17.47 337 SER A CA 1
ATOM 2783 C C . SER A 1 337 ? 34.631 26.253 62.635 1.00 17.11 337 SER A C 1
ATOM 2784 O O . SER A 1 337 ? 34.356 25.097 62.317 1.00 17.49 337 SER A O 1
ATOM 2787 N N . GLU A 1 338 ? 35.619 26.562 63.468 1.00 17.11 338 GLU A N 1
ATOM 2788 C CA . GLU A 1 338 ? 36.442 25.527 64.077 1.00 18.45 338 GLU A CA 1
ATOM 2789 C C . GLU A 1 338 ? 35.543 24.665 64.952 1.00 17.69 338 GLU A C 1
ATOM 2790 O O . GLU A 1 338 ? 35.745 23.459 65.070 1.00 17.13 338 GLU A O 1
ATOM 2796 N N . GLU A 1 339 ? 34.540 25.295 65.556 1.00 18.23 339 GLU A N 1
ATOM 2797 C CA . GLU A 1 339 ? 33.607 24.592 66.429 1.00 19.72 339 GLU A CA 1
ATOM 2798 C C . GLU A 1 339 ? 32.847 23.504 65.679 1.00 18.54 339 GLU A C 1
ATOM 2799 O O . GLU A 1 339 ? 32.633 22.414 66.206 1.00 19.44 339 GLU A O 1
ATOM 2805 N N . ALA A 1 340 ? 32.437 23.805 64.453 1.00 17.40 340 ALA A N 1
ATOM 2806 C CA . ALA A 1 340 ? 31.707 22.838 63.641 1.00 17.02 340 ALA A CA 1
ATOM 2807 C C . ALA A 1 340 ? 32.633 21.713 63.178 1.00 16.06 340 ALA A C 1
ATOM 2808 O O . ALA A 1 340 ? 32.221 20.559 63.086 1.00 14.69 340 ALA A O 1
ATOM 2810 N N . LEU A 1 341 ? 33.885 22.050 62.877 1.00 14.74 341 LEU A N 1
ATOM 2811 C CA . LEU A 1 341 ? 34.842 21.039 62.443 1.00 13.89 341 LEU A CA 1
ATOM 2812 C C . LE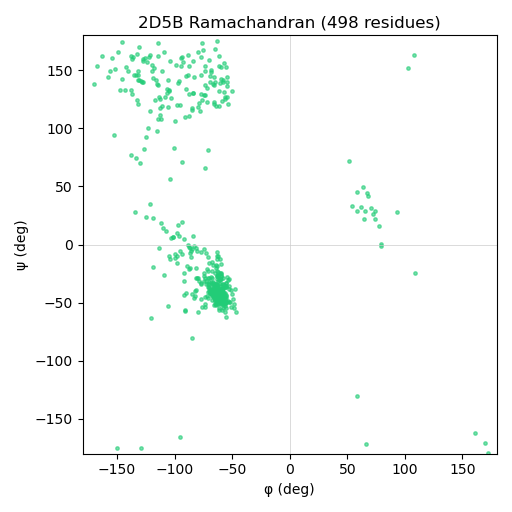U A 1 341 ? 35.116 20.078 63.600 1.00 14.87 341 LEU A C 1
ATOM 2813 O O . LEU A 1 341 ? 35.178 18.869 63.411 1.00 13.02 341 LEU A O 1
ATOM 2818 N N . ARG A 1 342 ? 35.276 20.625 64.799 1.00 14.23 342 ARG A N 1
ATOM 2819 C CA . ARG A 1 342 ? 35.543 19.812 65.977 1.00 15.96 342 ARG A CA 1
ATOM 2820 C C . ARG A 1 342 ? 34.393 18.862 66.294 1.00 14.40 342 ARG A C 1
ATOM 2821 O O . ARG A 1 342 ? 34.620 17.686 66.564 1.00 15.40 342 ARG A O 1
ATOM 2829 N N . THR A 1 343 ? 33.162 19.362 66.257 1.00 15.09 343 THR A N 1
ATOM 2830 C CA . THR A 1 343 ? 32.010 18.520 66.552 1.00 14.84 343 THR A CA 1
ATOM 2831 C C . THR A 1 343 ? 31.852 17.398 65.529 1.00 14.29 343 THR A C 1
ATOM 2832 O O . THR A 1 343 ? 31.546 16.259 65.885 1.00 12.70 343 THR A O 1
ATOM 2836 N N . ARG A 1 344 ? 32.066 17.726 64.260 1.00 13.42 344 ARG A N 1
ATOM 2837 C CA . ARG A 1 344 ? 31.962 16.747 63.181 1.00 13.17 344 ARG A CA 1
ATOM 2838 C C . ARG A 1 344 ? 33.043 15.679 63.345 1.00 12.32 344 ARG A C 1
ATOM 2839 O O . ARG A 1 344 ? 32.809 14.491 63.112 1.00 11.80 344 ARG A O 1
ATOM 2847 N N . TYR A 1 345 ? 34.231 16.116 63.745 1.00 10.98 345 TYR A N 1
ATOM 2848 C CA . TYR A 1 345 ? 35.361 15.221 63.953 1.00 11.70 345 TYR A CA 1
ATOM 2849 C C . TYR A 1 345 ? 35.095 14.254 65.101 1.00 11.53 345 TYR A C 1
ATOM 2850 O O . TYR A 1 345 ? 35.259 13.052 64.961 1.00 11.25 345 TYR A O 1
ATOM 2859 N N . GLU A 1 346 ? 34.685 14.800 66.239 1.00 12.83 346 GLU A N 1
ATOM 2860 C CA . GLU A 1 346 ? 34.421 13.996 67.421 1.00 13.83 346 GLU A CA 1
ATOM 2861 C C . GLU A 1 346 ? 33.295 12.989 67.226 1.00 12.90 346 GLU A C 1
ATOM 2862 O O . GLU A 1 346 ? 33.400 11.841 67.654 1.00 13.54 346 GLU A O 1
ATOM 2868 N N . ALA A 1 347 ? 32.227 13.417 66.561 1.00 13.98 347 ALA A N 1
ATOM 2869 C CA . ALA A 1 347 ? 31.068 12.559 66.344 1.00 13.84 347 ALA A CA 1
ATOM 2870 C C . ALA A 1 347 ? 31.235 11.485 65.270 1.00 13.80 347 ALA A C 1
ATOM 2871 O O . ALA A 1 347 ? 31.013 10.298 65.525 1.00 14.30 347 ALA A O 1
ATOM 2873 N N . ASP A 1 348 ? 31.635 11.904 64.076 1.00 13.42 348 ASP A N 1
ATOM 2874 C CA . ASP A 1 348 ? 31.791 10.995 62.945 1.00 12.36 348 ASP A CA 1
ATOM 2875 C C . ASP A 1 348 ? 33.094 10.212 62.870 1.00 12.49 348 ASP A C 1
ATOM 2876 O O . ASP A 1 348 ? 33.085 9.014 62.596 1.00 12.53 348 ASP A O 1
ATOM 2881 N N . LEU A 1 349 ? 34.214 10.881 63.111 1.00 10.35 349 LEU A N 1
ATOM 2882 C CA . LEU A 1 349 ? 35.502 10.221 62.993 1.00 11.38 349 LEU A CA 1
ATOM 2883 C C . LEU A 1 349 ? 36.023 9.583 64.270 1.00 12.34 349 LEU A C 1
ATOM 2884 O O . LEU A 1 349 ? 36.297 8.384 64.294 1.00 12.60 349 LEU A O 1
ATOM 2889 N N . ALA A 1 350 ? 36.151 10.368 65.335 1.00 12.81 350 ALA A N 1
ATOM 2890 C CA . ALA A 1 350 ? 36.653 9.828 66.591 1.00 13.00 350 ALA A CA 1
ATOM 2891 C C . ALA A 1 350 ? 35.702 8.798 67.189 1.00 13.92 350 ALA A C 1
ATOM 2892 O O . ALA A 1 350 ? 36.134 7.745 67.655 1.00 13.22 350 ALA A O 1
ATOM 2894 N N . ASP A 1 351 ? 34.407 9.098 67.163 1.00 14.51 351 ASP A N 1
ATOM 2895 C CA . ASP A 1 351 ? 33.409 8.202 67.736 1.00 15.98 351 ASP A CA 1
ATOM 2896 C C . ASP A 1 351 ? 32.933 7.082 66.801 1.00 16.15 351 ASP A C 1
ATOM 2897 O O . ASP A 1 351 ? 33.397 5.940 66.894 1.00 16.47 351 ASP A O 1
ATOM 2902 N N . ASP A 1 352 ? 32.014 7.417 65.899 1.00 15.62 352 ASP A N 1
ATOM 2903 C CA . ASP A 1 352 ? 31.430 6.448 64.973 1.00 15.23 352 ASP A CA 1
ATOM 2904 C C . ASP A 1 352 ? 32.377 5.526 64.215 1.00 14.21 352 ASP A C 1
ATOM 2905 O O . ASP A 1 352 ? 32.187 4.308 64.223 1.00 13.77 352 ASP A O 1
ATOM 2910 N N . LEU A 1 353 ? 33.390 6.089 63.559 1.00 13.35 353 LEU A N 1
ATOM 2911 C CA . LEU A 1 353 ? 34.314 5.269 62.784 1.00 13.51 353 LEU A CA 1
ATOM 2912 C C . LEU A 1 353 ? 35.544 4.782 63.548 1.00 13.92 353 LEU A C 1
ATOM 2913 O O . LEU A 1 353 ? 35.799 3.581 63.633 1.00 13.58 353 LEU A O 1
ATOM 2918 N N . GLY A 1 354 ? 36.307 5.719 64.098 1.00 13.24 354 GLY A N 1
ATOM 2919 C CA . GLY A 1 354 ? 37.514 5.361 64.820 1.00 10.98 354 GLY A CA 1
ATOM 2920 C C . GLY A 1 354 ? 37.339 4.385 65.970 1.00 11.29 354 GLY A C 1
ATOM 2921 O O . GLY A 1 354 ? 38.063 3.392 66.062 1.00 9.39 354 GLY A O 1
ATOM 2922 N N . ASN A 1 355 ? 36.393 4.663 66.859 1.00 12.48 355 ASN A N 1
ATOM 2923 C CA . ASN A 1 355 ? 36.180 3.780 67.996 1.00 13.27 355 ASN A CA 1
ATOM 2924 C C . ASN A 1 355 ? 35.639 2.424 67.559 1.00 13.49 355 ASN A C 1
ATOM 2925 O O . ASN A 1 355 ? 35.877 1.415 68.222 1.00 13.54 355 ASN A O 1
ATOM 2930 N N . LEU A 1 356 ? 34.906 2.386 66.451 1.00 13.75 356 LEU A N 1
ATOM 2931 C CA . LEU A 1 356 ? 34.394 1.109 65.976 1.00 12.60 356 LEU A CA 1
ATOM 2932 C C . LEU A 1 356 ? 35.589 0.279 65.528 1.00 13.19 356 LEU A C 1
ATOM 2933 O O . LEU A 1 356 ? 35.683 -0.905 65.839 1.00 13.60 356 LEU A O 1
ATOM 2938 N N . VAL A 1 357 ? 36.510 0.909 64.803 1.00 14.35 357 VAL A N 1
ATOM 2939 C CA . VAL A 1 357 ? 37.699 0.206 64.330 1.00 13.02 357 VAL A CA 1
ATOM 2940 C C . VAL A 1 357 ? 38.499 -0.295 65.528 1.00 13.13 357 VAL A C 1
ATOM 2941 O O . VAL A 1 357 ? 39.015 -1.412 65.517 1.00 12.46 357 VAL A O 1
ATOM 2945 N N . GLN A 1 358 ? 38.599 0.537 66.560 1.00 14.19 358 GLN A N 1
ATOM 2946 C CA . GLN A 1 358 ? 39.333 0.173 67.768 1.00 16.02 358 GLN A CA 1
ATOM 2947 C C . GLN A 1 358 ? 38.697 -1.029 68.468 1.00 14.14 358 GLN A C 1
ATOM 2948 O O . GLN A 1 358 ? 39.384 -1.986 68.820 1.00 13.90 358 GLN A O 1
ATOM 2954 N N . ARG A 1 359 ? 37.384 -0.974 68.667 1.00 14.48 359 ARG A N 1
ATOM 2955 C CA . ARG A 1 359 ? 36.668 -2.054 69.335 1.00 15.97 359 ARG A CA 1
ATOM 2956 C C . ARG A 1 359 ? 36.675 -3.335 68.510 1.00 15.13 359 ARG A C 1
ATOM 2957 O O . ARG A 1 359 ? 36.690 -4.435 69.061 1.00 14.26 359 ARG A O 1
ATOM 2965 N N . THR A 1 360 ? 36.666 -3.197 67.188 1.00 15.20 360 THR A N 1
ATOM 2966 C CA . THR A 1 360 ? 36.677 -4.370 66.322 1.00 15.23 360 THR A CA 1
ATOM 2967 C C . THR A 1 360 ? 38.010 -5.097 66.453 1.00 14.21 360 THR A C 1
ATOM 2968 O O . THR A 1 360 ? 38.051 -6.324 66.531 1.00 15.17 360 THR A O 1
ATOM 2972 N N . ARG A 1 361 ? 39.104 -4.346 66.481 1.00 14.79 361 ARG A N 1
ATOM 2973 C CA . ARG A 1 361 ? 40.413 -4.968 66.644 1.00 14.21 361 ARG A CA 1
ATOM 2974 C C . ARG A 1 361 ? 40.447 -5.683 67.999 1.00 14.97 361 ARG A C 1
ATOM 2975 O O . ARG A 1 361 ? 40.897 -6.824 68.096 1.00 14.95 361 ARG A O 1
ATOM 2983 N N . ALA A 1 362 ? 39.959 -5.014 69.041 1.00 14.77 362 ALA A N 1
ATOM 2984 C CA . ALA A 1 362 ? 39.948 -5.603 70.382 1.00 14.76 362 ALA A CA 1
ATOM 2985 C C . ALA A 1 362 ? 39.201 -6.937 70.410 1.00 15.44 362 ALA A C 1
ATOM 2986 O O . ALA A 1 362 ? 39.681 -7.911 70.995 1.00 14.75 362 ALA A O 1
ATOM 2988 N N . MET A 1 363 ? 38.033 -6.980 69.771 1.00 15.77 363 MET A N 1
ATOM 2989 C CA . MET A 1 363 ? 37.231 -8.196 69.730 1.00 15.62 363 MET A CA 1
ATOM 2990 C C . MET A 1 363 ? 37.866 -9.269 68.849 1.00 16.33 363 MET A C 1
ATOM 2991 O O . MET A 1 363 ? 37.675 -10.461 69.082 1.00 15.48 363 MET A O 1
ATOM 2996 N N . LEU A 1 364 ? 38.621 -8.856 67.837 1.00 15.92 364 LEU A N 1
ATOM 2997 C CA . LEU A 1 364 ? 39.276 -9.832 66.973 1.00 15.65 364 LEU A CA 1
ATOM 2998 C C . LEU A 1 364 ? 40.375 -10.542 67.758 1.00 16.25 364 LEU A C 1
ATOM 2999 O O . LEU A 1 364 ? 40.562 -11.750 67.624 1.00 15.94 364 LEU A O 1
ATOM 3004 N N . PHE A 1 365 ? 41.098 -9.789 68.582 1.00 16.89 365 PHE A N 1
ATOM 3005 C CA . PHE A 1 365 ? 42.161 -10.372 69.394 1.00 20.04 365 PHE A CA 1
ATOM 3006 C C . PHE A 1 365 ? 41.555 -11.274 70.456 1.00 20.40 365 PHE A C 1
ATOM 3007 O O . PHE A 1 365 ? 42.068 -12.349 70.743 1.00 21.06 365 PHE A O 1
ATOM 3015 N N . ARG A 1 366 ? 40.439 -10.830 71.017 1.00 20.95 366 ARG A N 1
ATOM 3016 C CA . ARG A 1 366 ? 39.760 -11.565 72.069 1.00 22.59 366 ARG A CA 1
ATOM 3017 C C . ARG A 1 366 ? 39.013 -12.813 71.590 1.00 23.00 366 ARG A C 1
ATOM 3018 O O . ARG A 1 366 ? 39.121 -13.878 72.205 1.00 21.71 366 ARG A O 1
ATOM 3026 N N . PHE A 1 367 ? 38.276 -12.693 70.488 1.00 20.88 367 PHE A N 1
ATOM 3027 C CA . PHE A 1 367 ? 37.477 -13.813 69.992 1.00 20.39 367 PHE A CA 1
ATOM 3028 C C . PHE A 1 367 ? 37.863 -14.451 68.660 1.00 20.78 367 PHE A C 1
ATOM 3029 O O . PHE A 1 367 ? 37.232 -15.426 68.244 1.00 21.25 367 PHE A O 1
ATOM 3037 N N . ALA A 1 368 ? 38.878 -13.922 67.986 1.00 19.73 368 ALA A N 1
ATOM 3038 C CA . ALA A 1 368 ? 39.261 -14.475 66.693 1.00 20.22 368 ALA A CA 1
ATOM 3039 C C . ALA A 1 368 ? 40.758 -14.676 66.523 1.00 20.71 368 ALA A C 1
ATOM 3040 O O . ALA A 1 368 ? 41.268 -14.632 65.406 1.00 21.44 368 ALA A O 1
ATOM 3042 N N . GLU A 1 369 ? 41.460 -14.894 67.628 1.00 21.85 369 GLU A N 1
ATOM 3043 C CA . GLU A 1 369 ? 42.899 -15.121 67.578 1.00 23.89 369 GLU A CA 1
ATOM 3044 C C . GLU A 1 369 ? 43.659 -14.020 66.835 1.00 23.36 369 GLU A C 1
ATOM 3045 O O . GLU A 1 369 ? 44.665 -14.293 66.180 1.00 23.08 369 GLU A O 1
ATOM 3051 N N . GLY A 1 370 ? 43.176 -12.783 66.934 1.00 21.04 370 GLY A N 1
ATOM 3052 C CA . GLY A 1 370 ? 43.842 -11.673 66.273 1.00 20.26 370 GLY A CA 1
ATOM 3053 C C . GLY A 1 370 ? 43.901 -11.792 64.761 1.00 19.41 370 GLY A C 1
ATOM 3054 O O . GLY A 1 370 ? 44.845 -11.327 64.122 1.00 17.23 370 GLY A O 1
ATOM 3055 N N . ARG A 1 371 ? 42.883 -12.414 64.183 1.00 19.89 371 ARG A N 1
ATOM 3056 C CA . ARG A 1 371 ? 42.826 -12.593 62.741 1.00 20.03 371 ARG A CA 1
ATOM 3057 C C . ARG A 1 371 ? 41.417 -12.298 62.263 1.00 19.80 371 ARG A C 1
ATOM 3058 O O . ARG A 1 371 ? 40.471 -12.323 63.050 1.00 20.48 371 ARG A O 1
ATOM 3066 N N . ILE A 1 372 ? 41.284 -11.999 60.977 1.00 18.99 372 ILE A N 1
ATOM 3067 C CA . ILE A 1 372 ? 39.973 -11.763 60.398 1.00 16.99 372 ILE A CA 1
ATOM 3068 C C . ILE A 1 372 ? 39.407 -13.170 60.245 1.00 17.21 372 ILE A C 1
ATOM 3069 O O . ILE A 1 372 ? 40.081 -14.058 59.721 1.00 16.23 372 ILE A O 1
ATOM 3074 N N . PRO A 1 373 ? 38.174 -13.402 60.724 1.00 18.10 373 PRO A N 1
ATOM 3075 C CA . PRO A 1 373 ? 37.534 -14.719 60.632 1.00 18.93 373 PRO A CA 1
ATOM 3076 C C . PRO A 1 373 ? 37.296 -15.181 59.197 1.00 20.29 373 PRO A C 1
ATOM 3077 O O . PRO A 1 373 ? 37.546 -14.443 58.242 1.00 18.89 373 PRO A O 1
ATOM 3081 N N . GLU A 1 374 ? 36.811 -16.411 59.053 1.00 20.43 374 GLU A N 1
ATOM 3082 C CA . GLU A 1 374 ? 36.521 -16.953 57.736 1.00 20.01 374 GLU A CA 1
ATOM 3083 C C . GLU A 1 374 ? 35.326 -16.173 57.202 1.00 18.38 374 GLU A C 1
ATOM 3084 O O . GLU A 1 374 ? 34.388 -15.865 57.942 1.00 15.56 374 GLU A O 1
ATOM 3090 N N . PRO A 1 375 ? 35.346 -15.833 55.908 1.00 17.86 375 PRO A N 1
ATOM 3091 C CA . PRO A 1 375 ? 34.240 -15.082 55.314 1.00 16.66 375 PRO A CA 1
ATOM 3092 C C . PRO A 1 375 ? 32.879 -15.772 55.434 1.00 16.86 375 PRO A C 1
ATOM 3093 O O . PRO A 1 375 ? 32.769 -16.985 55.281 1.00 17.70 375 PRO A O 1
ATOM 3097 N N . VAL A 1 376 ? 31.850 -14.981 55.720 1.00 16.05 376 VAL A N 1
ATOM 3098 C CA . VAL A 1 376 ? 30.480 -15.467 55.827 1.00 17.18 376 VAL A CA 1
ATOM 3099 C C . VAL A 1 376 ? 29.609 -14.461 55.084 1.00 17.09 376 VAL A C 1
ATOM 3100 O O . VAL A 1 376 ? 30.041 -13.329 54.846 1.00 15.57 376 VAL A O 1
ATOM 3104 N N . ALA A 1 377 ? 28.396 -14.867 54.712 1.00 15.51 377 ALA A N 1
ATOM 3105 C CA . ALA A 1 377 ? 27.480 -13.976 54.002 1.00 15.68 377 ALA A CA 1
ATOM 3106 C C . ALA A 1 377 ? 27.252 -12.729 54.854 1.00 15.72 377 ALA A C 1
ATOM 3107 O O . ALA A 1 377 ? 27.408 -12.774 56.072 1.00 16.06 377 ALA A O 1
ATOM 3109 N N . GLY A 1 378 ? 26.866 -11.630 54.211 1.00 14.17 378 GLY A N 1
ATOM 3110 C CA . GLY A 1 378 ? 26.664 -10.383 54.928 1.00 14.77 378 GLY A CA 1
ATOM 3111 C C . GLY A 1 378 ? 25.351 -10.180 55.658 1.00 16.29 378 GLY A C 1
ATOM 3112 O O . GLY A 1 378 ? 25.276 -9.345 56.556 1.00 14.24 378 GLY A O 1
ATOM 3113 N N . GLU A 1 379 ? 24.318 -10.930 55.289 1.00 16.04 379 GLU A N 1
ATOM 3114 C CA . GLU A 1 379 ? 23.019 -10.785 55.938 1.00 19.56 379 GLU A CA 1
ATOM 3115 C C . GLU A 1 379 ? 22.529 -9.339 55.780 1.00 20.59 379 GLU A C 1
ATOM 3116 O O . GLU A 1 379 ? 22.541 -8.795 54.675 1.00 19.45 379 GLU A O 1
ATOM 3122 N N . GLU A 1 380 ? 22.117 -8.716 56.884 1.00 20.30 380 GLU A N 1
ATOM 3123 C CA . GLU A 1 380 ? 21.614 -7.341 56.853 1.00 21.69 380 GLU A CA 1
ATOM 3124 C C . GLU A 1 380 ? 22.650 -6.326 56.378 1.00 20.57 380 GLU A C 1
ATOM 3125 O O . GLU A 1 380 ? 22.298 -5.275 55.849 1.00 21.25 380 GLU A O 1
ATOM 3131 N N . LEU A 1 381 ? 23.926 -6.639 56.572 1.00 18.83 381 LEU A N 1
ATOM 3132 C CA . LEU A 1 381 ? 24.993 -5.724 56.180 1.00 16.47 381 LEU A CA 1
ATOM 3133 C C . LEU A 1 381 ? 25.428 -5.851 54.722 1.00 16.55 381 LEU A C 1
ATOM 3134 O O . LEU A 1 381 ? 26.167 -5.005 54.214 1.00 15.84 381 LEU A O 1
ATOM 3139 N N . ALA A 1 382 ? 24.967 -6.899 54.048 1.00 13.79 382 ALA A N 1
ATOM 3140 C CA . ALA A 1 382 ? 25.331 -7.115 52.653 1.00 15.30 382 ALA A CA 1
ATOM 3141 C C . ALA A 1 382 ? 24.907 -5.961 51.748 1.00 16.69 382 ALA A C 1
ATOM 3142 O O . ALA A 1 382 ? 25.529 -5.726 50.711 1.00 17.02 382 ALA A O 1
ATOM 3144 N N . GLU A 1 383 ? 23.861 -5.233 52.128 1.00 15.17 383 GLU A N 1
ATOM 3145 C CA . GLU A 1 383 ? 23.418 -4.122 51.292 1.00 17.06 383 GLU A CA 1
ATOM 3146 C C . GLU A 1 383 ? 24.465 -3.019 51.158 1.00 15.47 383 GLU A C 1
ATOM 3147 O O . GLU A 1 383 ? 24.324 -2.122 50.334 1.00 16.38 383 GLU A O 1
ATOM 3153 N N . GLY A 1 384 ? 25.527 -3.097 51.950 1.00 14.44 384 GLY A N 1
ATOM 3154 C CA . GLY A 1 384 ? 26.571 -2.094 51.852 1.00 13.44 384 GLY A CA 1
ATOM 3155 C C . GLY A 1 384 ? 27.225 -2.125 50.482 1.00 13.01 384 GLY A C 1
ATOM 3156 O O . GLY A 1 384 ? 27.817 -1.136 50.045 1.00 11.22 384 GLY A O 1
ATOM 3157 N N . THR A 1 385 ? 27.119 -3.260 49.796 1.00 12.88 385 THR A N 1
ATOM 3158 C CA . THR A 1 385 ? 27.714 -3.407 48.470 1.00 11.91 385 THR A CA 1
ATOM 3159 C C . THR A 1 385 ? 26.963 -2.596 47.419 1.00 12.69 385 THR A C 1
ATOM 3160 O O . THR A 1 385 ? 27.437 -2.446 46.294 1.00 13.21 385 THR A O 1
ATOM 3164 N N . GLY A 1 386 ? 25.794 -2.075 47.787 1.00 12.93 386 GLY A N 1
ATOM 3165 C CA . GLY A 1 386 ? 25.014 -1.277 46.853 1.00 12.51 386 GLY A CA 1
ATOM 316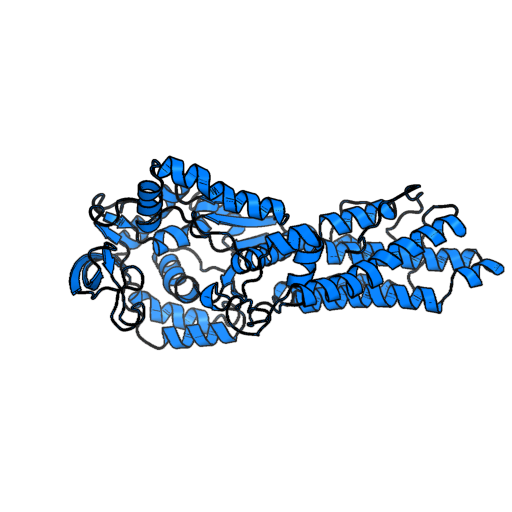6 C C . GLY A 1 386 ? 25.238 0.223 46.995 1.00 12.61 386 GLY A C 1
ATOM 3167 O O . GLY A 1 386 ? 24.731 1.019 46.202 1.00 10.66 386 GLY A O 1
ATOM 3168 N N . LEU A 1 387 ? 26.008 0.617 48.002 1.00 14.11 387 LEU A N 1
ATOM 3169 C CA . LEU A 1 387 ? 26.276 2.033 48.237 1.00 13.37 387 LEU A CA 1
ATOM 3170 C C . LEU A 1 387 ? 27.008 2.730 47.094 1.00 12.27 387 LEU A C 1
ATOM 3171 O O . LEU A 1 387 ? 26.682 3.863 46.751 1.00 11.00 387 LEU A O 1
ATOM 3176 N N . ALA A 1 388 ? 27.990 2.061 46.499 1.00 11.93 388 ALA A N 1
ATOM 3177 C CA . ALA A 1 388 ? 28.733 2.674 45.400 1.00 11.32 388 ALA A CA 1
ATOM 3178 C C . ALA A 1 388 ? 27.777 3.105 44.296 1.00 10.97 388 ALA A C 1
ATOM 3179 O O . ALA A 1 388 ? 27.837 4.237 43.823 1.00 10.74 388 ALA A O 1
ATOM 3181 N N . GLY A 1 389 ? 26.894 2.196 43.894 1.00 12.24 389 GLY A N 1
ATOM 3182 C CA . GLY A 1 389 ? 25.937 2.502 42.846 1.00 13.42 389 GLY A CA 1
ATOM 3183 C C . GLY A 1 389 ? 25.046 3.679 43.195 1.00 13.23 389 GLY A C 1
ATOM 3184 O O . GLY A 1 389 ? 24.644 4.456 42.322 1.00 13.31 389 GLY A O 1
ATOM 3185 N N . ARG A 1 390 ? 24.732 3.814 44.478 1.00 13.48 390 ARG A N 1
ATOM 3186 C CA . ARG A 1 390 ? 23.891 4.909 44.932 1.00 15.39 390 ARG A CA 1
ATOM 3187 C C . ARG A 1 390 ? 24.694 6.205 44.993 1.00 14.41 390 ARG A C 1
ATOM 3188 O O . ARG A 1 390 ? 24.166 7.282 44.729 1.00 13.97 390 ARG A O 1
ATOM 3196 N N . LEU A 1 391 ? 25.976 6.099 45.321 1.00 12.75 391 LEU A N 1
ATOM 3197 C CA . LEU A 1 391 ? 26.808 7.291 45.431 1.00 13.81 391 LEU A CA 1
ATOM 3198 C C . LEU A 1 391 ? 27.323 7.870 44.115 1.00 13.22 391 LEU A C 1
ATOM 3199 O O . LEU A 1 391 ? 27.549 9.081 44.023 1.00 12.14 391 LEU A O 1
ATOM 3204 N N . ARG A 1 392 ? 27.505 7.031 43.097 1.00 11.01 392 ARG A N 1
ATOM 3205 C CA . ARG A 1 392 ? 28.009 7.529 41.816 1.00 11.84 392 ARG A CA 1
ATOM 3206 C C . ARG A 1 392 ? 27.221 8.735 41.296 1.00 11.04 392 ARG A C 1
ATOM 3207 O O . ARG A 1 392 ? 27.806 9.769 40.991 1.00 10.89 392 ARG A O 1
ATOM 3215 N N . PRO A 1 393 ? 25.886 8.618 41.187 1.00 10.63 393 PRO A N 1
ATOM 3216 C CA . PRO A 1 393 ? 25.103 9.756 40.696 1.00 11.50 393 PRO A CA 1
ATOM 3217 C C . PRO A 1 393 ? 25.153 10.975 41.621 1.00 11.99 393 PRO A C 1
ATOM 3218 O O . PRO A 1 393 ? 25.134 12.111 41.154 1.00 11.18 393 PRO A O 1
ATOM 3222 N N . LEU A 1 394 ? 25.226 10.743 42.929 1.00 9.63 394 LEU A N 1
ATOM 3223 C CA . LEU A 1 394 ? 25.292 11.848 43.880 1.00 9.85 394 LEU A CA 1
ATOM 3224 C C . LEU A 1 394 ? 26.572 12.643 43.642 1.00 9.49 394 LEU A C 1
ATOM 3225 O O . LEU A 1 394 ? 26.559 13.874 43.613 1.00 11.88 394 LEU A O 1
ATOM 3230 N N . VAL A 1 395 ? 27.679 11.931 43.470 1.00 9.67 395 VAL A N 1
ATOM 3231 C CA . VAL A 1 395 ? 28.953 12.587 43.234 1.00 9.19 395 VAL A CA 1
ATOM 3232 C C . VAL A 1 395 ? 28.915 13.358 41.914 1.00 8.98 395 VAL A C 1
ATOM 3233 O O . VAL A 1 395 ? 29.337 14.511 41.857 1.00 7.88 395 VAL A O 1
ATOM 3237 N N . ARG A 1 396 ? 28.396 12.724 40.861 1.00 10.56 396 ARG A N 1
ATOM 3238 C CA . ARG A 1 396 ? 28.320 13.362 39.552 1.00 12.77 396 ARG A CA 1
ATOM 3239 C C . ARG A 1 396 ? 27.426 14.598 39.575 1.00 14.19 396 ARG A C 1
ATOM 3240 O O . ARG A 1 396 ? 27.615 15.515 38.777 1.00 14.63 396 ARG A O 1
ATOM 3248 N N . GLU A 1 397 ? 26.459 14.632 40.487 1.00 13.64 397 GLU A N 1
ATOM 3249 C CA . GLU A 1 397 ? 25.561 15.776 40.558 1.00 14.49 397 GLU A CA 1
ATOM 3250 C C . GLU A 1 397 ? 25.985 16.795 41.616 1.00 14.04 397 GLU A C 1
ATOM 3251 O O . GLU A 1 397 ? 25.201 17.650 42.011 1.00 13.45 397 GLU A O 1
ATOM 3257 N N . LEU A 1 398 ? 27.236 16.688 42.060 1.00 13.16 398 LEU A N 1
ATOM 3258 C CA . LEU A 1 398 ? 27.822 17.596 43.051 1.00 13.68 398 LEU A CA 1
ATOM 3259 C C . LEU A 1 398 ? 27.189 17.536 44.441 1.00 13.14 398 LEU A C 1
ATOM 3260 O O . LEU A 1 398 ? 27.184 18.528 45.174 1.00 12.23 398 LEU A O 1
ATOM 3265 N N . LYS A 1 399 ? 26.661 16.374 44.806 1.00 12.77 399 LYS A N 1
ATOM 3266 C CA . LYS A 1 399 ? 26.035 16.198 46.114 1.00 13.05 399 LYS A CA 1
ATOM 3267 C C . LYS A 1 399 ? 26.982 15.412 47.017 1.00 11.67 399 LYS A C 1
ATOM 3268 O O . LYS A 1 399 ? 26.620 14.370 47.562 1.00 9.85 399 LYS A O 1
ATOM 3274 N N . PHE A 1 400 ? 28.196 15.926 47.175 1.00 10.72 400 PHE A N 1
ATOM 3275 C CA . PHE A 1 400 ? 29.204 15.257 47.984 1.00 10.47 400 PHE A CA 1
ATOM 3276 C C . PHE A 1 400 ? 28.767 15.043 49.421 1.00 10.66 400 PHE A C 1
ATOM 3277 O O . PHE A 1 400 ? 29.072 14.008 50.016 1.00 11.47 400 PHE A O 1
ATOM 3285 N N . HIS A 1 401 ? 28.054 16.018 49.975 1.00 9.88 401 HIS A N 1
ATOM 3286 C CA . HIS A 1 401 ? 27.597 15.917 51.350 1.00 10.45 401 HIS A CA 1
ATOM 3287 C C . HIS A 1 401 ? 26.604 14.777 51.521 1.00 11.70 401 HIS A C 1
ATOM 3288 O O . HIS A 1 401 ? 26.616 14.088 52.539 1.00 12.19 401 HIS A O 1
ATOM 3295 N N . VAL A 1 402 ? 25.751 14.564 50.522 1.00 11.15 402 VAL A N 1
ATOM 3296 C CA . VAL A 1 402 ? 24.773 13.489 50.610 1.00 11.37 402 VAL A CA 1
ATOM 3297 C C . VAL A 1 402 ? 25.481 12.142 50.516 1.00 10.28 402 VAL A C 1
ATOM 3298 O O . VAL A 1 402 ? 25.136 11.193 51.228 1.00 10.33 402 VAL A O 1
ATOM 3302 N N . ALA A 1 403 ? 26.478 12.074 49.640 1.00 10.72 403 ALA A N 1
ATOM 3303 C CA . ALA A 1 403 ? 27.258 10.859 49.443 1.00 11.88 403 ALA A CA 1
ATOM 3304 C C . ALA A 1 403 ? 27.943 10.458 50.743 1.00 11.69 403 ALA A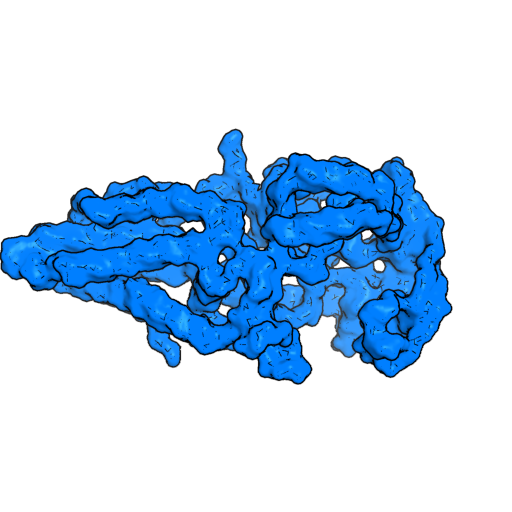 C 1
ATOM 3305 O O . ALA A 1 403 ? 27.847 9.309 51.177 1.00 11.53 403 ALA A O 1
ATOM 3307 N N . LEU A 1 404 ? 28.643 11.405 51.361 1.00 10.94 404 LEU A N 1
ATOM 3308 C CA . LEU A 1 404 ? 29.331 11.122 52.610 1.00 10.77 404 LEU A CA 1
ATOM 3309 C C . LEU A 1 404 ? 28.323 10.736 53.678 1.00 11.01 404 LEU A C 1
ATOM 3310 O O . LEU A 1 404 ? 28.565 9.829 54.471 1.00 12.09 404 LEU A O 1
ATOM 3315 N N . GLU A 1 405 ? 27.186 11.423 53.695 1.00 13.63 405 GLU A N 1
ATOM 3316 C CA . GLU A 1 405 ? 26.147 11.117 54.669 1.00 14.26 405 GLU A CA 1
ATOM 3317 C C . GLU A 1 405 ? 25.705 9.657 54.549 1.00 13.92 405 GLU A C 1
ATOM 3318 O O . GLU A 1 405 ? 25.555 8.962 55.555 1.00 12.27 405 GLU A O 1
ATOM 3324 N N . GLU A 1 406 ? 25.496 9.191 53.320 1.00 12.76 406 GLU A N 1
ATOM 3325 C CA . GLU A 1 406 ? 25.073 7.810 53.114 1.00 13.62 406 GLU A CA 1
ATOM 3326 C C . GLU A 1 406 ? 26.148 6.805 53.511 1.00 13.50 406 GLU A C 1
ATOM 3327 O O . GLU A 1 406 ? 25.849 5.751 54.075 1.00 11.87 406 GLU A O 1
ATOM 3333 N N . ALA A 1 407 ? 27.403 7.128 53.229 1.00 12.74 407 ALA A N 1
ATOM 3334 C CA . ALA A 1 407 ? 28.484 6.224 53.593 1.00 12.04 407 ALA A CA 1
ATOM 3335 C C . ALA A 1 407 ? 28.576 6.135 55.113 1.00 13.58 407 ALA A C 1
ATOM 3336 O O . ALA A 1 407 ? 28.714 5.046 55.670 1.00 10.91 407 ALA A O 1
ATOM 3338 N N . MET A 1 408 ? 28.491 7.284 55.782 1.00 12.37 408 MET A N 1
ATOM 3339 C CA . MET A 1 408 ? 28.575 7.315 57.236 1.00 13.08 408 MET A CA 1
ATOM 3340 C C . MET A 1 408 ? 27.368 6.681 57.914 1.00 11.55 408 MET A C 1
ATOM 3341 O O . MET A 1 408 ? 27.481 6.170 59.028 1.00 11.78 408 MET A O 1
ATOM 3346 N N . ALA A 1 409 ? 26.213 6.715 57.254 1.00 11.14 409 ALA A N 1
ATOM 3347 C CA . ALA A 1 409 ? 25.023 6.096 57.824 1.00 11.47 409 ALA A CA 1
ATOM 3348 C C . ALA A 1 409 ? 25.260 4.588 57.894 1.00 11.83 409 ALA A C 1
ATOM 3349 O O . ALA A 1 409 ? 24.785 3.912 58.817 1.00 12.85 409 ALA A O 1
ATOM 3351 N N . TYR A 1 410 ? 25.987 4.056 56.912 1.00 11.62 410 TYR A N 1
ATOM 3352 C CA . TYR A 1 410 ? 26.291 2.630 56.899 1.00 13.47 410 TYR A CA 1
ATOM 3353 C C . TYR A 1 410 ? 27.234 2.358 58.066 1.00 12.68 410 TYR A C 1
ATOM 3354 O O . TYR A 1 410 ? 27.092 1.360 58.776 1.00 11.49 410 TYR A O 1
ATOM 3363 N N . VAL A 1 411 ? 28.196 3.256 58.265 1.00 12.08 411 VAL A N 1
ATOM 3364 C CA . VAL A 1 411 ? 29.137 3.129 59.376 1.00 12.24 411 VAL A CA 1
ATOM 3365 C C . VAL A 1 411 ? 28.349 3.081 60.690 1.00 11.85 411 VAL A C 1
ATOM 3366 O O . VAL A 1 411 ? 28.660 2.296 61.590 1.00 12.96 411 VAL A O 1
ATOM 3370 N N . LYS A 1 412 ? 27.327 3.923 60.800 1.00 11.24 412 LYS A N 1
ATOM 3371 C CA . LYS A 1 412 ? 26.499 3.931 61.997 1.00 11.72 412 LYS A CA 1
ATOM 3372 C C . LYS A 1 412 ? 25.776 2.590 62.128 1.00 11.82 412 LYS A C 1
ATOM 3373 O O . LYS A 1 412 ? 25.614 2.065 63.230 1.00 11.73 412 LYS A O 1
ATOM 3379 N N . ALA A 1 413 ? 25.343 2.037 60.997 1.00 11.52 413 ALA A N 1
ATOM 3380 C CA . ALA A 1 413 ? 24.642 0.762 61.001 1.00 11.19 413 ALA A CA 1
ATOM 3381 C C . ALA A 1 413 ? 25.555 -0.352 61.499 1.00 12.97 413 ALA A C 1
ATOM 3382 O O . ALA A 1 413 ? 25.109 -1.255 62.211 1.00 13.20 413 ALA A O 1
ATOM 3384 N N . LEU A 1 414 ? 26.832 -0.290 61.130 1.00 12.09 414 LEU A N 1
ATOM 3385 C CA . LEU A 1 414 ? 27.795 -1.300 61.568 1.00 12.37 414 LEU A CA 1
ATOM 3386 C C . LEU A 1 414 ? 27.905 -1.270 63.096 1.00 12.86 414 LEU A C 1
ATOM 3387 O O . LEU A 1 414 ? 27.997 -2.320 63.747 1.00 12.34 414 LEU A O 1
ATOM 3392 N N . ASN A 1 415 ? 27.886 -0.063 63.659 1.00 13.59 415 ASN A N 1
ATOM 3393 C CA . ASN A 1 415 ? 27.951 0.123 65.108 1.00 14.26 415 ASN A CA 1
ATOM 3394 C C . ASN A 1 415 ? 26.731 -0.506 65.786 1.00 14.13 415 ASN A C 1
ATOM 3395 O O . ASN A 1 415 ? 26.864 -1.240 66.764 1.00 14.37 415 ASN A O 1
ATOM 3400 N N . ARG A 1 416 ? 25.541 -0.214 65.269 1.00 14.78 416 ARG A N 1
ATOM 3401 C CA . ARG A 1 416 ? 24.323 -0.768 65.854 1.00 15.53 416 ARG A CA 1
ATOM 3402 C C . ARG A 1 416 ? 24.281 -2.285 65.721 1.00 17.41 416 ARG A C 1
ATOM 3403 O O . ARG A 1 416 ? 23.809 -2.979 66.626 1.00 17.48 416 ARG A O 1
ATOM 3411 N N . TYR A 1 417 ? 24.775 -2.799 64.597 1.00 16.96 417 TYR A N 1
ATOM 3412 C CA . TYR A 1 417 ? 24.801 -4.240 64.367 1.00 18.50 417 TYR A CA 1
ATOM 3413 C C . TYR A 1 417 ? 25.617 -4.895 65.478 1.00 18.66 417 TYR A C 1
ATOM 3414 O O . TYR A 1 417 ? 25.226 -5.924 66.031 1.00 18.60 417 TYR A O 1
ATOM 3423 N N . ILE A 1 418 ? 26.756 -4.291 65.799 1.00 19.30 418 ILE A N 1
ATOM 3424 C CA . ILE A 1 418 ? 27.619 -4.806 66.856 1.00 20.97 418 ILE A CA 1
ATOM 3425 C C . ILE A 1 418 ? 26.860 -4.860 68.180 1.00 21.73 418 ILE A C 1
ATOM 3426 O O . ILE A 1 418 ? 26.756 -5.913 68.811 1.00 20.09 418 ILE A O 1
ATOM 3431 N N . ASN A 1 419 ? 26.329 -3.714 68.591 1.00 23.51 419 ASN A N 1
ATOM 3432 C CA . ASN A 1 419 ? 25.587 -3.611 69.842 1.00 24.57 419 ASN A CA 1
ATOM 3433 C C . ASN A 1 419 ? 24.354 -4.495 69.852 1.00 24.73 419 ASN A C 1
ATOM 3434 O O . ASN A 1 419 ? 23.922 -4.963 70.904 1.00 24.68 419 ASN A O 1
ATOM 3439 N N . GLU A 1 420 ? 23.794 -4.722 68.671 1.00 25.28 420 GLU A N 1
ATOM 3440 C CA . GLU A 1 420 ? 22.603 -5.549 68.521 1.00 26.41 420 GLU A CA 1
ATOM 3441 C C . GLU A 1 420 ? 22.921 -7.031 68.703 1.00 25.79 420 GLU A C 1
ATOM 3442 O O . GLU A 1 420 ? 22.269 -7.728 69.484 1.00 25.35 420 GLU A O 1
ATOM 3448 N N . LYS A 1 421 ? 23.931 -7.501 67.978 1.00 23.45 421 LYS A N 1
ATOM 3449 C CA . LYS A 1 421 ? 24.332 -8.902 68.023 1.00 24.37 421 LYS A CA 1
ATOM 3450 C C . LYS A 1 421 ? 25.167 -9.277 69.244 1.00 23.36 421 LYS A C 1
ATOM 3451 O O . LYS A 1 421 ? 25.098 -10.411 69.721 1.00 22.44 421 LYS A O 1
ATOM 3457 N N . LYS A 1 422 ? 25.957 -8.331 69.742 1.00 22.68 422 LYS A N 1
ATOM 3458 C CA . LYS A 1 422 ? 26.801 -8.560 70.917 1.00 22.76 422 LYS A CA 1
ATOM 3459 C C . LYS A 1 422 ? 27.666 -9.815 70.798 1.00 21.70 422 LYS A C 1
ATOM 3460 O O . LYS A 1 422 ? 27.427 -10.819 71.479 1.00 21.14 422 LYS A O 1
ATOM 3466 N N . PRO A 1 423 ? 28.696 -9.772 69.944 1.00 21.33 423 PRO A N 1
ATOM 3467 C CA . PRO A 1 423 ? 29.573 -10.932 69.770 1.00 21.95 423 PRO A CA 1
ATOM 3468 C C . PRO A 1 423 ? 30.178 -11.436 71.080 1.00 22.14 423 PRO A C 1
ATOM 3469 O O . PRO A 1 423 ? 30.480 -12.622 71.210 1.00 22.61 423 PRO A O 1
ATOM 3473 N N . TRP A 1 424 ? 30.345 -10.537 72.048 1.00 20.53 424 TRP A N 1
ATOM 3474 C CA . TRP A 1 424 ? 30.912 -10.909 73.342 1.00 21.29 424 TRP A CA 1
ATOM 3475 C C . TRP A 1 424 ? 29.969 -11.825 74.117 1.00 21.16 424 TRP A C 1
ATOM 3476 O O . TRP A 1 424 ? 30.399 -12.576 74.992 1.00 22.17 424 TRP A O 1
ATOM 3487 N N . GLU A 1 425 ? 28.682 -11.768 73.790 1.00 21.48 425 GLU A N 1
ATOM 3488 C CA . GLU A 1 425 ? 27.708 -12.634 74.441 1.00 20.91 425 GLU A CA 1
ATOM 3489 C C . GLU A 1 425 ? 27.603 -13.924 73.633 1.00 21.15 425 GLU A C 1
ATOM 3490 O O . GLU A 1 425 ? 27.536 -15.015 74.195 1.00 22.16 425 GLU A O 1
ATOM 3496 N N . LEU A 1 426 ? 27.598 -13.791 72.310 1.00 20.27 426 LEU A N 1
ATOM 3497 C CA . LEU A 1 426 ? 27.501 -14.947 71.423 1.00 21.41 426 LEU A CA 1
ATOM 3498 C C . LEU A 1 426 ? 28.658 -15.913 71.619 1.00 21.50 426 LEU A C 1
ATOM 3499 O O . LEU A 1 426 ? 28.494 -17.126 71.488 1.00 22.31 426 LEU A O 1
ATOM 3504 N N . PHE A 1 427 ? 29.828 -15.369 71.936 1.00 20.97 427 PHE A N 1
ATOM 3505 C CA . PHE A 1 427 ? 31.023 -16.182 72.122 1.00 22.28 427 PHE A CA 1
ATOM 3506 C C . PHE A 1 427 ? 30.901 -17.217 73.240 1.00 23.36 427 PHE A C 1
ATOM 3507 O O . PHE A 1 427 ? 31.527 -18.274 73.179 1.00 22.43 427 PHE A O 1
ATOM 3515 N N . LYS A 1 428 ? 30.102 -16.913 74.257 1.00 22.92 428 LYS A N 1
ATOM 3516 C CA . LYS A 1 428 ? 29.931 -17.830 75.382 1.00 25.38 428 LYS A CA 1
ATOM 3517 C C . LYS A 1 428 ? 29.546 -19.250 74.976 1.00 26.04 428 LYS A C 1
ATOM 3518 O O . LYS A 1 428 ? 30.165 -20.213 75.416 1.00 27.84 428 LYS A O 1
ATOM 3524 N N . LYS A 1 429 ? 28.529 -19.371 74.130 1.00 29.19 429 LYS A N 1
ATOM 3525 C CA . LYS A 1 429 ? 28.039 -20.675 73.687 1.00 31.01 429 LYS A CA 1
ATOM 3526 C C . LYS A 1 429 ? 28.139 -20.930 72.185 1.00 30.97 429 LYS A C 1
ATOM 3527 O O . LYS A 1 429 ? 28.080 -22.077 71.745 1.00 31.13 429 LYS A O 1
ATOM 3533 N N . GLU A 1 430 ? 28.274 -19.869 71.396 1.00 30.07 430 GLU A N 1
ATOM 3534 C CA . GLU A 1 430 ? 28.392 -20.025 69.950 1.00 28.70 430 GLU A CA 1
ATOM 3535 C C . GLU A 1 430 ? 29.452 -19.090 69.369 1.00 27.78 430 GLU A C 1
ATOM 3536 O O . GLU A 1 430 ? 29.140 -18.059 68.769 1.00 26.19 430 GLU A O 1
ATOM 3542 N N . PRO A 1 431 ? 30.734 -19.450 69.550 1.00 26.65 431 PRO A N 1
ATOM 3543 C CA . PRO A 1 431 ? 31.880 -18.676 69.063 1.00 26.09 431 PRO A CA 1
ATOM 3544 C C . PRO A 1 431 ? 31.914 -18.511 67.547 1.00 25.94 431 PRO A C 1
ATOM 3545 O O . PRO A 1 431 ? 32.411 -17.508 67.042 1.00 24.60 431 PRO A O 1
ATOM 3549 N N . GLU A 1 432 ? 31.395 -19.495 66.821 1.00 26.87 432 GLU A N 1
ATOM 3550 C CA . GLU A 1 432 ? 31.376 -19.411 65.366 1.00 27.35 432 GLU A CA 1
ATOM 3551 C C . GLU A 1 432 ? 30.459 -18.275 64.931 1.00 26.47 432 GLU A C 1
ATOM 3552 O O . GLU A 1 432 ? 30.771 -17.541 63.993 1.00 26.03 432 GLU A O 1
ATOM 3558 N N . GLU A 1 433 ? 29.329 -18.127 65.617 1.00 24.99 433 GLU A N 1
ATOM 3559 C CA . GLU A 1 433 ? 28.393 -17.062 65.285 1.00 25.50 433 GLU A CA 1
ATOM 3560 C C . GLU A 1 433 ? 28.985 -15.710 65.671 1.00 23.81 433 GLU A C 1
ATOM 3561 O O . GLU A 1 433 ? 28.748 -14.705 65.001 1.00 22.32 433 GLU A O 1
ATOM 3567 N N . ALA A 1 434 ? 29.756 -15.692 66.754 1.00 22.32 434 ALA A N 1
ATOM 3568 C CA . ALA A 1 434 ? 30.395 -14.463 67.207 1.00 22.23 434 ALA A CA 1
ATOM 3569 C C . ALA A 1 434 ? 31.416 -14.032 66.156 1.00 22.46 434 ALA A C 1
ATOM 3570 O O . ALA A 1 434 ? 31.489 -12.858 65.791 1.00 20.74 434 ALA A O 1
ATOM 3572 N N . ARG A 1 435 ? 32.197 -14.992 65.666 1.00 21.80 435 ARG A N 1
ATOM 3573 C CA . ARG A 1 435 ? 33.207 -14.713 64.651 1.00 21.65 435 ARG A CA 1
ATOM 3574 C C . ARG A 1 435 ? 32.578 -14.288 63.329 1.00 21.43 435 ARG A C 1
ATOM 3575 O O . ARG A 1 435 ? 33.150 -13.483 62.594 1.00 19.16 435 ARG A O 1
ATOM 3583 N N . ALA A 1 436 ? 31.406 -14.837 63.024 1.00 19.13 436 ALA A N 1
ATOM 3584 C CA . ALA A 1 436 ? 30.704 -14.486 61.796 1.00 18.79 436 ALA A CA 1
ATOM 3585 C C . ALA A 1 436 ? 30.275 -13.021 61.876 1.00 17.00 436 ALA A C 1
ATOM 3586 O O . ALA A 1 436 ? 30.383 -12.279 60.905 1.00 15.28 436 ALA A O 1
ATOM 3588 N N . VAL A 1 437 ? 29.787 -12.610 63.041 1.00 16.25 437 VAL A N 1
ATOM 3589 C CA . VAL A 1 437 ? 29.368 -11.229 63.230 1.00 15.84 437 VAL A CA 1
ATOM 3590 C C . VAL A 1 437 ? 30.575 -10.310 63.053 1.00 16.13 437 VAL A C 1
ATOM 3591 O O . VAL A 1 437 ? 30.488 -9.277 62.387 1.00 14.68 437 VAL A O 1
ATOM 3595 N N . LEU A 1 438 ? 31.707 -10.696 63.632 1.00 14.33 438 LEU A N 1
ATOM 3596 C CA . LEU A 1 438 ? 32.915 -9.890 63.520 1.00 14.56 438 LEU A CA 1
ATOM 3597 C C . LEU A 1 438 ? 33.382 -9.804 62.071 1.00 14.43 438 LEU A C 1
ATOM 3598 O O . LEU A 1 438 ? 33.895 -8.771 61.641 1.00 15.36 438 LEU A O 1
ATOM 3603 N N . TYR A 1 439 ? 33.205 -10.875 61.306 1.00 14.24 439 TYR A N 1
ATOM 3604 C CA . TYR A 1 439 ? 33.623 -10.825 59.912 1.00 13.76 439 TYR A CA 1
ATOM 3605 C C . TYR A 1 439 ? 32.770 -9.805 59.168 1.00 13.38 439 TYR A C 1
ATOM 3606 O O . TYR A 1 439 ? 33.285 -9.019 58.381 1.00 13.40 439 TYR A O 1
ATOM 3615 N N . ARG A 1 440 ? 31.464 -9.823 59.424 1.00 12.11 440 ARG A N 1
ATOM 3616 C CA . ARG A 1 440 ? 30.556 -8.905 58.751 1.00 12.79 440 ARG A CA 1
ATOM 3617 C C . ARG A 1 440 ? 30.916 -7.447 58.997 1.00 13.45 440 ARG A C 1
ATOM 3618 O O . ARG A 1 440 ? 30.809 -6.617 58.091 1.00 11.50 440 ARG A O 1
ATOM 3626 N N . VAL A 1 441 ? 31.338 -7.135 60.220 1.00 11.96 441 VAL A N 1
ATOM 3627 C CA . VAL A 1 441 ? 31.700 -5.764 60.561 1.00 11.97 441 VAL A CA 1
ATOM 3628 C C . VAL A 1 441 ? 32.998 -5.362 59.877 1.00 11.89 441 VAL A C 1
ATOM 3629 O O . VAL A 1 441 ? 33.125 -4.245 59.379 1.00 11.13 441 VAL A O 1
ATOM 3633 N N . VAL A 1 442 ? 33.956 -6.281 59.843 1.00 10.13 442 VAL A N 1
ATOM 3634 C CA . VAL A 1 442 ? 35.227 -6.015 59.195 1.00 10.83 442 VAL A CA 1
ATOM 3635 C C . VAL A 1 442 ? 34.993 -5.772 57.702 1.00 10.79 442 VAL A C 1
ATOM 3636 O O . VAL A 1 442 ? 35.485 -4.788 57.144 1.00 8.50 442 VAL A O 1
ATOM 3640 N N . GLU A 1 443 ? 34.232 -6.659 57.064 1.00 10.50 443 GLU A N 1
ATOM 3641 C CA . GLU A 1 443 ? 33.935 -6.513 55.642 1.00 10.83 443 GLU A CA 1
ATOM 3642 C C . GLU A 1 443 ? 33.149 -5.223 55.401 1.00 9.93 443 GLU A C 1
ATOM 3643 O O . GLU A 1 443 ? 33.346 -4.548 54.390 1.00 10.27 443 GLU A O 1
ATOM 3649 N N . GLY A 1 444 ? 32.260 -4.884 56.330 1.00 8.99 444 GLY A N 1
ATOM 3650 C CA . GLY A 1 444 ? 31.497 -3.655 56.198 1.00 10.28 444 GLY A CA 1
ATOM 3651 C C . GLY A 1 444 ? 32.424 -2.445 56.265 1.00 11.88 444 GLY A C 1
ATOM 3652 O O . GLY A 1 444 ? 32.260 -1.466 55.524 1.00 10.99 444 GLY A O 1
ATOM 3653 N N . LEU A 1 445 ? 33.405 -2.508 57.160 1.00 10.09 445 LEU A N 1
ATOM 3654 C CA . LEU A 1 445 ? 34.359 -1.414 57.304 1.00 10.03 445 LEU A CA 1
ATOM 3655 C C . LEU A 1 445 ? 35.209 -1.299 56.044 1.00 10.47 445 LEU A C 1
ATOM 3656 O O . LEU A 1 445 ? 35.515 -0.190 55.596 1.00 9.89 445 LEU A O 1
ATOM 3661 N N . ARG A 1 446 ? 35.581 -2.442 55.468 1.00 10.27 446 ARG A N 1
ATOM 3662 C CA . ARG A 1 446 ? 36.368 -2.435 54.241 1.00 9.08 446 ARG A CA 1
ATOM 3663 C C . ARG A 1 446 ? 35.593 -1.623 53.206 1.00 10.59 446 ARG A C 1
ATOM 3664 O O . ARG A 1 446 ? 36.123 -0.692 52.608 1.00 9.40 446 ARG A O 1
ATOM 3672 N N . ILE A 1 447 ? 34.330 -1.986 53.008 1.00 10.45 447 ILE A N 1
ATOM 3673 C CA . ILE A 1 447 ? 33.473 -1.300 52.049 1.00 10.60 447 ILE A CA 1
ATOM 3674 C C . ILE A 1 447 ? 33.349 0.190 52.356 1.00 9.63 447 ILE A C 1
ATOM 3675 O O . ILE A 1 447 ? 33.564 1.036 51.484 1.00 9.41 447 ILE A O 1
ATOM 3680 N N . ALA A 1 448 ? 33.013 0.516 53.597 1.00 10.35 448 ALA A N 1
ATOM 3681 C CA . ALA A 1 448 ? 32.872 1.912 53.983 1.00 8.70 448 ALA A CA 1
ATOM 3682 C C . ALA A 1 448 ? 34.164 2.700 53.758 1.00 10.58 448 ALA A C 1
ATOM 3683 O O . ALA A 1 448 ? 34.122 3.844 53.293 1.00 10.07 448 ALA A O 1
ATOM 3685 N N . SER A 1 449 ? 35.310 2.089 54.068 1.00 8.15 449 SER A N 1
ATOM 3686 C CA . SER A 1 449 ? 36.601 2.765 53.910 1.00 9.05 449 SER A CA 1
ATOM 3687 C C . SER A 1 449 ? 36.909 3.132 52.465 1.00 8.88 449 SER A C 1
ATOM 3688 O O . SER A 1 449 ? 37.591 4.121 52.208 1.00 7.65 449 SER A O 1
ATOM 3691 N N . ILE A 1 450 ? 36.422 2.326 51.526 1.00 8.93 450 ILE A N 1
ATOM 3692 C CA . ILE A 1 450 ? 36.639 2.591 50.113 1.00 9.49 450 ILE A CA 1
ATOM 3693 C C . ILE A 1 450 ? 35.819 3.804 49.677 1.00 8.87 450 ILE A C 1
ATOM 3694 O O . ILE A 1 450 ? 36.320 4.687 48.985 1.00 10.35 450 ILE A O 1
ATOM 3699 N N . LEU A 1 451 ? 34.556 3.839 50.086 1.00 9.94 451 LEU A N 1
ATOM 3700 C CA . LEU A 1 451 ? 33.673 4.945 49.737 1.00 9.76 451 LEU A CA 1
ATOM 3701 C C . LEU A 1 451 ? 34.210 6.270 50.270 1.00 10.74 451 LEU A C 1
ATOM 3702 O O . LEU A 1 451 ? 34.066 7.307 49.628 1.00 12.58 451 LEU A O 1
ATOM 3707 N N . LEU A 1 452 ? 34.828 6.224 51.444 1.00 10.25 452 LEU A N 1
ATOM 3708 C CA . LEU A 1 452 ? 35.377 7.421 52.083 1.00 9.26 452 LEU A CA 1
ATOM 3709 C C . LEU A 1 452 ? 36.793 7.794 51.660 1.00 10.01 452 LEU A C 1
ATOM 3710 O O . LEU A 1 452 ? 37.293 8.856 52.032 1.00 9.18 452 LEU A O 1
ATOM 3715 N N . THR A 1 453 ? 37.440 6.934 50.884 1.00 9.22 453 THR A N 1
ATOM 3716 C CA . THR A 1 453 ? 38.808 7.197 50.457 1.00 8.76 453 THR A CA 1
ATOM 3717 C C . THR A 1 453 ? 39.027 8.533 49.742 1.00 8.69 453 THR A C 1
ATOM 3718 O O . THR A 1 453 ? 39.979 9.248 50.050 1.00 8.01 453 THR A O 1
ATOM 3722 N N . PRO A 1 454 ? 38.154 8.892 48.783 1.00 9.29 454 PRO A N 1
ATOM 3723 C CA . PRO A 1 454 ? 38.354 10.170 48.091 1.00 9.67 454 PRO A CA 1
ATOM 3724 C C . PRO A 1 454 ? 38.331 11.375 49.035 1.00 9.83 454 PRO A C 1
ATOM 3725 O O . PRO A 1 454 ? 38.945 12.406 48.760 1.00 10.56 454 PRO A O 1
ATOM 3729 N N . ALA A 1 455 ? 37.620 11.244 50.145 1.00 7.99 455 ALA A N 1
ATOM 3730 C CA . ALA A 1 455 ? 37.537 12.332 51.106 1.00 7.66 455 ALA A CA 1
ATOM 3731 C C . ALA A 1 455 ? 38.708 12.331 52.094 1.00 9.11 455 ALA A C 1
ATOM 3732 O O . ALA A 1 455 ? 39.260 13.391 52.409 1.00 8.27 455 ALA A O 1
ATOM 3734 N N . MET A 1 456 ? 39.080 11.145 52.579 1.00 8.19 456 MET A N 1
ATOM 3735 C CA . MET A 1 456 ? 40.178 10.997 53.539 1.00 8.43 456 MET A CA 1
ATOM 3736 C C . MET A 1 456 ? 41.153 9.908 53.063 1.00 7.81 456 MET A C 1
ATOM 3737 O O . MET A 1 456 ? 41.249 8.841 53.669 1.00 8.75 456 MET A O 1
ATOM 3742 N N . PRO A 1 457 ? 41.905 10.175 51.983 1.00 8.98 457 PRO A N 1
ATOM 3743 C CA . PRO A 1 457 ? 42.858 9.203 51.438 1.00 9.23 457 PRO A CA 1
ATOM 3744 C C . PRO A 1 457 ? 43.785 8.515 52.438 1.00 10.54 457 PRO A C 1
ATOM 3745 O O . PRO A 1 457 ? 43.796 7.290 52.542 1.00 9.66 457 PRO A O 1
ATOM 3749 N N . ASP A 1 458 ? 44.566 9.297 53.174 1.00 11.50 458 ASP A N 1
ATOM 3750 C CA . ASP A 1 458 ? 45.507 8.716 54.123 1.00 11.25 458 ASP A CA 1
ATOM 3751 C C . ASP A 1 458 ? 44.875 7.974 55.289 1.00 11.16 458 ASP A C 1
ATOM 3752 O O . ASP A 1 458 ? 45.335 6.893 55.639 1.00 11.56 458 ASP A O 1
ATOM 3757 N N . LYS A 1 459 ? 43.836 8.547 55.895 1.00 11.95 459 LYS A N 1
ATOM 3758 C CA . LYS A 1 459 ? 43.184 7.893 57.027 1.00 11.24 459 LYS A CA 1
ATOM 3759 C C . LYS A 1 459 ? 42.472 6.593 56.651 1.00 11.67 459 LYS A C 1
ATOM 3760 O O . LYS A 1 459 ? 42.439 5.654 57.443 1.00 9.61 459 LYS A O 1
ATOM 3766 N N . MET A 1 460 ? 41.894 6.526 55.456 1.00 10.51 460 MET A N 1
ATOM 3767 C CA . MET A 1 460 ? 41.217 5.293 55.063 1.00 11.22 460 MET A CA 1
ATOM 3768 C C . MET A 1 460 ? 42.242 4.206 54.751 1.00 11.50 460 MET A C 1
ATOM 3769 O O . MET A 1 460 ? 41.990 3.023 54.975 1.00 11.49 460 MET A O 1
ATOM 3774 N N . ALA A 1 461 ? 43.406 4.606 54.249 1.00 9.77 461 ALA A N 1
ATOM 3775 C CA . ALA A 1 461 ? 44.457 3.637 53.966 1.00 11.06 461 ALA A CA 1
ATOM 3776 C C . ALA A 1 461 ? 44.952 3.108 55.312 1.00 11.12 461 ALA A C 1
ATOM 3777 O O . ALA A 1 461 ? 45.243 1.919 55.459 1.00 12.04 461 ALA A O 1
ATOM 3779 N N . GLU A 1 462 ? 45.036 4.005 56.291 1.00 10.55 462 GLU A N 1
ATOM 3780 C CA . GLU A 1 462 ? 45.491 3.649 57.629 1.00 11.25 462 GLU A CA 1
ATOM 3781 C C . GLU A 1 462 ? 44.492 2.709 58.291 1.00 10.81 462 GLU A C 1
ATOM 3782 O O . GLU A 1 462 ? 44.878 1.751 58.960 1.00 11.50 462 GLU A O 1
ATOM 3788 N N . LEU A 1 463 ? 43.205 2.985 58.102 1.00 10.47 463 LEU A N 1
ATOM 3789 C CA . LEU A 1 463 ? 42.158 2.146 58.668 1.00 10.08 463 LEU A CA 1
ATOM 3790 C C . LEU A 1 463 ? 42.289 0.731 58.096 1.00 12.09 463 LEU A C 1
ATOM 3791 O O . LEU A 1 463 ? 42.205 -0.260 58.827 1.00 12.09 463 LEU A O 1
ATOM 3796 N N . ARG A 1 464 ? 42.507 0.649 56.786 1.00 10.34 464 ARG A N 1
ATOM 3797 C CA . ARG A 1 464 ? 42.668 -0.629 56.098 1.00 12.72 464 ARG A CA 1
ATOM 3798 C C . ARG A 1 464 ? 43.826 -1.413 56.731 1.00 13.20 464 ARG A C 1
ATOM 3799 O O . ARG A 1 464 ? 43.680 -2.589 57.083 1.00 13.60 464 ARG A O 1
ATOM 3807 N N . ARG A 1 465 ? 44.976 -0.761 56.878 1.00 12.93 465 ARG A N 1
ATOM 3808 C CA . ARG A 1 465 ? 46.137 -1.416 57.473 1.00 13.91 465 ARG A CA 1
ATOM 3809 C C . ARG A 1 465 ? 45.855 -1.883 58.903 1.00 14.56 465 ARG A C 1
ATOM 3810 O O . ARG A 1 465 ? 46.300 -2.955 59.310 1.00 14.10 465 ARG A O 1
ATOM 3818 N N . ALA A 1 466 ? 45.116 -1.078 59.661 1.00 12.58 466 ALA A N 1
ATOM 3819 C CA . ALA A 1 466 ? 44.780 -1.429 61.036 1.00 13.20 466 ALA A CA 1
ATOM 3820 C C . ALA A 1 466 ? 43.996 -2.740 61.107 1.00 13.36 466 ALA A C 1
ATOM 3821 O O . ALA A 1 466 ? 44.016 -3.429 62.131 1.00 14.50 466 ALA A O 1
ATOM 3823 N N . LEU A 1 467 ? 43.300 -3.081 60.024 1.00 13.21 467 LEU A N 1
ATOM 3824 C CA . LEU A 1 467 ? 42.515 -4.310 59.976 1.00 14.47 467 LEU A CA 1
ATOM 3825 C C . LEU A 1 467 ? 43.158 -5.373 59.089 1.00 15.21 467 LEU A C 1
ATOM 3826 O O . LEU A 1 467 ? 42.534 -6.383 58.769 1.00 15.07 467 LEU A O 1
ATOM 3831 N N . GLY A 1 468 ? 44.406 -5.141 58.695 1.00 14.22 468 GLY A N 1
ATOM 3832 C CA . GLY A 1 468 ? 45.106 -6.093 57.848 1.00 15.35 468 GLY A CA 1
ATOM 3833 C C . GLY A 1 468 ? 44.497 -6.275 56.466 1.00 15.84 468 GLY A C 1
ATOM 3834 O O . GLY A 1 468 ? 44.726 -7.293 55.809 1.00 15.57 468 GLY A O 1
ATOM 3835 N N . LEU A 1 469 ? 43.727 -5.290 56.017 1.00 15.04 469 LEU A N 1
ATOM 3836 C CA . LEU A 1 469 ? 43.084 -5.356 54.707 1.00 14.90 469 LEU A CA 1
ATOM 3837 C C . LEU A 1 469 ? 43.983 -4.804 53.601 1.00 15.47 469 LEU A C 1
ATOM 3838 O O . LEU A 1 469 ? 44.958 -4.107 53.872 1.00 16.70 469 LEU A O 1
ATOM 3843 N N . LYS A 1 470 ? 43.652 -5.119 52.353 1.00 16.01 470 LYS A N 1
ATOM 3844 C CA . LYS A 1 470 ? 44.434 -4.619 51.225 1.00 18.42 470 LYS A CA 1
ATOM 3845 C C . LYS A 1 470 ? 44.301 -3.097 51.204 1.00 17.34 470 LYS A C 1
ATOM 3846 O O . LYS A 1 470 ? 43.196 -2.570 51.063 1.00 17.24 470 LYS A O 1
ATOM 3852 N N . GLU A 1 471 ? 45.430 -2.403 51.349 1.00 17.35 471 GLU A N 1
ATOM 3853 C CA . GLU A 1 471 ? 45.462 -0.938 51.378 1.00 17.06 471 GLU A CA 1
ATOM 3854 C C . GLU A 1 471 ? 44.971 -0.240 50.115 1.00 15.31 471 GLU A C 1
ATOM 3855 O O . GLU A 1 471 ? 44.076 0.603 50.173 1.00 13.75 471 GLU A O 1
ATOM 3861 N N . GLU A 1 472 ? 45.588 -0.564 48.983 1.00 12.26 472 GLU A N 1
ATOM 3862 C CA . GLU A 1 472 ? 45.205 0.048 47.712 1.00 14.35 472 GLU A CA 1
ATOM 3863 C C . GLU A 1 472 ? 43.880 -0.568 47.282 1.00 13.19 472 GLU A C 1
ATOM 3864 O O . GLU A 1 472 ? 43.740 -1.792 47.247 1.00 14.57 472 GLU A O 1
ATOM 3870 N N . VAL A 1 473 ? 42.907 0.275 46.953 1.00 11.25 473 VAL A N 1
ATOM 3871 C CA . VAL A 1 473 ? 41.594 -0.228 46.569 1.00 10.99 473 VAL A CA 1
ATOM 3872 C C . VAL A 1 473 ? 41.026 0.370 45.284 1.00 10.97 473 VAL A C 1
ATOM 3873 O O . VAL A 1 473 ? 41.564 1.329 44.739 1.00 10.20 473 VAL A O 1
ATOM 3877 N N . ARG A 1 474 ? 39.930 -0.226 44.816 1.00 10.68 474 ARG A N 1
ATOM 3878 C CA . ARG A 1 474 ? 39.210 0.220 43.628 1.00 10.87 474 ARG A CA 1
ATOM 3879 C C . ARG A 1 474 ? 37.738 0.281 44.041 1.00 10.46 474 ARG A C 1
ATOM 3880 O O . ARG A 1 474 ? 37.284 -0.527 44.852 1.00 8.78 474 ARG A O 1
ATOM 3888 N N . LEU A 1 475 ? 36.992 1.233 43.495 1.00 9.39 475 LEU A N 1
ATOM 3889 C CA . LEU A 1 475 ? 35.585 1.366 43.863 1.00 8.78 475 LEU A CA 1
ATOM 3890 C C . LEU A 1 475 ? 34.769 0.100 43.613 1.00 9.03 475 LEU A C 1
ATOM 3891 O O . LEU A 1 475 ? 33.856 -0.212 44.373 1.00 7.79 475 LEU A O 1
ATOM 3896 N N . GLU A 1 476 ? 35.103 -0.635 42.559 1.00 8.53 476 GLU A N 1
ATOM 3897 C CA . GLU A 1 476 ? 34.368 -1.854 42.226 1.00 12.89 476 GLU A CA 1
ATOM 3898 C C . GLU A 1 476 ? 34.467 -2.920 43.322 1.00 11.78 476 GLU A C 1
ATOM 3899 O O . GLU A 1 476 ? 33.572 -3.755 43.459 1.00 13.08 476 GLU A O 1
ATOM 3905 N N . GLU A 1 477 ? 35.549 -2.888 44.098 1.00 11.23 477 GLU A N 1
ATOM 3906 C CA . GLU A 1 477 ? 35.738 -3.856 45.178 1.00 10.98 477 GLU A CA 1
ATOM 3907 C C . GLU A 1 477 ? 34.736 -3.584 46.302 1.00 10.91 477 GLU A C 1
ATOM 3908 O O . GLU A 1 477 ? 34.505 -4.429 47.167 1.00 11.18 477 GLU A O 1
ATOM 3914 N N . ALA A 1 478 ? 34.136 -2.402 46.289 1.00 10.56 478 ALA A N 1
ATOM 3915 C CA . ALA A 1 478 ? 33.151 -2.061 47.307 1.00 12.18 478 ALA A CA 1
ATOM 3916 C C . ALA A 1 478 ? 31.773 -2.587 46.900 1.00 9.85 478 ALA A C 1
ATOM 3917 O O . ALA A 1 478 ? 30.815 -2.488 47.659 1.00 10.90 478 ALA A O 1
ATOM 3919 N N . GLU A 1 479 ? 31.686 -3.170 45.709 1.00 9.05 479 GLU A N 1
ATOM 3920 C CA . GLU A 1 479 ? 30.414 -3.677 45.211 1.00 11.38 479 GLU A CA 1
ATOM 3921 C C . GLU A 1 479 ? 30.235 -5.189 45.280 1.00 12.74 479 GLU A C 1
ATOM 3922 O O . GLU A 1 479 ? 29.235 -5.719 44.793 1.00 11.59 479 GLU A O 1
ATOM 3928 N N . ARG A 1 480 ? 31.197 -5.878 45.888 1.00 13.62 480 ARG A N 1
ATOM 3929 C CA . ARG A 1 480 ? 31.134 -7.330 46.040 1.00 16.57 480 ARG A CA 1
ATOM 3930 C C . ARG A 1 480 ? 31.352 -7.683 47.501 1.00 16.54 480 ARG A C 1
ATOM 3931 O O . ARG A 1 480 ? 32.190 -7.080 48.169 1.00 16.16 480 ARG A O 1
ATOM 3939 N N . TRP A 1 481 ? 30.600 -8.660 47.998 1.00 15.11 481 TRP A N 1
ATOM 3940 C CA . TRP A 1 481 ? 30.724 -9.058 49.392 1.00 14.25 481 TRP A CA 1
ATOM 3941 C C . TRP A 1 481 ? 31.642 -10.250 49.614 1.00 14.33 481 TRP A C 1
ATOM 3942 O O . TRP A 1 481 ? 31.638 -11.208 48.834 1.00 13.03 481 TRP A O 1
ATOM 3953 N N . GLY A 1 482 ? 32.422 -10.174 50.691 1.00 14.16 482 GLY A N 1
ATOM 3954 C CA . GLY A 1 482 ? 33.326 -11.249 51.052 1.00 15.93 482 GLY A CA 1
ATOM 3955 C C . GLY A 1 482 ? 34.746 -11.158 50.534 1.00 16.61 482 GLY A C 1
ATOM 3956 O O . GLY A 1 482 ? 35.400 -12.183 50.355 1.00 17.37 482 GLY A O 1
ATOM 3957 N N . LEU A 1 483 ? 35.246 -9.948 50.311 1.00 16.89 483 LEU A N 1
ATOM 3958 C CA . LEU A 1 483 ? 36.603 -9.805 49.801 1.00 16.49 483 LEU A CA 1
ATOM 3959 C C . LEU A 1 483 ? 37.664 -9.764 50.896 1.00 16.38 483 LEU A C 1
ATOM 3960 O O . LEU A 1 483 ? 38.837 -10.038 50.636 1.00 14.04 483 LEU A O 1
ATOM 3965 N N . ALA A 1 484 ? 37.261 -9.423 52.117 1.00 14.43 484 ALA A N 1
ATOM 3966 C CA . ALA A 1 484 ? 38.212 -9.379 53.222 1.00 15.63 484 ALA A CA 1
ATOM 3967 C C . ALA A 1 484 ? 38.706 -10.799 53.477 1.00 15.91 484 ALA A C 1
ATOM 3968 O O . ALA A 1 484 ? 37.914 -11.702 53.733 1.00 14.90 484 ALA A O 1
ATOM 3970 N N . GLU A 1 485 ? 40.018 -10.989 53.399 1.00 17.99 485 GLU A N 1
ATOM 3971 C CA . GLU A 1 485 ? 40.611 -12.305 53.604 1.00 19.40 485 GLU A CA 1
ATOM 3972 C C . GLU A 1 485 ? 40.945 -12.594 55.063 1.00 19.41 485 GLU A C 1
ATOM 3973 O O . GLU A 1 485 ? 41.327 -11.694 55.816 1.00 17.80 485 GLU A O 1
ATOM 3979 N N . PRO A 1 486 ? 40.805 -13.864 55.476 1.00 19.65 486 PRO A N 1
ATOM 3980 C CA . PRO A 1 486 ? 41.088 -14.299 56.846 1.00 21.23 486 PRO A CA 1
ATOM 3981 C C . PRO A 1 486 ? 42.588 -14.282 57.129 1.00 22.46 486 PRO A C 1
ATOM 3982 O O . PRO A 1 486 ? 43.261 -15.314 57.063 1.00 24.86 486 PRO A O 1
ATOM 3986 N N . ARG A 1 487 ? 43.101 -13.097 57.441 1.00 22.84 487 ARG A N 1
ATOM 3987 C CA . ARG A 1 487 ? 44.517 -12.911 57.725 1.00 22.26 487 ARG A CA 1
ATOM 3988 C C . ARG A 1 487 ? 44.693 -12.205 59.060 1.00 22.98 487 ARG A C 1
ATOM 3989 O O . ARG A 1 487 ? 43.772 -11.555 59.557 1.00 21.56 487 ARG A O 1
ATOM 3997 N N . PRO A 1 488 ? 45.882 -12.328 59.666 1.00 22.97 488 PRO A N 1
ATOM 3998 C CA . PRO A 1 488 ? 46.128 -11.672 60.952 1.00 22.84 488 PRO A CA 1
ATOM 3999 C C . PRO A 1 488 ? 46.183 -10.153 60.831 1.00 22.86 488 PRO A C 1
ATOM 4000 O O . PRO A 1 488 ? 46.588 -9.613 59.800 1.00 23.06 488 PRO A O 1
ATOM 4004 N N . ILE A 1 489 ? 45.751 -9.468 61.883 1.00 21.97 489 ILE A N 1
ATOM 4005 C CA . ILE A 1 489 ? 45.776 -8.013 61.904 1.00 20.27 489 ILE A CA 1
ATOM 4006 C C . ILE A 1 489 ? 47.016 -7.600 62.688 1.00 20.44 489 ILE A C 1
ATOM 4007 O O . ILE A 1 489 ? 47.510 -8.358 63.523 1.00 19.85 489 ILE A O 1
ATOM 4012 N N . PRO A 1 490 ? 47.544 -6.400 62.422 1.00 21.02 490 PRO A N 1
ATOM 4013 C CA . PRO A 1 490 ? 48.737 -5.914 63.124 1.00 22.33 490 PRO A CA 1
ATOM 4014 C C . PRO A 1 490 ? 48.584 -5.931 64.647 1.00 23.11 490 PRO A C 1
ATOM 4015 O O . PRO A 1 490 ? 47.547 -5.527 65.181 1.00 20.67 490 PRO A O 1
ATOM 4019 N N . GLU A 1 491 ? 49.627 -6.394 65.336 1.00 24.22 491 GLU A N 1
ATOM 4020 C CA . GLU A 1 491 ? 49.633 -6.476 66.796 1.00 26.84 491 GLU A CA 1
ATOM 4021 C C . GLU A 1 491 ? 49.228 -5.157 67.433 1.00 26.71 491 GLU A C 1
ATOM 4022 O O . GLU A 1 491 ? 48.521 -5.133 68.443 1.00 26.61 491 GLU A O 1
ATOM 4028 N N . GLU A 1 492 ? 49.692 -4.061 66.841 1.00 26.32 492 GLU A N 1
ATOM 4029 C CA . GLU A 1 492 ? 49.383 -2.732 67.346 1.00 27.62 492 GLU A CA 1
ATOM 4030 C C . GLU A 1 492 ? 49.133 -1.762 66.195 1.00 26.70 492 GLU A C 1
ATOM 4031 O O . GLU A 1 492 ? 49.698 -1.901 65.110 1.00 25.99 492 GLU A O 1
ATOM 4037 N N . ALA A 1 493 ? 48.282 -0.778 66.447 1.00 24.61 493 ALA A N 1
ATOM 4038 C CA . ALA A 1 493 ? 47.956 0.226 65.448 1.00 23.16 493 ALA A CA 1
ATOM 4039 C C . ALA A 1 493 ? 47.690 1.530 66.178 1.00 22.03 493 ALA A C 1
ATOM 4040 O O . ALA A 1 493 ? 46.971 1.551 67.177 1.00 22.46 493 ALA A O 1
ATOM 4042 N N . PRO A 1 494 ? 48.274 2.639 65.699 1.00 20.85 494 PRO A N 1
ATOM 4043 C CA . PRO A 1 494 ? 48.047 3.922 66.366 1.00 20.03 494 PRO A CA 1
ATOM 4044 C C . PRO A 1 494 ? 46.568 4.290 66.334 1.00 18.65 494 PRO A C 1
ATOM 4045 O O . PRO A 1 494 ? 45.805 3.733 65.548 1.00 17.63 494 PRO A O 1
ATOM 4049 N N . VAL A 1 495 ? 46.162 5.213 67.198 1.00 17.52 495 VAL A N 1
ATOM 4050 C CA . VAL A 1 495 ? 44.769 5.649 67.231 1.00 17.64 495 VAL A CA 1
ATOM 4051 C C . VAL A 1 495 ? 44.482 6.365 65.910 1.00 17.17 495 VAL A C 1
ATOM 4052 O O . VAL A 1 495 ? 45.140 7.351 65.574 1.00 17.98 495 VAL A O 1
ATOM 4056 N N . LEU A 1 496 ? 43.504 5.854 65.165 1.00 16.63 496 LEU A N 1
ATOM 4057 C CA . LEU A 1 496 ? 43.143 6.411 63.865 1.00 15.71 496 LEU A CA 1
ATOM 4058 C C . LEU A 1 496 ? 42.753 7.880 63.932 1.00 14.66 496 LEU A C 1
ATOM 4059 O O . LEU A 1 496 ? 43.273 8.697 63.175 1.00 14.28 496 LEU A O 1
ATOM 4064 N N . PHE A 1 497 ? 41.824 8.204 64.828 1.00 13.88 497 PHE A N 1
ATOM 4065 C CA . PHE A 1 497 ? 41.374 9.576 65.013 1.00 16.29 497 PHE A CA 1
ATOM 4066 C C . PHE A 1 497 ? 41.509 9.947 66.488 1.00 17.83 497 PHE A C 1
ATOM 4067 O O . PHE A 1 497 ? 40.540 9.893 67.253 1.00 17.55 497 PHE A O 1
ATOM 4075 N N . PRO A 1 498 ? 42.722 10.335 66.905 1.00 19.48 498 PRO A N 1
ATOM 4076 C CA . PRO A 1 498 ? 42.998 10.713 68.292 1.00 21.81 498 PRO A CA 1
ATOM 4077 C C . PRO A 1 498 ? 42.197 11.919 68.752 1.00 24.74 498 PRO A C 1
ATOM 4078 O O . PRO A 1 498 ? 41.782 12.749 67.942 1.00 23.70 498 PRO A O 1
ATOM 4082 N N . LYS A 1 499 ? 41.968 12.002 70.057 1.00 27.04 499 LYS A N 1
ATOM 4083 C CA . LYS A 1 499 ? 41.225 13.117 70.624 1.00 30.58 499 LYS A CA 1
ATOM 4084 C C . LYS A 1 499 ? 42.038 14.393 70.437 1.00 31.20 499 LYS A C 1
ATOM 4085 O O . LYS A 1 499 ? 43.267 14.372 70.504 1.00 30.78 499 LYS A O 1
ATOM 4091 N N . LYS A 1 500 ? 41.351 15.502 70.190 1.00 33.06 500 LYS A N 1
ATOM 4092 C CA . LYS A 1 500 ? 42.025 16.779 70.002 1.00 34.28 500 LYS A CA 1
ATOM 4093 C C . LYS A 1 500 ? 41.721 17.712 71.169 1.00 35.45 500 LYS A C 1
ATOM 4094 O O . LYS A 1 500 ? 42.683 18.160 71.831 1.00 36.43 500 LYS A O 1
#

Foldseek 3Di:
DAAAAEEEEAAEALQDQDAPQNLLLLLLLLLLQVQSVLAVHPYAYEYEHQLFWVVLVVVCVVVVHDSVVSSVPSNVNVVVVCVLLVRDHPDYDYLVDPLLLVQLQLLLVLLVVLVFKDKDKDKAWADVVLLDHDHPVCADNQAHPVPRHHTHIDMFIFMKGALQVCLVVLLVVLVVQVFAEPDNVLSVVVNVVSVDGPGIGGFWGFCVRGVTAHAHPVGNRIHTDSLSSSLCSSQSVQSPPPRVSNVRHQAAYEYEYEVVCSCSLSRVNVSSCVSSVHDDHRHYFYFYAADFQVLHRDDVVVPRGDGLVVLCVVQHSLLSLCQSLQPGQGHDHHYDDSVSSQVCLVPQPQPLQLVLLVVLQVVCVVQVVQWQDAADAQVVLLCQLCLLVVLPVCSVNRNSNVSLVVLSVSSNVLVVLCVVVVLVVCCVPHSVVSSNNSNNSLQSLLLSLSSCCSRRVVLSLLSCLQNPHDSDHHNNSSNDGDPGHTGGHDPDGPRSRDRD

B-factor: mean 18.6, std 8.84, range [5.11, 53.81]